Protein 2CVL (pdb70)

Organism: Thermus thermophilus (strain ATCC 27634 / DSM 579 / HB8) (NCBI:txid300852)

Structure (mmCIF, N/CA/C/O backbone):
data_2CVL
#
_entry.id   2CVL
#
_cell.length_a   50.055
_cell.length_b   145.296
_cell.length_c   50.305
_cell.angle_alpha   90.00
_cell.angle_beta   118.52
_cell.angle_gamma   90.00
#
_symmetry.space_group_name_H-M   'P 1 21 1'
#
loop_
_entity.id
_entity.type
_entity.pdbx_description
1 polymer 'protein translation initiation inhibitor'
2 water water
#
loop_
_atom_site.group_PDB
_atom_site.id
_atom_site.type_symbol
_atom_site.label_atom_id
_atom_site.label_alt_id
_atom_site.label_comp_id
_atom_site.label_asym_id
_atom_site.label_entity_id
_atom_site.label_seq_id
_atom_site.pdbx_PDB_ins_code
_atom_site.Cartn_x
_atom_site.Cartn_y
_atom_site.Cartn_z
_atom_site.occupancy
_atom_site.B_iso_or_equiv
_atom_site.auth_seq_id
_atom_site.auth_comp_id
_atom_site.auth_asym_id
_atom_site.auth_atom_id
_atom_site.pdbx_PDB_model_num
ATOM 9 N N . GLU A 1 2 ? -1.611 -13.172 -2.964 1.00 24.28 2 GLU A N 1
ATOM 10 C CA . GLU A 1 2 ? -2.354 -13.023 -1.721 1.00 24.57 2 GLU A CA 1
ATOM 11 C C . GLU A 1 2 ? -2.018 -11.733 -0.983 1.00 21.66 2 GLU A C 1
ATOM 12 O O . GLU A 1 2 ? -0.859 -11.486 -0.646 1.00 19.15 2 GLU A O 1
ATOM 18 N N . ALA A 1 3 ? -3.039 -10.918 -0.730 1.00 21.46 3 ALA A N 1
ATOM 19 C CA . ALA A 1 3 ? -2.855 -9.660 -0.015 1.00 18.76 3 ALA A CA 1
ATOM 20 C C . ALA A 1 3 ? -2.762 -9.938 1.482 1.00 24.35 3 ALA A C 1
ATOM 21 O O . ALA A 1 3 ? -3.512 -10.753 2.023 1.00 27.46 3 ALA A O 1
ATOM 23 N N . VAL A 1 4 ? -1.834 -9.261 2.146 1.00 17.02 4 VAL A N 1
ATOM 24 C CA . VAL A 1 4 ? -1.645 -9.430 3.580 1.00 17.89 4 VAL A CA 1
ATOM 25 C C . VAL A 1 4 ? -2.332 -8.277 4.301 1.00 13.56 4 VAL A C 1
ATOM 26 O O . VAL A 1 4 ? -2.156 -7.117 3.934 1.00 16.86 4 VAL A O 1
ATOM 30 N N . LYS A 1 5 ? -3.126 -8.594 5.319 1.00 15.31 5 LYS A N 1
ATOM 31 C CA . LYS A 1 5 ? -3.823 -7.563 6.070 1.00 17.76 5 LYS A CA 1
ATOM 32 C C . LYS A 1 5 ? -3.759 -7.878 7.556 1.00 19.22 5 LYS A C 1
ATOM 33 O O . LYS A 1 5 ? -4.134 -8.969 7.987 1.00 18.82 5 LYS A O 1
ATOM 39 N N . THR A 1 6 ? -3.272 -6.916 8.331 1.00 15.73 6 THR A N 1
ATOM 40 C CA . THR A 1 6 ? -3.141 -7.087 9.771 1.00 16.58 6 THR A CA 1
ATOM 41 C C . THR A 1 6 ? -3.417 -5.782 10.503 1.00 18.17 6 THR A C 1
ATOM 42 O O . THR A 1 6 ? -3.175 -4.698 9.973 1.00 15.64 6 THR A O 1
ATOM 46 N N . ASP A 1 7 ? -3.926 -5.896 11.726 1.00 15.74 7 ASP A N 1
ATOM 47 C CA . ASP A 1 7 ? -4.220 -4.727 12.539 1.00 17.79 7 ASP A CA 1
ATOM 48 C C . ASP A 1 7 ? -3.019 -4.370 13.407 1.00 17.12 7 ASP A C 1
ATOM 49 O O . ASP A 1 7 ? -3.052 -3.391 14.157 1.00 18.70 7 ASP A O 1
ATOM 54 N N . ARG A 1 8 ? -1.957 -5.166 13.300 1.00 16.73 8 ARG A N 1
ATOM 55 C CA . ARG A 1 8 ? -0.742 -4.924 14.071 1.00 14.78 8 ARG A CA 1
ATOM 56 C C . ARG A 1 8 ? 0.158 -3.894 13.392 1.00 17.48 8 ARG A C 1
ATOM 57 O O . ARG A 1 8 ? 1.251 -3.594 13.874 1.00 15.71 8 ARG A O 1
ATOM 65 N N . ALA A 1 9 ? -0.312 -3.361 12.269 1.00 16.19 9 ALA A N 1
ATOM 66 C CA . ALA A 1 9 ? 0.422 -2.344 11.520 1.00 16.63 9 ALA A CA 1
ATOM 67 C C . ALA A 1 9 ? -0.592 -1.344 10.966 1.00 14.48 9 ALA A C 1
ATOM 68 O O . ALA A 1 9 ? -1.760 -1.684 10.772 1.00 13.12 9 ALA A O 1
ATOM 70 N N . PRO A 1 10 ? -0.159 -0.099 10.701 1.00 15.39 10 PRO A N 1
ATOM 71 C CA . PRO A 1 10 ? -1.066 0.921 10.167 1.00 15.95 10 PRO A CA 1
ATOM 72 C C . PRO A 1 10 ? -1.859 0.361 8.996 1.00 18.29 10 PRO A C 1
ATOM 73 O O . PRO A 1 10 ? -1.282 -0.200 8.067 1.00 16.83 10 PRO A O 1
ATOM 77 N N . ALA A 1 11 ? -3.178 0.503 9.043 1.00 18.45 11 ALA A N 1
ATOM 78 C CA . ALA A 1 11 ? -4.019 0.002 7.966 1.00 19.15 11 ALA A CA 1
ATOM 79 C C . ALA A 1 11 ? -3.682 0.715 6.663 1.00 18.86 11 ALA A C 1
ATOM 80 O O . ALA A 1 11 ? -3.358 1.905 6.658 1.00 20.89 11 ALA A O 1
ATOM 82 N N . ALA A 1 12 ? -3.754 -0.015 5.555 1.00 17.78 12 ALA A N 1
ATOM 83 C CA . ALA A 1 12 ? -3.467 0.573 4.255 1.00 22.62 12 ALA A CA 1
ATOM 84 C C . ALA A 1 12 ? -4.586 1.541 3.888 1.00 23.53 12 ALA A C 1
ATOM 85 O O . ALA A 1 12 ? -5.749 1.152 3.792 1.00 27.31 12 ALA A O 1
ATOM 87 N N . ILE A 1 13 ? -4.230 2.808 3.706 1.00 17.48 13 ILE A N 1
ATOM 88 C CA . ILE A 1 13 ? -5.201 3.829 3.335 1.00 22.01 13 ILE A CA 1
ATOM 89 C C . ILE A 1 13 ? -4.911 4.224 1.895 1.00 20.66 13 ILE A C 1
ATOM 90 O O . ILE A 1 13 ? -4.016 5.020 1.618 1.00 19.73 13 ILE A O 1
ATOM 95 N N . GLY A 1 14 ? -5.672 3.646 0.976 1.00 21.40 14 GLY A N 1
ATOM 96 C CA . GLY A 1 14 ? -5.462 3.926 -0.428 1.00 16.12 14 GLY A CA 1
ATOM 97 C C . GLY A 1 14 ? -5.500 2.626 -1.205 1.00 14.98 14 GLY A C 1
ATOM 98 O O . GLY A 1 14 ? -5.752 1.567 -0.630 1.00 15.91 14 GLY A O 1
ATOM 99 N N . PRO A 1 15 ? -5.247 2.672 -2.518 1.00 13.56 15 PRO A N 1
ATOM 100 C CA . PRO A 1 15 ? -5.265 1.479 -3.367 1.00 9.13 15 PRO A CA 1
ATOM 101 C C . PRO A 1 15 ? -4.017 0.602 -3.315 1.00 12.66 15 PRO A C 1
ATOM 102 O O . PRO A 1 15 ? -3.324 0.434 -4.316 1.00 10.36 15 PRO A O 1
ATOM 106 N N . TYR A 1 16 ? -3.736 0.047 -2.144 1.00 9.22 16 TYR A N 1
ATOM 107 C CA . TYR A 1 16 ? -2.589 -0.830 -1.992 1.00 8.89 16 TYR A CA 1
ATOM 108 C C . TYR A 1 16 ? -2.777 -1.737 -0.785 1.00 8.51 16 TYR A C 1
ATOM 109 O O . TYR A 1 16 ? -3.597 -1.456 0.091 1.00 11.64 16 TYR A O 1
ATOM 118 N N . ALA A 1 17 ? -2.036 -2.840 -0.768 1.00 11.05 17 ALA A N 1
ATOM 119 C CA . ALA A 1 17 ? -2.086 -3.794 0.334 1.00 13.37 17 ALA A CA 1
ATOM 120 C C . ALA A 1 17 ? -0.820 -3.600 1.163 1.00 10.84 17 ALA A C 1
ATOM 121 O O . ALA A 1 17 ? 0.218 -3.212 0.627 1.00 8.54 17 ALA A O 1
ATOM 123 N N . GLN A 1 18 ? -0.908 -3.858 2.467 1.00 10.99 18 GLN A N 1
ATOM 124 C CA . GLN A 1 18 ? 0.251 -3.709 3.341 1.00 8.69 18 GLN A CA 1
ATOM 125 C C . GLN A 1 18 ? 1.403 -4.538 2.795 1.00 10.62 18 GLN A C 1
ATOM 126 O O . GLN A 1 18 ? 2.560 -4.138 2.876 1.00 9.03 18 GLN A O 1
ATOM 132 N N . ALA A 1 19 ? 1.077 -5.706 2.253 1.00 10.42 19 ALA A N 1
ATOM 133 C CA . ALA A 1 19 ? 2.072 -6.585 1.654 1.00 8.92 19 ALA A CA 1
ATOM 134 C C . ALA A 1 19 ? 1.371 -7.588 0.758 1.00 9.48 19 ALA A C 1
ATOM 135 O O . ALA A 1 19 ? 0.160 -7.793 0.868 1.00 10.67 19 ALA A O 1
ATOM 137 N N . VAL A 1 20 ? 2.141 -8.196 -0.137 1.00 10.10 20 VAL A N 1
ATOM 138 C CA . VAL A 1 20 ? 1.618 -9.201 -1.049 1.00 11.57 20 VAL A CA 1
ATOM 139 C C . VAL A 1 20 ? 2.562 -10.394 -1.077 1.00 12.63 20 VAL A C 1
ATOM 140 O O . VAL A 1 20 ? 3.778 -10.231 -1.172 1.00 11.53 20 VAL A O 1
ATOM 144 N N . LYS A 1 21 ? 1.994 -11.593 -0.981 1.00 11.53 21 LYS A N 1
ATOM 145 C CA . LYS A 1 21 ? 2.781 -12.818 -1.027 1.00 11.64 21 LYS A CA 1
ATOM 146 C C . LYS A 1 21 ? 2.657 -13.354 -2.448 1.00 12.45 21 LYS A C 1
ATOM 147 O O . LYS A 1 21 ? 1.545 -13.544 -2.946 1.00 15.13 21 LYS A O 1
ATOM 153 N N . ALA A 1 22 ? 3.790 -13.577 -3.103 1.00 9.73 22 ALA A N 1
ATOM 154 C CA . ALA A 1 22 ? 3.781 -14.090 -4.467 1.00 12.81 22 ALA A CA 1
ATOM 155 C C . ALA A 1 22 ? 5.160 -14.528 -4.948 1.00 10.00 22 ALA A C 1
ATOM 156 O O . ALA A 1 22 ? 6.177 -13.928 -4.602 1.00 11.23 22 ALA A O 1
ATOM 158 N N . GLY A 1 23 ? 5.183 -15.588 -5.750 1.00 9.74 23 GLY A N 1
ATOM 159 C CA . GLY A 1 23 ? 6.434 -16.088 -6.293 1.00 8.77 23 GLY A CA 1
ATOM 160 C C . GLY A 1 23 ? 7.503 -16.463 -5.282 1.00 9.61 23 GLY A C 1
ATOM 161 O O . GLY A 1 23 ? 8.687 -16.470 -5.607 1.00 15.97 23 GLY A O 1
ATOM 162 N N . GLY A 1 24 ? 7.092 -16.783 -4.059 1.00 10.51 24 GLY A N 1
ATOM 163 C CA . GLY A 1 24 ? 8.052 -17.157 -3.038 1.00 13.14 24 GLY A CA 1
ATOM 164 C C . GLY A 1 24 ? 8.596 -15.974 -2.261 1.00 13.99 24 GLY A C 1
ATOM 165 O O . GLY A 1 24 ? 9.475 -16.130 -1.415 1.00 13.28 24 GLY A O 1
ATOM 166 N N . PHE A 1 25 ? 8.073 -14.788 -2.548 1.00 9.74 25 PHE A N 1
ATOM 167 C CA . PHE A 1 25 ? 8.512 -13.578 -1.860 1.00 10.96 25 PHE A CA 1
ATOM 168 C C . PHE A 1 25 ? 7.339 -12.857 -1.226 1.00 10.67 25 PHE A C 1
ATOM 169 O O . PHE A 1 25 ? 6.179 -13.171 -1.491 1.00 11.67 25 PHE A O 1
ATOM 177 N N . VAL A 1 26 ? 7.662 -11.888 -0.374 1.00 10.11 26 VAL A N 1
ATOM 178 C CA . VAL A 1 26 ? 6.666 -11.052 0.268 1.00 5.82 26 VAL A CA 1
ATOM 179 C C . 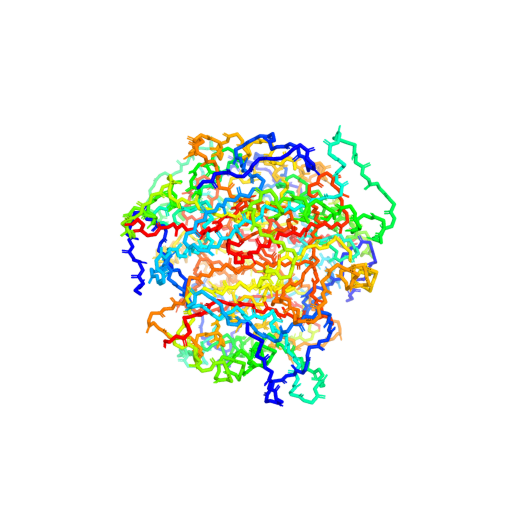VAL A 1 26 ? 7.101 -9.641 -0.074 1.00 6.99 26 VAL A C 1
ATOM 180 O O . VAL A 1 26 ? 8.218 -9.235 0.244 1.00 6.78 26 VAL A O 1
ATOM 184 N N . PHE A 1 27 ? 6.227 -8.910 -0.751 1.00 7.61 27 PHE A N 1
ATOM 185 C CA . PHE A 1 27 ? 6.513 -7.539 -1.137 1.00 5.82 27 PHE A CA 1
ATOM 186 C C . PHE A 1 27 ? 5.777 -6.655 -0.142 1.00 8.74 27 PHE A C 1
ATOM 187 O O . PHE A 1 27 ? 4.554 -6.725 -0.022 1.00 8.23 27 PHE A O 1
ATOM 195 N N . VAL A 1 28 ? 6.536 -5.834 0.578 1.00 9.03 28 VAL A N 1
ATOM 196 C CA . VAL A 1 28 ? 5.973 -4.961 1.603 1.00 10.73 28 VAL A CA 1
ATOM 197 C C . VAL A 1 28 ? 5.930 -3.497 1.196 1.00 9.51 28 VAL A C 1
ATOM 198 O O . VAL A 1 28 ? 6.926 -2.930 0.757 1.00 8.07 28 VAL A O 1
ATOM 202 N N . SER A 1 29 ? 4.761 -2.887 1.357 1.00 9.15 29 SER A N 1
ATOM 203 C CA . SER A 1 29 ? 4.578 -1.487 1.008 1.00 7.89 29 SER A CA 1
ATOM 204 C C . SER A 1 29 ? 5.397 -0.575 1.907 1.00 6.67 29 SER A C 1
ATOM 205 O O . SER A 1 29 ? 5.792 -0.964 3.009 1.00 10.13 29 SER A O 1
ATOM 208 N N . GLY A 1 30 ? 5.657 0.638 1.430 1.00 9.34 30 GLY A N 1
ATOM 209 C CA . GLY A 1 30 ? 6.421 1.587 2.216 1.00 9.11 30 GLY A CA 1
ATOM 210 C C . GLY A 1 30 ? 5.731 1.883 3.535 1.00 8.54 30 GLY A C 1
ATOM 211 O O . GLY A 1 30 ? 4.522 2.132 3.573 1.00 10.81 30 GLY A O 1
ATOM 212 N N . GLN A 1 31 ? 6.498 1.844 4.619 1.00 10.40 31 GLN A N 1
ATOM 213 C CA . GLN A 1 31 ? 5.960 2.114 5.950 1.00 8.97 31 GLN A CA 1
ATOM 214 C C . GLN A 1 31 ? 6.534 3.415 6.489 1.00 10.17 31 GLN A C 1
ATOM 215 O O . GLN A 1 31 ? 7.703 3.734 6.255 1.00 10.70 31 GLN A O 1
ATOM 221 N N . ILE A 1 32 ? 5.702 4.162 7.208 1.00 13.40 32 ILE A N 1
ATOM 222 C CA . ILE A 1 32 ? 6.115 5.423 7.808 1.00 12.05 32 ILE A CA 1
ATOM 223 C C . ILE A 1 32 ? 5.859 5.330 9.313 1.00 12.18 32 ILE A C 1
ATOM 224 O O . ILE A 1 32 ? 5.298 4.341 9.787 1.00 12.49 32 ILE A O 1
ATOM 229 N N . PRO A 1 33 ? 6.268 6.354 10.080 1.00 10.78 33 PRO A N 1
ATOM 230 C CA . PRO A 1 33 ? 6.087 6.372 11.537 1.00 11.21 33 PRO A CA 1
ATOM 231 C C . PRO A 1 33 ? 4.664 6.479 12.073 1.00 16.62 33 PRO A C 1
ATOM 232 O O . PRO A 1 33 ? 4.379 7.336 12.907 1.00 20.64 33 PRO A O 1
ATOM 236 N N . LEU A 1 34 ? 3.773 5.615 11.601 1.00 12.11 34 LEU A N 1
ATOM 237 C CA . LEU A 1 34 ? 2.395 5.619 12.083 1.00 14.36 34 LEU A CA 1
ATOM 238 C C . LEU A 1 34 ? 2.202 4.428 13.010 1.00 15.17 34 LEU A C 1
ATOM 239 O O . LEU A 1 34 ? 2.773 3.365 12.788 1.00 14.43 34 LEU A O 1
ATOM 244 N N . ALA A 1 35 ? 1.401 4.606 14.054 1.00 14.43 35 ALA A N 1
ATOM 245 C CA . ALA A 1 35 ? 1.141 3.514 14.982 1.00 15.74 35 ALA A CA 1
ATOM 246 C C . ALA A 1 35 ? 0.007 2.674 14.402 1.00 16.92 35 ALA A C 1
ATOM 247 O O . ALA A 1 35 ? -0.666 3.097 13.461 1.00 17.17 35 ALA A O 1
ATOM 249 N N . PRO A 1 36 ? -0.208 1.466 14.942 1.00 17.47 36 PRO A N 1
ATOM 250 C CA . PRO A 1 36 ? -1.281 0.608 14.435 1.00 16.83 36 PRO A CA 1
ATOM 251 C C . PRO A 1 36 ? -2.657 1.275 14.395 1.00 24.21 36 PRO A C 1
ATOM 252 O O . PRO A 1 36 ? -3.425 1.054 13.458 1.00 24.30 36 PRO A O 1
ATOM 256 N N . ASP A 1 37 ? -2.969 2.092 15.399 1.00 21.59 37 ASP A N 1
ATOM 257 C CA . ASP A 1 37 ? -4.268 2.757 15.434 1.00 24.34 37 ASP A CA 1
ATOM 258 C C . ASP A 1 37 ? -4.352 3.993 14.540 1.00 23.87 37 ASP A C 1
ATOM 259 O O . ASP A 1 37 ? -5.400 4.635 14.463 1.00 30.61 37 ASP A O 1
ATOM 264 N N . GLY A 1 38 ? -3.250 4.328 13.871 1.00 24.20 38 GLY A N 1
ATOM 265 C CA . GLY A 1 38 ? -3.250 5.476 12.981 1.00 18.88 38 GLY A CA 1
ATOM 266 C C . GLY A 1 38 ? -2.593 6.736 13.514 1.00 22.08 38 GLY A C 1
ATOM 267 O O . GLY A 1 38 ? -2.476 7.726 12.792 1.00 22.37 38 GLY A O 1
ATOM 268 N N . SER A 1 39 ? -2.166 6.705 14.773 1.00 15.26 39 SER A N 1
ATOM 269 C CA . SER A 1 39 ? -1.524 7.859 15.389 1.00 15.26 39 SER A CA 1
ATOM 270 C C . SER A 1 39 ? -0.139 8.089 14.805 1.00 20.80 39 SER A C 1
ATOM 271 O O . SER A 1 39 ? 0.572 7.140 14.472 1.00 18.57 39 SER A O 1
ATOM 274 N N . LEU A 1 40 ? 0.243 9.356 14.696 1.00 16.81 40 LEU A N 1
ATOM 275 C CA . LEU A 1 40 ? 1.544 9.709 14.153 1.00 20.28 40 LEU A CA 1
ATOM 276 C C . LEU A 1 40 ? 2.598 9.795 15.251 1.00 20.77 40 LEU A C 1
ATOM 277 O O . LEU A 1 40 ? 2.393 10.447 16.276 1.00 20.10 40 LEU A O 1
ATOM 282 N N . VAL A 1 41 ? 3.724 9.125 15.035 1.00 12.68 41 VAL A N 1
ATOM 283 C CA . VAL A 1 41 ? 4.817 9.153 15.993 1.00 15.90 41 VAL A CA 1
ATOM 284 C C . VAL A 1 41 ? 5.843 10.177 15.523 1.00 18.14 41 VAL A C 1
ATOM 285 O O . VAL A 1 41 ? 6.466 10.009 14.473 1.00 18.06 41 VAL A O 1
ATOM 289 N N . GLU A 1 42 ? 6.002 11.245 16.296 1.00 21.34 42 GLU A N 1
ATOM 290 C CA . GLU A 1 42 ? 6.960 12.290 15.964 1.00 23.86 42 GLU A CA 1
ATOM 291 C C . GLU A 1 42 ? 8.204 12.109 16.828 1.00 18.72 42 GLU A C 1
ATOM 292 O O . GLU A 1 42 ? 8.375 11.069 17.462 1.00 21.78 42 GLU A O 1
ATOM 298 N N . GLY A 1 43 ? 9.071 13.115 16.856 1.00 21.50 43 GLY A N 1
ATOM 299 C CA . GLY A 1 43 ? 10.282 13.004 17.650 1.00 16.59 43 GLY A CA 1
ATOM 300 C C . GLY A 1 43 ? 11.492 12.844 16.752 1.00 17.63 43 GLY A C 1
ATOM 301 O O . GLY A 1 43 ? 11.395 13.084 15.547 1.00 21.11 43 GLY A O 1
ATOM 302 N N . ASP A 1 44 ? 12.627 12.437 17.317 1.00 19.83 44 ASP A N 1
ATOM 303 C CA . ASP A 1 44 ? 13.834 12.274 16.517 1.00 16.54 44 ASP A CA 1
ATOM 304 C C . ASP A 1 44 ? 13.792 11.048 15.611 1.00 17.65 44 ASP A C 1
ATOM 305 O O . ASP A 1 44 ? 12.889 10.213 15.705 1.00 15.03 44 ASP A O 1
ATOM 310 N N . ILE A 1 45 ? 14.783 10.953 14.733 1.00 16.38 45 ILE A N 1
ATOM 311 C CA . ILE A 1 45 ? 14.876 9.854 13.780 1.00 13.90 45 ILE A CA 1
ATOM 312 C C . ILE A 1 45 ? 14.872 8.485 14.450 1.00 19.37 45 ILE A C 1
ATOM 313 O O . ILE A 1 45 ? 14.344 7.519 13.900 1.00 14.22 45 ILE A O 1
ATOM 318 N N . ARG A 1 46 ? 15.455 8.397 15.640 1.00 19.92 46 ARG A N 1
ATOM 319 C CA . ARG A 1 46 ? 15.503 7.122 16.343 1.00 20.03 46 ARG A CA 1
ATOM 320 C C . ARG A 1 46 ? 14.115 6.629 16.745 1.00 17.03 46 ARG A C 1
ATOM 321 O O . ARG A 1 46 ? 13.790 5.454 16.563 1.00 16.37 46 ARG A O 1
ATOM 329 N N . VAL A 1 47 ? 13.293 7.526 17.278 1.00 19.13 47 VAL A N 1
ATOM 330 C CA . VAL A 1 47 ? 11.943 7.163 17.692 1.00 18.17 47 VAL A CA 1
ATOM 331 C C . VAL A 1 47 ? 11.055 6.847 16.490 1.00 15.78 47 VAL A C 1
ATOM 332 O O . VAL A 1 47 ? 10.283 5.887 16.509 1.00 14.40 47 VAL A O 1
ATOM 336 N N . GLN A 1 48 ? 11.167 7.656 15.441 1.00 15.18 48 GLN A N 1
ATOM 337 C CA . GLN A 1 48 ? 10.358 7.445 14.248 1.00 14.21 48 GLN A CA 1
ATOM 338 C C . GLN A 1 48 ? 10.768 6.179 13.506 1.00 10.24 48 GLN A C 1
ATOM 339 O O . GLN A 1 48 ? 9.920 5.445 13.005 1.00 12.63 48 GLN A O 1
ATOM 345 N N . THR A 1 49 ? 12.069 5.922 13.441 1.00 13.43 49 THR A N 1
ATOM 346 C CA . THR A 1 49 ? 12.558 4.734 12.757 1.00 11.42 49 THR A CA 1
ATOM 347 C C . THR A 1 49 ? 12.075 3.479 13.475 1.00 13.96 49 THR A C 1
ATOM 348 O O . THR A 1 49 ? 11.720 2.489 12.838 1.00 15.27 49 THR A O 1
ATOM 352 N N . GLU A 1 50 ? 12.058 3.523 14.803 1.00 11.72 50 GLU A N 1
ATOM 353 C CA . GLU A 1 50 ? 11.597 2.379 15.579 1.00 11.59 50 GLU A CA 1
ATOM 354 C C . GLU A 1 50 ? 10.174 2.002 15.166 1.00 11.96 50 GLU A C 1
ATOM 355 O O . GLU A 1 50 ? 9.870 0.828 14.957 1.00 13.66 50 GLU A O 1
ATOM 361 N N . ARG A 1 51 ? 9.301 2.997 15.046 1.00 12.67 51 ARG A N 1
ATOM 362 C CA . ARG A 1 51 ? 7.920 2.733 14.655 1.00 13.18 51 ARG A CA 1
ATOM 363 C C . ARG A 1 51 ? 7.870 2.117 13.258 1.00 13.45 51 ARG A C 1
ATOM 364 O O . ARG A 1 51 ? 7.094 1.199 13.007 1.00 12.50 51 ARG A O 1
ATOM 372 N N . VAL A 1 52 ? 8.699 2.621 12.349 1.00 11.56 52 VAL A N 1
ATOM 373 C CA . VAL A 1 52 ? 8.733 2.081 10.993 1.00 11.58 52 VAL A CA 1
ATOM 374 C C . VAL A 1 52 ? 9.158 0.618 11.026 1.00 10.27 52 VAL A C 1
ATOM 375 O O . VAL A 1 52 ? 8.544 -0.229 10.370 1.00 11.99 52 VAL A O 1
ATOM 387 N N . GLU A 1 54 ? 8.951 -1.501 13.522 1.00 13.32 54 GLU A N 1
ATOM 388 C CA . GLU A 1 54 ? 7.893 -2.298 14.131 1.00 13.41 54 GLU A CA 1
ATOM 389 C C . GLU A 1 54 ? 6.778 -2.548 13.123 1.00 13.74 54 GLU A C 1
ATOM 390 O O . GLU A 1 54 ? 6.141 -3.601 13.146 1.00 12.94 54 GLU A O 1
ATOM 396 N N . ASN A 1 55 ? 6.535 -1.581 12.241 1.00 10.67 55 ASN A N 1
ATOM 397 C CA . ASN A 1 55 ? 5.494 -1.747 11.233 1.00 13.08 55 ASN A CA 1
ATOM 398 C C . ASN A 1 55 ? 5.897 -2.822 10.235 1.00 10.01 55 ASN A C 1
ATOM 399 O O . ASN A 1 55 ? 5.094 -3.685 9.880 1.00 8.80 55 ASN A O 1
ATOM 404 N N . LEU A 1 56 ? 7.144 -2.763 9.783 1.00 9.07 56 LEU A N 1
ATOM 405 C CA . LEU A 1 56 ? 7.654 -3.746 8.837 1.00 7.71 56 LEU A CA 1
ATOM 406 C C . LEU A 1 56 ? 7.582 -5.133 9.465 1.00 14.45 56 LEU A C 1
ATOM 407 O O . LEU A 1 56 ? 7.096 -6.084 8.852 1.00 10.37 56 LEU A O 1
ATOM 412 N N . LYS A 1 57 ? 8.060 -5.233 10.700 1.00 12.76 57 LYS A N 1
ATOM 413 C CA . LYS A 1 57 ? 8.066 -6.496 11.421 1.00 11.99 57 LYS A CA 1
ATOM 414 C C . LYS A 1 57 ? 6.666 -7.105 11.505 1.00 10.49 57 LYS A C 1
ATOM 415 O O . LYS A 1 57 ? 6.476 -8.288 11.219 1.00 12.29 57 LYS A O 1
ATOM 421 N N . ALA A 1 58 ? 5.689 -6.290 11.889 1.00 11.17 58 ALA A N 1
ATOM 422 C CA . ALA A 1 58 ? 4.314 -6.752 12.027 1.00 11.25 58 ALA A CA 1
ATOM 423 C C . ALA A 1 58 ? 3.725 -7.254 10.713 1.00 11.81 58 ALA A C 1
ATOM 424 O O . ALA A 1 58 ? 3.055 -8.285 10.683 1.00 15.88 58 ALA A O 1
ATOM 426 N N . VAL A 1 59 ? 3.971 -6.528 9.628 1.00 9.72 59 VAL A N 1
ATOM 427 C CA . VAL A 1 59 ? 3.449 -6.937 8.329 1.00 12.18 59 VAL A CA 1
ATOM 428 C C . VAL A 1 59 ? 4.123 -8.224 7.865 1.00 13.57 59 VAL A C 1
ATOM 429 O O . VAL A 1 59 ? 3.465 -9.144 7.371 1.00 13.63 59 VAL A O 1
ATOM 433 N N . LEU A 1 60 ? 5.439 -8.289 8.030 1.00 11.13 60 LEU A N 1
ATOM 434 C CA . LEU A 1 60 ? 6.194 -9.471 7.640 1.00 12.17 60 LEU A CA 1
ATOM 435 C C . LEU A 1 60 ? 5.701 -10.697 8.394 1.00 11.84 60 LEU A C 1
ATOM 436 O O . LEU A 1 60 ? 5.497 -11.758 7.801 1.00 14.94 60 LEU A O 1
ATOM 441 N N . GLU A 1 61 ? 5.502 -10.546 9.700 1.00 12.20 61 GLU A N 1
ATOM 442 C CA . GLU A 1 61 ? 5.024 -11.647 10.529 1.00 11.32 61 GLU A CA 1
ATOM 443 C C . GLU A 1 61 ? 3.616 -12.065 10.125 1.00 14.60 61 GLU A C 1
ATOM 444 O O . GLU A 1 61 ? 3.297 -13.257 10.098 1.00 15.75 61 GLU A O 1
ATOM 450 N N . ALA A 1 62 ? 2.779 -11.085 9.803 1.00 14.41 62 ALA A N 1
ATOM 451 C CA . ALA A 1 62 ? 1.414 -11.370 9.383 1.00 14.57 62 ALA A CA 1
ATOM 452 C C . ALA A 1 62 ? 1.446 -12.180 8.089 1.00 16.16 62 ALA A C 1
ATOM 453 O O . ALA A 1 62 ? 0.561 -13.000 7.834 1.00 17.81 62 ALA A O 1
ATOM 455 N N . ALA A 1 63 ? 2.481 -11.955 7.281 1.00 13.82 63 ALA A N 1
ATOM 456 C CA . ALA A 1 63 ? 2.637 -12.651 6.006 1.00 14.61 63 ALA A CA 1
ATOM 457 C C . ALA A 1 63 ? 3.286 -14.027 6.145 1.00 14.51 63 ALA A C 1
ATOM 458 O O . ALA A 1 63 ? 3.498 -14.724 5.150 1.00 20.33 63 ALA A O 1
ATOM 460 N N . GLY A 1 64 ? 3.607 -14.413 7.375 1.00 15.96 64 GLY A N 1
ATOM 461 C CA . GLY A 1 64 ? 4.232 -15.703 7.608 1.00 15.62 64 GLY A CA 1
ATOM 462 C C . GLY A 1 64 ? 5.734 -15.665 7.397 1.00 17.59 64 GLY A C 1
ATOM 463 O O . GLY A 1 64 ? 6.385 -16.700 7.275 1.00 20.63 64 GLY A O 1
ATOM 464 N N . SER A 1 65 ? 6.286 -14.459 7.355 1.00 11.59 65 SER A N 1
ATOM 465 C CA . SER A 1 65 ? 7.717 -14.276 7.161 1.00 10.90 65 SER A CA 1
ATOM 466 C C . SER A 1 65 ? 8.279 -13.581 8.400 1.00 13.43 65 SER A C 1
ATOM 467 O O . SER A 1 65 ? 7.729 -13.713 9.496 1.00 13.55 65 SER A O 1
ATOM 470 N N . GLY A 1 66 ? 9.368 -12.843 8.229 1.00 15.05 66 GLY A N 1
ATOM 471 C CA . GLY A 1 66 ? 9.969 -12.153 9.356 1.00 11.20 66 GLY A CA 1
ATOM 472 C C . GLY A 1 66 ? 11.117 -11.264 8.931 1.00 9.53 66 GLY A C 1
ATOM 473 O O . GLY A 1 66 ? 11.533 -11.286 7.770 1.00 10.87 66 GLY A O 1
ATOM 474 N N . LEU A 1 67 ? 11.633 -10.487 9.878 1.00 12.03 67 LEU A N 1
ATOM 475 C CA . LEU A 1 67 ? 12.733 -9.571 9.609 1.00 14.45 67 LEU A CA 1
ATOM 476 C C . LEU A 1 67 ? 13.987 -10.274 9.098 1.00 11.44 67 LEU A C 1
ATOM 477 O O . LEU A 1 67 ? 14.713 -9.727 8.268 1.00 13.34 67 LEU A O 1
ATOM 482 N N . SER A 1 68 ? 14.236 -11.486 9.585 1.00 12.81 68 SER A N 1
ATOM 483 C CA . SER A 1 68 ? 15.415 -12.239 9.169 1.00 12.39 68 SER A CA 1
ATOM 484 C C . SER A 1 68 ? 15.303 -12.784 7.747 1.00 11.42 68 SER A C 1
ATOM 485 O O . SER A 1 68 ? 16.278 -13.281 7.189 1.00 14.06 68 SER A O 1
ATOM 488 N N . ARG A 1 69 ? 14.114 -12.685 7.161 1.00 11.47 69 ARG A N 1
ATOM 489 C CA . ARG A 1 69 ? 13.894 -13.170 5.801 1.00 7.89 69 ARG A CA 1
ATOM 490 C C . ARG A 1 69 ? 13.936 -12.026 4.796 1.00 8.11 69 ARG A C 1
ATOM 491 O O . ARG A 1 69 ? 13.801 -12.244 3.591 1.00 12.20 69 ARG A O 1
ATOM 499 N N . VAL A 1 70 ? 14.130 -10.805 5.290 1.00 10.77 70 VAL A N 1
ATOM 500 C CA . VAL A 1 70 ? 14.188 -9.640 4.412 1.00 9.70 70 VAL A CA 1
ATOM 501 C C . VAL A 1 70 ? 15.475 -9.674 3.593 1.00 9.46 70 VAL A C 1
ATOM 502 O O . VAL A 1 70 ? 16.568 -9.832 4.142 1.00 11.00 70 VAL A O 1
ATOM 506 N N . VAL A 1 71 ? 15.342 -9.523 2.279 1.00 9.67 71 VAL A N 1
ATOM 507 C CA . VAL A 1 71 ? 16.495 -9.558 1.385 1.00 8.52 71 VAL A CA 1
ATOM 508 C C . VAL A 1 71 ? 16.822 -8.210 0.758 1.00 5.68 71 VAL A C 1
ATOM 509 O O . VAL A 1 71 ? 17.920 -8.008 0.246 1.00 8.60 71 VAL A O 1
ATOM 513 N N . GLN A 1 72 ? 15.874 -7.283 0.809 1.00 6.75 72 GLN A N 1
ATOM 514 C CA . GLN A 1 72 ? 16.077 -5.979 0.203 1.00 9.57 72 GLN A CA 1
ATOM 515 C C . GLN A 1 72 ? 15.197 -4.923 0.848 1.00 7.26 72 GLN A C 1
ATOM 516 O O . GLN A 1 72 ? 14.030 -5.177 1.142 1.00 8.98 72 GLN A O 1
ATOM 522 N N . THR A 1 73 ? 15.762 -3.744 1.077 1.00 10.26 73 THR A N 1
ATOM 523 C CA . THR A 1 73 ? 14.990 -2.638 1.625 1.00 8.02 73 THR A CA 1
ATOM 524 C C . THR A 1 73 ? 15.291 -1.402 0.785 1.00 6.80 73 THR A C 1
ATOM 525 O O . THR A 1 73 ? 16.375 -1.273 0.201 1.00 8.89 73 THR A O 1
ATOM 529 N N . THR A 1 74 ? 14.308 -0.517 0.692 1.00 6.92 74 THR A N 1
ATOM 530 C CA . THR A 1 74 ? 14.452 0.733 -0.040 1.00 8.34 74 THR A CA 1
ATOM 531 C C . THR A 1 74 ? 14.054 1.762 1.004 1.00 7.84 74 THR A C 1
ATOM 532 O O . THR A 1 74 ? 12.914 1.774 1.478 1.00 8.19 74 THR A O 1
ATOM 536 N N . CYS A 1 75 ? 15.009 2.611 1.367 1.00 11.44 75 CYS A N 1
ATOM 537 C CA . CYS A 1 75 ? 14.804 3.599 2.415 1.00 10.30 75 CYS A CA 1
ATOM 538 C C . CYS A 1 75 ? 14.874 5.050 1.952 1.00 10.38 75 CYS A C 1
ATOM 539 O O . CYS A 1 75 ? 15.763 5.435 1.192 1.00 11.27 75 CYS A O 1
ATOM 542 N N . PHE A 1 76 ? 13.933 5.856 2.432 1.00 9.98 76 PHE A N 1
ATOM 543 C CA . PHE A 1 76 ? 13.881 7.269 2.077 1.00 8.67 76 PHE A CA 1
ATOM 544 C C . PHE A 1 76 ? 13.928 8.133 3.330 1.00 10.38 76 PHE A C 1
ATOM 545 O O . PHE A 1 76 ? 13.154 7.918 4.260 1.00 11.39 76 PHE A O 1
ATOM 553 N N . LEU A 1 77 ? 14.829 9.113 3.346 1.00 10.06 77 LEU A N 1
ATOM 554 C CA . LEU A 1 77 ? 14.969 10.014 4.487 1.00 6.89 77 LEU A CA 1
ATOM 555 C C . LEU A 1 77 ? 14.738 11.450 4.047 1.00 14.45 77 LEU A C 1
ATOM 556 O O . LEU A 1 77 ? 15.110 11.831 2.938 1.00 16.27 77 LEU A O 1
ATOM 561 N N . ALA A 1 78 ? 14.134 12.247 4.923 1.00 10.40 78 ALA A N 1
ATOM 562 C CA . ALA A 1 78 ? 13.867 13.646 4.608 1.00 11.61 78 ALA A CA 1
ATOM 563 C C . ALA A 1 78 ? 15.073 14.529 4.930 1.00 15.46 78 ALA A C 1
ATOM 564 O O . ALA A 1 78 ? 15.174 15.653 4.438 1.00 19.24 78 ALA A O 1
ATOM 566 N N . ASP A 1 79 ? 15.984 14.017 5.753 1.00 16.87 79 ASP A N 1
ATOM 567 C CA . ASP A 1 79 ? 17.178 14.767 6.141 1.00 22.04 79 ASP A CA 1
ATOM 568 C C . ASP A 1 79 ? 18.353 13.796 6.200 1.00 18.58 79 ASP A C 1
ATOM 569 O O . ASP A 1 79 ? 18.365 12.886 7.024 1.00 16.28 79 ASP A O 1
ATOM 582 N N . GLU A 1 81 ? 21.065 14.154 7.433 1.00 18.23 81 GLU A N 1
ATOM 583 C CA . GLU A 1 81 ? 21.724 14.239 8.730 1.00 21.19 81 GLU A CA 1
ATOM 584 C C . GLU A 1 81 ? 21.139 13.212 9.694 1.00 23.18 81 GLU A C 1
ATOM 585 O O . GLU A 1 81 ? 21.736 12.912 10.728 1.00 21.93 81 GLU A O 1
ATOM 591 N N . ASP A 1 82 ? 19.972 12.673 9.350 1.00 18.44 82 ASP A N 1
ATOM 592 C CA . ASP A 1 82 ? 19.330 11.670 10.194 1.00 18.64 82 ASP A CA 1
ATOM 593 C C . ASP A 1 82 ? 19.806 10.261 9.866 1.00 16.89 82 ASP A C 1
ATOM 594 O O . ASP A 1 82 ? 19.450 9.310 10.560 1.00 15.95 82 ASP A O 1
ATOM 599 N N . PHE A 1 83 ? 20.610 10.113 8.817 1.00 16.63 83 PHE A N 1
ATOM 600 C CA . PHE A 1 83 ? 21.064 8.782 8.450 1.00 11.31 83 PHE A CA 1
ATOM 601 C C . PHE A 1 83 ? 21.783 8.019 9.559 1.00 15.78 83 PHE A C 1
ATOM 602 O O . PHE A 1 83 ? 21.517 6.840 9.769 1.00 16.85 83 PHE A O 1
ATOM 610 N N . PRO A 1 84 ? 22.710 8.672 10.277 1.00 13.62 84 PRO A N 1
ATOM 611 C CA . PRO A 1 84 ? 23.407 7.945 11.344 1.00 16.15 84 PRO A CA 1
ATOM 612 C C . PRO A 1 84 ? 22.451 7.283 12.334 1.00 17.64 84 PRO A C 1
ATOM 613 O O . PRO A 1 84 ? 22.588 6.095 12.643 1.00 15.41 84 PRO A O 1
ATOM 617 N N . GLY A 1 85 ? 21.487 8.060 12.821 1.00 13.54 85 GLY A N 1
ATOM 618 C CA . GLY A 1 85 ? 20.519 7.548 13.773 1.00 15.20 85 GLY A CA 1
ATOM 619 C C . GLY A 1 85 ? 19.614 6.504 13.153 1.00 19.52 85 GLY A C 1
ATOM 620 O O . GLY A 1 85 ? 19.306 5.487 13.774 1.00 17.01 85 GLY A O 1
ATOM 621 N N . PHE A 1 86 ? 19.174 6.762 11.927 1.00 12.61 86 PHE A N 1
ATOM 622 C CA . PHE A 1 86 ? 18.313 5.820 11.231 1.00 13.16 86 PHE A CA 1
ATOM 623 C C . PHE A 1 86 ? 19.039 4.494 11.101 1.00 14.68 86 PHE A C 1
ATOM 624 O O . PHE A 1 86 ? 18.472 3.431 11.362 1.00 14.92 86 PHE A O 1
ATOM 632 N N . ASN A 1 87 ? 20.306 4.565 10.710 1.00 13.90 87 ASN A N 1
ATOM 633 C CA . ASN A 1 87 ? 21.107 3.370 10.525 1.00 16.31 87 ASN A CA 1
ATOM 634 C C . ASN A 1 87 ? 21.284 2.585 11.822 1.00 18.86 87 ASN A C 1
ATOM 635 O O . ASN A 1 87 ? 21.268 1.355 11.813 1.00 17.78 87 ASN A O 1
ATOM 640 N N . GLU A 1 88 ? 21.439 3.290 12.939 1.00 15.22 88 GLU A N 1
ATOM 641 C CA . GLU A 1 88 ? 21.628 2.616 14.217 1.00 13.18 88 GLU A CA 1
ATOM 642 C C . GLU A 1 88 ? 20.396 1.827 14.654 1.00 16.20 88 GLU A C 1
ATOM 643 O O . GLU A 1 88 ? 20.512 0.686 15.101 1.00 15.31 88 GLU A O 1
ATOM 649 N N . VAL A 1 89 ? 19.219 2.436 14.540 1.00 12.01 89 VAL A N 1
ATOM 650 C CA . VAL A 1 89 ? 17.985 1.758 14.926 1.00 13.93 89 VAL A CA 1
ATOM 651 C C . VAL A 1 89 ? 17.705 0.626 13.949 1.00 14.25 89 VAL A C 1
ATOM 652 O O . VAL A 1 89 ? 17.266 -0.458 14.336 1.00 18.68 89 VAL A O 1
ATOM 656 N N . TYR A 1 90 ? 17.960 0.893 12.675 1.00 14.58 90 TYR A N 1
ATOM 657 C CA . TYR A 1 90 ? 17.764 -0.091 11.620 1.00 18.09 90 TYR A CA 1
ATOM 658 C C . TYR A 1 90 ? 18.575 -1.339 11.983 1.00 16.17 90 TYR A C 1
ATOM 659 O O . TYR A 1 90 ? 18.086 -2.470 11.888 1.00 15.12 90 TYR A O 1
ATOM 668 N N . ALA A 1 91 ? 19.812 -1.119 12.426 1.00 14.69 91 ALA A N 1
ATOM 669 C CA . ALA A 1 91 ? 20.715 -2.203 12.801 1.00 19.93 91 ALA A CA 1
ATOM 670 C C . ALA A 1 91 ? 20.220 -3.020 13.991 1.00 20.18 91 ALA A C 1
ATOM 671 O O . ALA A 1 91 ? 20.632 -4.165 14.178 1.00 22.73 91 ALA A O 1
ATOM 673 N N . ARG A 1 92 ? 19.342 -2.431 14.796 1.00 17.16 92 ARG A N 1
ATOM 674 C CA . ARG A 1 92 ? 18.803 -3.121 15.965 1.00 22.73 92 ARG A CA 1
ATOM 675 C C . ARG A 1 92 ? 17.773 -4.176 15.576 1.00 25.70 92 ARG A C 1
ATOM 676 O O . ARG A 1 92 ? 17.511 -5.107 16.336 1.00 26.94 92 ARG A O 1
ATOM 684 N N . TYR A 1 93 ? 17.192 -4.036 14.388 1.00 17.32 93 TYR A N 1
ATOM 685 C CA . TYR A 1 93 ? 16.183 -4.983 13.936 1.00 17.84 93 TYR A CA 1
ATOM 686 C C . TYR A 1 93 ? 16.693 -6.070 13.005 1.00 16.39 93 TYR A C 1
ATOM 687 O O . TYR A 1 93 ? 15.977 -7.025 12.717 1.00 15.79 93 TYR A O 1
ATOM 696 N N . PHE A 1 94 ? 17.927 -5.929 12.538 1.00 24.87 94 PHE A N 1
ATOM 697 C CA . PHE A 1 94 ? 18.506 -6.923 11.645 1.00 25.04 94 PHE A CA 1
ATOM 698 C C . PHE A 1 94 ? 19.811 -7.497 12.182 1.00 29.42 94 PHE A C 1
ATOM 699 O O . PHE A 1 94 ? 20.534 -6.844 12.936 1.00 35.75 94 PHE A O 1
ATOM 707 N N . THR A 1 95 ? 20.097 -8.732 11.788 1.00 30.45 95 THR A N 1
ATOM 708 C CA . THR A 1 95 ? 21.310 -9.425 12.196 1.00 29.46 95 THR A CA 1
ATOM 709 C C . THR A 1 95 ? 21.861 -10.124 10.957 1.00 28.40 95 THR A C 1
ATOM 710 O O . THR A 1 95 ? 21.110 -10.442 10.035 1.00 27.84 95 THR A O 1
ATOM 714 N N . PRO A 1 96 ? 23.181 -10.360 10.909 1.00 29.61 96 PRO A N 1
ATOM 715 C CA . PRO A 1 96 ? 23.774 -11.029 9.747 1.00 27.99 96 PRO A CA 1
ATOM 716 C C . PRO A 1 96 ? 23.065 -12.339 9.406 1.00 31.53 96 PRO A C 1
ATOM 717 O O . PRO A 1 96 ? 22.749 -13.134 10.295 1.00 34.50 96 PRO A O 1
ATOM 721 N N . PRO A 1 97 ? 22.797 -12.577 8.111 1.00 24.75 97 PRO A N 1
ATOM 722 C CA . PRO A 1 97 ? 23.121 -11.694 6.985 1.00 24.63 97 PRO A CA 1
ATOM 723 C C . PRO A 1 97 ? 22.102 -10.563 6.835 1.00 23.01 97 PRO A C 1
ATOM 724 O O . PRO A 1 97 ? 20.891 -10.797 6.911 1.00 17.51 97 PRO A O 1
ATOM 728 N N . TYR A 1 98 ? 22.595 -9.345 6.622 1.00 17.22 98 TYR A N 1
ATOM 729 C CA . TYR A 1 98 ? 21.727 -8.178 6.474 1.00 16.23 98 TYR A CA 1
ATOM 730 C C . TYR A 1 98 ? 21.144 -8.062 5.073 1.00 13.36 98 TYR A C 1
ATOM 731 O O . TYR A 1 98 ? 21.685 -8.614 4.115 1.00 15.90 98 TYR A O 1
ATOM 740 N N . PRO A 1 99 ? 20.031 -7.325 4.936 1.00 11.04 99 PRO A N 1
ATOM 741 C CA . PRO A 1 99 ? 19.409 -7.162 3.619 1.00 11.58 99 PRO A CA 1
ATOM 742 C C . PRO A 1 99 ? 20.240 -6.259 2.712 1.00 13.02 99 PRO A C 1
ATOM 743 O O . PRO A 1 99 ? 21.121 -5.527 3.180 1.00 13.74 99 PRO A O 1
ATOM 747 N N . ALA A 1 100 ? 19.971 -6.335 1.412 1.00 8.08 100 ALA A N 1
ATOM 748 C CA . ALA A 1 100 ? 20.626 -5.460 0.451 1.00 9.14 100 ALA A CA 1
ATOM 749 C C . ALA A 1 100 ? 19.849 -4.170 0.696 1.00 11.37 100 ALA A C 1
ATOM 750 O O . ALA A 1 100 ? 18.678 -4.227 1.078 1.00 11.08 100 ALA A O 1
ATOM 752 N N . ARG A 1 101 ? 20.472 -3.015 0.487 1.00 5.62 101 ARG A N 1
ATOM 753 C CA . ARG A 1 101 ? 19.781 -1.761 0.766 1.00 7.79 101 ARG A CA 1
ATOM 754 C C . ARG A 1 101 ? 20.123 -0.613 -0.171 1.00 8.13 101 ARG A C 1
ATOM 755 O O . ARG A 1 101 ? 21.233 -0.522 -0.683 1.00 9.55 101 ARG A O 1
ATOM 763 N N . ALA A 1 102 ? 19.138 0.250 -0.396 1.00 9.00 102 ALA A N 1
ATOM 764 C CA . ALA A 1 102 ? 19.308 1.449 -1.207 1.00 9.71 102 ALA A CA 1
ATOM 765 C C . ALA A 1 102 ? 18.713 2.548 -0.341 1.00 11.24 102 ALA A C 1
ATOM 766 O O . ALA A 1 102 ? 17.624 2.384 0.204 1.00 10.21 102 ALA A O 1
ATOM 768 N N . THR A 1 103 ? 19.433 3.654 -0.189 1.00 11.75 103 THR A N 1
ATOM 769 C CA . THR A 1 103 ? 18.951 4.758 0.633 1.00 11.09 103 THR A CA 1
ATOM 770 C C . THR A 1 103 ? 19.137 6.081 -0.097 1.00 8.16 103 THR A C 1
ATOM 771 O O . THR A 1 103 ? 20.176 6.313 -0.723 1.00 11.28 103 THR A O 1
ATOM 775 N N . VAL A 1 104 ? 18.125 6.940 -0.029 1.00 7.59 104 VAL A N 1
ATOM 776 C CA . VAL A 1 104 ? 18.202 8.254 -0.663 1.00 7.79 104 VAL A CA 1
ATOM 777 C C . VAL A 1 104 ? 17.517 9.283 0.221 1.00 8.30 104 VAL A C 1
ATOM 778 O O . VAL A 1 104 ? 16.754 8.931 1.119 1.00 11.17 104 VAL A O 1
ATOM 782 N N . ALA A 1 105 ? 17.799 10.555 -0.038 1.00 8.79 105 ALA A N 1
ATOM 783 C CA . ALA A 1 105 ? 17.194 11.641 0.719 1.00 12.63 105 ALA A CA 1
ATOM 784 C C . ALA A 1 105 ? 16.265 12.427 -0.198 1.00 15.80 105 ALA A C 1
ATOM 785 O O . ALA A 1 105 ? 16.617 12.743 -1.336 1.00 13.77 105 ALA A O 1
ATOM 787 N N . VAL A 1 106 ? 15.066 12.719 0.293 1.00 14.22 106 VAL A N 1
ATOM 788 C CA . VAL A 1 106 ? 14.100 13.486 -0.477 1.00 15.45 106 VAL A CA 1
ATOM 789 C C . VAL A 1 106 ? 13.794 14.778 0.269 1.00 13.23 106 VAL A C 1
ATOM 790 O O . VAL A 1 106 ? 14.066 14.888 1.465 1.00 19.05 106 VAL A O 1
ATOM 794 N N . LYS A 1 107 ? 13.249 15.763 -0.438 1.00 15.80 107 LYS A N 1
ATOM 795 C CA . LYS A 1 107 ? 12.933 17.047 0.179 1.00 14.70 107 LYS A CA 1
ATOM 796 C C . LYS A 1 107 ? 11.945 16.942 1.332 1.00 20.64 107 LYS A C 1
ATOM 797 O O . LYS A 1 107 ? 12.099 17.616 2.350 1.00 21.36 107 LYS A O 1
ATOM 803 N N . ALA A 1 108 ? 10.923 16.110 1.165 1.00 20.68 108 ALA A N 1
ATOM 804 C CA . ALA A 1 108 ? 9.920 15.934 2.205 1.00 25.57 108 ALA A CA 1
ATOM 805 C C . ALA A 1 108 ? 9.122 14.652 2.005 1.00 22.12 108 ALA A C 1
ATOM 806 O O . ALA A 1 108 ? 8.945 14.179 0.882 1.00 19.19 108 ALA A O 1
ATOM 808 N N . LEU A 1 109 ? 8.650 14.093 3.113 1.00 19.22 109 LEU A N 1
ATOM 809 C CA . LEU A 1 109 ? 7.863 12.872 3.096 1.00 19.26 109 LEU A CA 1
ATOM 810 C C . LEU A 1 109 ? 6.475 13.188 3.642 1.00 19.54 109 LEU A C 1
ATOM 811 O O . LEU A 1 109 ? 6.255 14.261 4.204 1.00 20.87 109 LEU A O 1
ATOM 816 N N . PRO A 1 110 ? 5.516 12.265 3.470 1.00 20.43 110 PRO A N 1
ATOM 817 C CA . PRO A 1 110 ? 4.150 12.476 3.958 1.00 24.20 110 PRO A CA 1
ATOM 818 C C . PRO A 1 110 ? 4.085 12.911 5.420 1.00 25.55 110 PRO A C 1
ATOM 819 O O . PRO A 1 110 ? 4.838 12.419 6.262 1.00 16.70 110 PRO A O 1
ATOM 823 N N . ARG A 1 111 ? 3.185 13.844 5.710 1.00 25.20 111 ARG A N 1
ATOM 824 C CA . ARG A 1 111 ? 2.991 14.335 7.068 1.00 26.98 111 ARG A CA 1
ATOM 825 C C . ARG A 1 111 ? 4.293 14.776 7.736 1.00 24.78 111 ARG A C 1
ATOM 826 O O . ARG A 1 111 ? 4.402 14.774 8.962 1.00 16.23 111 ARG A O 1
ATOM 834 N N . GLY A 1 112 ? 5.272 15.153 6.918 1.00 23.50 112 GLY A N 1
ATOM 835 C CA . GLY A 1 112 ? 6.552 15.607 7.432 1.00 26.05 112 GLY A CA 1
ATOM 836 C C . GLY A 1 112 ? 7.357 14.577 8.204 1.00 16.80 112 GLY A C 1
ATOM 837 O O . GLY A 1 112 ? 8.226 14.942 9.000 1.00 20.73 112 GLY A O 1
ATOM 838 N N . VAL A 1 113 ? 7.084 13.297 7.977 1.00 18.15 113 VAL A N 1
ATOM 839 C CA . VAL A 1 113 ? 7.812 12.240 8.676 1.00 14.07 113 VAL A CA 1
ATOM 840 C C . VAL A 1 113 ? 9.285 12.253 8.276 1.00 15.87 113 VAL A C 1
ATOM 841 O O . VAL A 1 113 ? 9.646 12.774 7.222 1.00 18.76 113 VAL A O 1
ATOM 845 N N . ARG A 1 114 ? 10.136 11.680 9.122 1.00 13.81 114 ARG A N 1
ATOM 846 C CA . ARG A 1 114 ? 11.573 11.661 8.860 1.00 9.50 114 ARG A CA 1
ATOM 847 C C . ARG A 1 114 ? 12.055 10.491 8.013 1.00 13.39 114 ARG A C 1
ATOM 848 O O . ARG A 1 114 ? 13.121 10.565 7.406 1.00 13.34 114 ARG A O 1
ATOM 856 N N . VAL A 1 115 ? 11.271 9.421 7.960 1.00 11.95 115 VAL A N 1
ATOM 857 C CA . VAL A 1 115 ? 11.697 8.230 7.239 1.00 11.94 115 VAL A CA 1
ATOM 858 C C . VAL A 1 115 ? 10.568 7.340 6.727 1.00 11.81 115 VAL A C 1
ATOM 859 O O . VAL A 1 115 ? 9.480 7.301 7.301 1.00 10.16 115 VAL A O 1
ATOM 863 N N . GLU A 1 116 ? 10.847 6.633 5.634 1.00 9.07 116 GLU A N 1
ATOM 864 C CA . GLU A 1 116 ? 9.913 5.690 5.029 1.00 9.61 116 GLU A CA 1
ATOM 865 C C . GLU A 1 116 ? 10.731 4.516 4.500 1.00 9.49 116 GLU A C 1
ATOM 866 O O . GLU A 1 116 ? 11.764 4.716 3.863 1.00 10.84 116 GLU A O 1
ATOM 872 N N . VAL A 1 117 ? 10.268 3.296 4.757 1.00 8.95 117 VAL A N 1
ATOM 873 C CA . VAL A 1 117 ? 10.982 2.106 4.305 1.00 8.64 117 VAL A CA 1
ATOM 874 C C . VAL A 1 117 ? 10.053 1.050 3.721 1.00 9.65 117 VAL A C 1
ATOM 875 O O . VAL A 1 117 ? 9.023 0.730 4.305 1.00 11.07 117 VAL A O 1
ATOM 879 N N . ALA A 1 118 ? 10.430 0.525 2.559 1.00 8.31 118 ALA A N 1
ATOM 880 C CA . ALA A 1 118 ? 9.682 -0.539 1.894 1.00 7.56 118 ALA A CA 1
ATOM 881 C C . ALA A 1 118 ? 10.678 -1.695 1.806 1.00 7.50 118 ALA A C 1
ATOM 882 O O . ALA A 1 118 ? 11.882 -1.481 1.944 1.00 9.65 118 ALA A O 1
ATOM 884 N N . CYS A 1 119 ? 10.202 -2.915 1.589 1.00 7.70 119 CYS A N 1
ATOM 885 C CA . CYS A 1 119 ? 11.132 -4.035 1.509 1.00 11.91 119 CYS A CA 1
ATOM 886 C C . CYS A 1 119 ? 10.558 -5.245 0.788 1.00 11.51 119 CYS A C 1
ATOM 887 O O . CYS A 1 119 ? 9.384 -5.274 0.423 1.00 8.98 119 CYS A O 1
ATOM 890 N N . VAL A 1 120 ? 11.421 -6.232 0.582 1.00 5.71 120 VAL A N 1
ATOM 891 C CA . VAL A 1 120 ? 11.064 -7.490 -0.060 1.00 8.27 120 VAL A CA 1
ATOM 892 C C . VAL A 1 120 ? 11.732 -8.565 0.781 1.00 11.64 120 VAL A C 1
ATOM 893 O O . VAL A 1 120 ? 12.882 -8.408 1.185 1.00 8.64 120 VAL A O 1
ATOM 897 N N . ALA A 1 121 ? 11.009 -9.645 1.050 1.00 10.05 121 ALA A N 1
ATOM 898 C CA . ALA A 1 121 ? 11.546 -10.734 1.853 1.00 7.10 121 ALA A CA 1
ATOM 899 C C . ALA A 1 121 ? 11.137 -12.076 1.270 1.00 9.60 121 ALA A C 1
ATOM 900 O O . ALA A 1 121 ? 10.271 -12.150 0.401 1.00 10.44 121 ALA A O 1
ATOM 902 N N . LEU A 1 122 ? 11.785 -13.135 1.739 1.00 11.72 122 LEU A N 1
ATOM 903 C CA . LEU A 1 122 ? 11.456 -14.483 1.296 1.00 13.09 122 LEU A CA 1
ATOM 904 C C . LEU A 1 122 ? 10.220 -14.899 2.081 1.00 10.74 122 LEU A C 1
ATOM 905 O O . LEU A 1 122 ? 10.071 -14.536 3.246 1.00 16.88 122 LEU A O 1
ATOM 910 N N . ALA A 1 123 ? 9.333 -15.655 1.444 1.00 13.64 123 ALA A N 1
ATOM 911 C CA . ALA A 1 123 ? 8.112 -16.103 2.105 1.00 20.93 123 ALA A CA 1
ATOM 912 C C . ALA A 1 123 ? 8.372 -17.310 3.002 1.00 28.02 123 ALA A C 1
ATOM 913 O O . ALA A 1 123 ? 7.438 -17.893 3.553 1.00 35.18 123 ALA A O 1
ATOM 915 N N . GLU A 1 124 ? 9.643 -17.672 3.149 1.00 32.17 124 GLU A N 1
ATOM 916 C CA . GLU A 1 124 ? 10.045 -18.817 3.965 1.00 45.34 124 GLU A CA 1
ATOM 917 C C . GLU A 1 124 ? 9.667 -20.118 3.266 1.00 47.10 124 GLU A C 1
ATOM 918 O O . GLU A 1 124 ? 8.801 -20.843 3.799 1.00 54.49 124 GLU A O 1
ATOM 933 N N . GLU B 1 2 ? 14.812 -12.741 -20.738 1.00 33.09 2 GLU B N 1
ATOM 934 C CA . GLU B 1 2 ? 13.855 -12.651 -21.844 1.00 27.28 2 GLU B CA 1
ATOM 935 C C . GLU B 1 2 ? 13.234 -11.256 -21.951 1.00 22.84 2 GLU B C 1
ATOM 936 O O . GLU B 1 2 ? 12.405 -10.863 -21.125 1.00 17.34 2 GLU B O 1
ATOM 942 N N . ALA B 1 3 ? 13.626 -10.520 -22.986 1.00 21.19 3 ALA B N 1
ATOM 943 C CA . ALA B 1 3 ? 13.134 -9.165 -23.205 1.00 24.75 3 ALA B CA 1
ATOM 944 C C . ALA B 1 3 ? 11.714 -9.104 -23.764 1.00 23.66 3 ALA B C 1
ATOM 945 O O . ALA B 1 3 ? 11.282 -9.987 -24.508 1.00 22.87 3 ALA B O 1
ATOM 947 N N . VAL B 1 4 ? 10.999 -8.047 -23.391 1.00 16.09 4 VAL B N 1
ATOM 948 C CA . VAL B 1 4 ? 9.631 -7.816 -23.840 1.00 14.14 4 VAL B CA 1
ATOM 949 C C . VAL B 1 4 ? 9.619 -6.535 -24.664 1.00 16.51 4 VAL B C 1
ATOM 950 O O . VAL B 1 4 ? 10.072 -5.488 -24.203 1.00 16.17 4 VAL B O 1
ATOM 954 N N . LYS B 1 5 ? 9.107 -6.623 -25.887 1.00 18.91 5 LYS B N 1
ATOM 955 C CA . LYS B 1 5 ? 9.042 -5.464 -26.762 1.00 12.83 5 LYS B CA 1
ATOM 956 C C . LYS B 1 5 ? 7.664 -5.382 -27.416 1.00 19.72 5 LYS B C 1
ATOM 957 O O . LYS B 1 5 ? 7.165 -6.373 -27.951 1.00 19.05 5 LYS B O 1
ATOM 963 N N . THR B 1 6 ? 7.051 -4.202 -27.362 1.00 16.25 6 THR B N 1
ATOM 964 C CA . THR B 1 6 ? 5.731 -3.993 -27.949 1.00 16.49 6 THR B CA 1
ATOM 965 C C . THR B 1 6 ? 5.560 -2.571 -28.474 1.00 18.25 6 THR B C 1
ATOM 966 O O . THR B 1 6 ? 6.066 -1.614 -27.888 1.00 18.13 6 THR B O 1
ATOM 970 N N . ASP B 1 7 ? 4.845 -2.434 -29.586 1.00 18.12 7 ASP B N 1
ATOM 971 C CA . ASP B 1 7 ? 4.612 -1.119 -30.165 1.00 20.63 7 ASP B CA 1
ATOM 972 C C . ASP B 1 7 ? 3.327 -0.510 -29.615 1.00 17.14 7 ASP B C 1
ATOM 973 O O . ASP B 1 7 ? 2.920 0.580 -30.019 1.00 20.30 7 ASP B O 1
ATOM 978 N N . ARG B 1 8 ? 2.693 -1.215 -28.684 1.00 17.23 8 ARG B N 1
ATOM 979 C CA . ARG B 1 8 ? 1.457 -0.733 -28.080 1.00 11.13 8 ARG B CA 1
ATOM 980 C C . ARG B 1 8 ? 1.743 0.171 -26.886 1.00 16.47 8 ARG B C 1
ATOM 981 O O . ARG B 1 8 ? 0.832 0.725 -26.275 1.00 17.81 8 ARG B O 1
ATOM 989 N N . ALA B 1 9 ? 3.025 0.309 -26.564 1.00 16.09 9 ALA B N 1
ATOM 990 C CA . ALA B 1 9 ? 3.476 1.169 -25.480 1.00 11.53 9 ALA B CA 1
ATOM 991 C C . ALA B 1 9 ? 4.650 1.949 -26.065 1.00 9.39 9 ALA B C 1
ATOM 992 O O . ALA B 1 9 ? 5.292 1.492 -27.013 1.00 10.69 9 ALA B O 1
ATOM 994 N N . PRO B 1 10 ? 4.948 3.134 -25.518 1.00 12.73 10 PRO B N 1
ATOM 995 C CA . PRO B 1 10 ? 6.069 3.896 -26.066 1.00 8.53 10 PRO B CA 1
ATOM 996 C C . PRO B 1 10 ? 7.382 3.119 -26.043 1.00 15.98 10 PRO B C 1
ATOM 997 O O . PRO B 1 10 ? 7.659 2.374 -25.103 1.00 14.59 10 PRO B O 1
ATOM 1001 N N . ALA B 1 11 ? 8.181 3.288 -27.090 1.00 17.25 11 ALA B N 1
ATOM 1002 C CA . ALA B 1 11 ? 9.468 2.610 -27.170 1.00 21.69 11 ALA B CA 1
ATOM 1003 C C . ALA B 1 11 ? 10.376 3.166 -26.078 1.00 19.80 11 ALA B C 1
ATOM 1004 O O . ALA B 1 11 ? 10.186 4.291 -25.622 1.00 21.03 11 ALA B O 1
ATOM 1006 N N . ALA B 1 12 ? 11.355 2.375 -25.655 1.00 26.81 12 ALA B N 1
ATOM 1007 C CA . ALA B 1 12 ? 12.287 2.801 -24.615 1.00 31.09 12 ALA B CA 1
ATOM 1008 C C . ALA B 1 12 ? 13.073 4.045 -25.039 1.00 35.86 12 ALA B C 1
ATOM 1009 O O . ALA B 1 12 ? 13.617 4.094 -26.142 1.00 35.16 12 ALA B O 1
ATOM 1011 N N . ILE B 1 13 ? 13.131 5.044 -24.158 1.00 36.46 13 ILE B N 1
ATOM 1012 C CA . ILE B 1 13 ? 13.857 6.284 -24.442 1.00 39.13 13 ILE B CA 1
ATOM 1013 C C . ILE B 1 13 ? 15.224 6.286 -23.763 1.00 39.40 13 ILE B C 1
ATOM 1014 O O . ILE B 1 13 ? 15.698 7.322 -23.291 1.00 43.00 13 ILE B O 1
ATOM 1019 N N . GLY B 1 14 ? 15.852 5.116 -23.720 1.00 38.27 14 GLY B N 1
ATOM 1020 C CA . GLY B 1 14 ? 17.157 4.989 -23.100 1.00 36.69 14 GLY B CA 1
ATOM 1021 C C . GLY B 1 14 ? 17.651 3.555 -23.160 1.00 29.06 14 GLY B C 1
ATOM 1022 O O . GLY B 1 14 ? 16.985 2.699 -23.741 1.00 26.28 14 GLY B O 1
ATOM 1023 N N . PRO B 1 15 ? 18.819 3.258 -22.573 1.00 20.14 15 PRO B N 1
ATOM 1024 C CA . PRO B 1 15 ? 19.350 1.894 -22.595 1.00 13.04 15 PRO B CA 1
ATOM 1025 C C . PRO B 1 15 ? 18.615 0.962 -21.634 1.00 17.45 15 PRO B C 1
ATOM 1026 O O . PRO B 1 15 ? 19.155 0.551 -20.610 1.00 11.76 15 PRO B O 1
ATOM 1030 N N . TYR B 1 16 ? 17.372 0.638 -21.969 1.00 10.27 16 TYR B N 1
ATOM 1031 C CA . TYR B 1 16 ? 16.577 -0.250 -21.137 1.00 11.47 16 TYR B CA 1
ATOM 1032 C C . TYR B 1 16 ? 15.462 -0.881 -21.954 1.00 10.66 16 TYR B C 1
ATOM 1033 O O . TYR B 1 16 ? 15.088 -0.369 -23.010 1.00 11.55 16 TYR B O 1
ATOM 1042 N N . ALA B 1 17 ? 14.951 -2.008 -21.472 1.00 9.43 17 ALA B N 1
ATOM 1043 C CA . ALA B 1 17 ? 13.869 -2.707 -22.151 1.00 13.03 17 ALA B CA 1
ATOM 1044 C C . ALA B 1 17 ? 12.560 -2.328 -21.468 1.00 13.14 17 ALA B C 1
ATOM 1045 O O . ALA B 1 17 ? 12.552 -1.984 -20.288 1.00 11.92 17 ALA B O 1
ATOM 1047 N N . GLN B 1 18 ? 11.456 -2.379 -22.205 1.00 8.42 18 GLN B N 1
ATOM 1048 C CA . GLN B 1 18 ? 10.160 -2.041 -21.623 1.00 7.33 18 GLN B CA 1
ATOM 1049 C C . GLN B 1 18 ? 9.891 -2.939 -20.421 1.00 8.48 18 GLN B C 1
ATOM 1050 O O . GLN B 1 18 ? 9.376 -2.488 -19.401 1.00 11.58 18 GLN B O 1
ATOM 1056 N N . ALA B 1 19 ? 10.238 -4.215 -20.555 1.00 10.09 19 ALA B N 1
ATOM 1057 C CA . ALA B 1 19 ? 10.071 -5.179 -19.478 1.00 10.60 19 ALA B CA 1
ATOM 1058 C C . ALA B 1 19 ? 10.969 -6.378 -19.727 1.00 9.42 19 ALA B C 1
ATOM 1059 O O . ALA B 1 19 ? 11.407 -6.614 -20.854 1.00 10.82 19 ALA B O 1
ATOM 1061 N N . VAL B 1 20 ? 11.247 -7.122 -18.663 1.00 8.03 20 VAL B N 1
ATOM 1062 C CA . VAL B 1 20 ? 12.081 -8.310 -18.748 1.00 10.69 20 VAL B CA 1
ATOM 1063 C C . VAL B 1 20 ? 11.400 -9.425 -17.970 1.00 11.24 20 VAL B C 1
ATOM 1064 O O . VAL B 1 20 ? 10.958 -9.224 -16.836 1.00 10.79 20 VAL B O 1
ATOM 1068 N N . LYS B 1 21 ? 11.294 -10.594 -18.592 1.00 9.83 21 LYS B N 1
ATOM 1069 C CA . LYS B 1 21 ? 10.687 -11.736 -17.930 1.00 9.43 21 LYS B CA 1
ATOM 1070 C C . LYS B 1 21 ? 11.813 -12.613 -17.402 1.00 10.42 21 LYS B C 1
ATOM 1071 O O . LYS B 1 21 ? 12.732 -12.974 -18.140 1.00 15.26 21 LYS B O 1
ATOM 1077 N N . ALA B 1 22 ? 11.761 -12.928 -16.114 1.00 8.03 22 ALA B N 1
ATOM 1078 C CA . ALA B 1 22 ? 12.787 -13.766 -15.514 1.00 9.27 22 ALA B CA 1
ATOM 1079 C C . ALA B 1 22 ? 12.395 -14.267 -14.133 1.00 14.07 22 ALA B C 1
ATOM 1080 O O . ALA B 1 22 ? 11.767 -13.552 -13.355 1.00 10.17 22 ALA B O 1
ATOM 1082 N N . GLY B 1 23 ? 12.767 -15.509 -13.843 1.00 10.68 23 GLY B N 1
ATOM 1083 C CA . GLY B 1 23 ? 12.478 -16.096 -12.548 1.00 10.40 23 GLY B CA 1
ATOM 1084 C C . GLY B 1 23 ? 11.024 -16.153 -12.124 1.00 10.80 23 GLY B C 1
ATOM 1085 O O . GLY B 1 23 ? 10.736 -16.185 -10.928 1.00 14.32 23 GLY B O 1
ATOM 1086 N N . GLY B 1 24 ? 10.107 -16.163 -13.088 1.00 10.56 24 GLY B N 1
ATOM 1087 C CA . GLY B 1 24 ? 8.694 -16.236 -12.756 1.00 12.44 24 GLY B CA 1
ATOM 1088 C C . GLY B 1 24 ? 8.033 -14.881 -12.600 1.00 12.27 24 GLY B C 1
ATOM 1089 O O . GLY B 1 24 ? 6.844 -14.788 -12.285 1.00 13.67 24 GLY B O 1
ATOM 1090 N N . PHE B 1 25 ? 8.811 -13.826 -12.815 1.00 8.50 25 PHE B N 1
ATOM 1091 C CA . PHE B 1 25 ? 8.294 -12.473 -12.704 1.00 8.87 25 PHE B CA 1
ATOM 1092 C C . PHE B 1 25 ? 8.515 -11.698 -13.989 1.00 8.89 25 PHE B C 1
ATOM 1093 O O . PHE B 1 25 ? 9.274 -12.108 -14.876 1.00 9.68 25 PHE B O 1
ATOM 1101 N N . VAL B 1 26 ? 7.832 -10.566 -14.072 1.00 6.30 26 VAL B N 1
ATOM 1102 C CA . VAL B 1 26 ? 7.973 -9.655 -15.186 1.00 8.37 26 VAL B CA 1
ATOM 1103 C C . VAL B 1 26 ? 8.384 -8.345 -14.523 1.00 7.13 26 VAL B C 1
ATOM 1104 O O . VAL B 1 26 ? 7.675 -7.828 -13.662 1.00 9.31 26 VAL B O 1
ATOM 1108 N N . PHE B 1 27 ? 9.555 -7.844 -14.892 1.00 7.23 27 PHE B N 1
ATOM 1109 C CA . PHE B 1 27 ? 10.061 -6.593 -14.341 1.00 6.35 27 PHE B CA 1
ATOM 1110 C C . PHE B 1 27 ? 9.789 -5.530 -15.389 1.00 6.54 27 PHE B C 1
ATOM 1111 O O . PHE B 1 27 ? 10.339 -5.571 -16.491 1.00 8.51 27 PHE B O 1
ATOM 1119 N N . VAL B 1 28 ? 8.916 -4.591 -15.045 1.00 5.46 28 VAL B N 1
ATOM 1120 C CA . VAL B 1 28 ? 8.531 -3.533 -15.963 1.00 6.43 28 VAL B CA 1
ATOM 1121 C C . VAL B 1 28 ? 9.226 -2.219 -15.638 1.00 6.69 28 VAL B C 1
ATOM 1122 O O . VAL B 1 28 ? 9.228 -1.763 -14.491 1.00 9.48 28 VAL B O 1
ATOM 1126 N N . SER B 1 29 ? 9.826 -1.626 -16.661 1.00 4.97 29 SER B N 1
ATOM 1127 C CA . SER B 1 29 ? 10.526 -0.358 -16.505 1.00 6.47 29 SER B CA 1
ATOM 1128 C C . SER B 1 29 ? 9.567 0.734 -16.062 1.00 7.34 29 SER B C 1
ATOM 1129 O O . SER B 1 29 ? 8.349 0.625 -16.238 1.00 7.18 29 SER B O 1
ATOM 1132 N N . GLY B 1 30 ? 10.122 1.796 -15.492 1.00 8.86 30 GLY B N 1
ATOM 1133 C CA . GLY B 1 30 ? 9.292 2.901 -15.062 1.00 10.13 30 GLY B CA 1
ATOM 1134 C C . GLY B 1 30 ? 8.602 3.509 -16.266 1.00 7.77 30 GLY B C 1
ATOM 1135 O O . GLY B 1 30 ? 9.254 3.989 -17.198 1.00 10.48 30 GLY B O 1
ATOM 1136 N N . GLN B 1 31 ? 7.276 3.470 -16.265 1.00 7.98 31 GLN B N 1
ATOM 1137 C CA . GLN B 1 31 ? 6.515 4.028 -17.372 1.00 8.47 31 GLN B CA 1
ATOM 1138 C C . GLN B 1 31 ? 6.191 5.483 -17.099 1.00 8.53 31 GLN B C 1
ATOM 1139 O O . GLN B 1 31 ? 5.884 5.863 -15.968 1.00 9.97 31 GLN B O 1
ATOM 1145 N N . ILE B 1 32 ? 6.274 6.297 -18.144 1.00 7.22 32 ILE B N 1
ATOM 1146 C CA . ILE B 1 32 ? 5.979 7.715 -18.024 1.00 5.60 32 ILE B CA 1
ATOM 1147 C C . ILE B 1 32 ? 4.868 8.064 -19.005 1.00 9.86 32 ILE B C 1
ATOM 1148 O O . ILE B 1 32 ? 4.535 7.267 -19.884 1.00 10.79 32 ILE B O 1
ATOM 1153 N N . PRO B 1 33 ? 4.276 9.259 -18.868 1.00 9.23 33 PRO B N 1
ATOM 1154 C CA . PRO B 1 33 ? 3.190 9.664 -19.767 1.00 8.44 33 PRO B CA 1
ATOM 1155 C C . PRO B 1 33 ? 3.543 9.957 -21.222 1.00 11.00 33 PRO B C 1
ATOM 1156 O O . PRO B 1 33 ? 3.410 11.085 -21.694 1.00 13.36 33 PRO B O 1
ATOM 1160 N N . LEU B 1 34 ? 3.990 8.925 -21.928 1.00 11.60 34 LEU B N 1
ATOM 1161 C CA . LEU B 1 34 ? 4.312 9.044 -23.345 1.00 10.19 34 LEU B CA 1
ATOM 1162 C C . LEU B 1 34 ? 3.308 8.175 -24.080 1.00 10.62 34 LEU B C 1
ATOM 1163 O O . LEU B 1 34 ? 2.971 7.090 -23.610 1.00 9.61 34 LEU B O 1
ATOM 1168 N N . ALA B 1 35 ? 2.820 8.649 -25.222 1.00 11.22 35 ALA B N 1
ATOM 1169 C CA . ALA B 1 35 ? 1.875 7.863 -26.007 1.00 12.82 35 ALA B CA 1
ATOM 1170 C C . ALA B 1 35 ? 2.695 6.833 -26.772 1.00 10.19 35 ALA B C 1
ATOM 1171 O O . ALA B 1 35 ? 3.910 6.963 -26.886 1.00 11.06 35 ALA B O 1
ATOM 1173 N N . PRO B 1 36 ? 2.043 5.789 -27.304 1.00 9.24 36 PRO B N 1
ATOM 1174 C CA . PRO B 1 36 ? 2.777 4.766 -28.050 1.00 13.18 36 PRO B CA 1
ATOM 1175 C C . PRO B 1 36 ? 3.704 5.327 -29.129 1.00 14.24 36 PRO B C 1
ATOM 1176 O O . PRO B 1 36 ? 4.782 4.780 -29.371 1.00 16.35 36 PRO B O 1
ATOM 1180 N N . ASP B 1 37 ? 3.298 6.420 -29.770 1.00 16.04 37 ASP B N 1
ATOM 1181 C CA . ASP B 1 37 ? 4.124 7.008 -30.819 1.00 21.67 37 ASP B CA 1
ATOM 1182 C C . ASP B 1 37 ? 5.292 7.831 -30.279 1.00 20.42 37 ASP B C 1
ATOM 1183 O O . ASP B 1 37 ? 6.046 8.430 -31.046 1.00 21.19 37 ASP B O 1
ATOM 1188 N N . GLY B 1 38 ? 5.445 7.849 -28.957 1.00 17.29 38 GLY B N 1
ATOM 1189 C CA . GLY B 1 38 ? 6.543 8.584 -28.353 1.00 15.05 38 GLY B CA 1
ATOM 1190 C C . GLY B 1 38 ? 6.246 10.030 -28.006 1.00 20.23 38 GLY B C 1
ATOM 1191 O O . GLY B 1 38 ? 7.098 10.718 -27.441 1.00 22.04 38 GLY B O 1
ATOM 1192 N N . SER B 1 39 ? 5.045 10.496 -28.336 1.00 16.59 39 SER B N 1
ATOM 1193 C CA . SER B 1 39 ? 4.664 11.874 -28.047 1.00 18.23 39 SER B CA 1
ATOM 1194 C C . SER B 1 39 ? 4.305 12.045 -26.575 1.00 16.73 39 SER B C 1
ATOM 1195 O O . SER B 1 39 ? 3.707 11.163 -25.957 1.00 14.50 39 SER B O 1
ATOM 1198 N N . LEU B 1 40 ? 4.663 13.195 -26.021 1.00 15.64 40 LEU B N 1
ATOM 1199 C CA . LEU B 1 40 ? 4.396 13.473 -24.619 1.00 18.43 40 LEU B CA 1
ATOM 1200 C C . LEU B 1 40 ? 2.921 13.760 -24.348 1.00 17.32 40 LEU B C 1
ATOM 1201 O O . LEU B 1 40 ? 2.241 14.414 -25.141 1.00 14.92 40 LEU B O 1
ATOM 1206 N N . VAL B 1 41 ? 2.419 13.244 -23.233 1.00 13.64 41 VAL B N 1
ATOM 1207 C CA . VAL B 1 41 ? 1.037 13.493 -22.850 1.00 11.89 41 VAL B CA 1
ATOM 1208 C C . VAL B 1 41 ? 1.077 14.491 -21.698 1.00 19.08 41 VAL B C 1
ATOM 1209 O O . VAL B 1 41 ? 1.394 14.132 -20.566 1.00 17.89 41 VAL B O 1
ATOM 1213 N N . GLU B 1 42 ? 0.789 15.752 -22.005 1.00 15.26 42 GLU B N 1
ATOM 1214 C CA . GLU B 1 42 ? 0.789 16.810 -21.007 1.00 21.52 42 GLU B CA 1
ATOM 1215 C C . GLU B 1 42 ? -0.566 16.893 -20.325 1.00 16.42 42 GLU B C 1
ATOM 1216 O O . GLU B 1 42 ? -1.544 16.314 -20.796 1.00 30.30 42 GLU B O 1
ATOM 1222 N N . GLY B 1 43 ? -0.620 17.618 -19.214 1.00 15.97 43 GLY B N 1
ATOM 1223 C CA . GLY B 1 43 ? -1.870 17.760 -18.494 1.00 16.24 43 GLY B CA 1
ATOM 1224 C C . GLY B 1 43 ? -1.699 17.542 -17.006 1.00 15.71 43 GLY B C 1
ATOM 1225 O O . GLY B 1 43 ? -0.574 17.422 -16.517 1.00 15.45 43 GLY B O 1
ATOM 1226 N N . ASP B 1 44 ? -2.812 17.494 -16.281 1.00 14.09 44 ASP B N 1
ATOM 1227 C CA . ASP B 1 44 ? -2.750 17.294 -14.843 1.00 14.08 44 ASP B CA 1
ATOM 1228 C C . ASP B 1 44 ? -2.374 15.860 -14.518 1.00 10.74 44 ASP B C 1
ATOM 1229 O O . ASP B 1 44 ? -2.180 15.038 -15.412 1.00 8.91 44 ASP B O 1
ATOM 1234 N N . ILE B 1 45 ? -2.285 15.567 -13.229 1.00 9.46 45 ILE B N 1
ATOM 1235 C CA . ILE B 1 45 ? -1.906 14.241 -12.774 1.00 10.11 45 ILE B CA 1
ATOM 1236 C C . ILE B 1 45 ? -2.870 13.133 -13.201 1.00 9.73 45 ILE B C 1
ATOM 1237 O O . ILE B 1 45 ? -2.441 12.014 -13.466 1.00 12.01 45 ILE B O 1
ATOM 1242 N N . ARG B 1 46 ? -4.165 13.427 -13.276 1.00 8.45 46 ARG B N 1
ATOM 1243 C CA . ARG B 1 46 ? -5.116 12.394 -13.679 1.00 7.16 46 ARG B CA 1
ATOM 1244 C C . ARG B 1 46 ? -4.905 12.005 -15.141 1.00 8.67 46 ARG B C 1
ATOM 1245 O O . ARG B 1 46 ? -4.947 10.825 -15.496 1.00 10.47 46 ARG B O 1
ATOM 1253 N N . VAL B 1 47 ? -4.652 12.996 -15.989 1.00 9.26 47 VAL B N 1
ATOM 1254 C CA . VAL B 1 47 ? -4.425 12.730 -17.400 1.00 8.08 47 VAL B CA 1
ATOM 1255 C C . VAL B 1 47 ? -3.113 11.985 -17.623 1.00 10.83 47 VAL B C 1
ATOM 1256 O O . VAL B 1 47 ? -3.060 11.015 -18.382 1.00 11.19 47 VAL B O 1
ATOM 1260 N N . GLN B 1 48 ? -2.053 12.433 -16.958 1.00 11.16 48 GLN B N 1
ATOM 1261 C CA . GLN B 1 48 ? -0.762 11.785 -17.122 1.00 8.56 48 GLN B CA 1
ATOM 1262 C C . GLN B 1 48 ? -0.731 10.396 -16.493 1.00 7.38 48 GLN B C 1
ATOM 1263 O O . GLN B 1 48 ? -0.083 9.493 -17.020 1.00 8.12 48 GLN B O 1
ATOM 1269 N N . THR B 1 49 ? -1.435 10.209 -15.379 1.00 8.96 49 THR B N 1
ATOM 1270 C CA . THR B 1 49 ? -1.435 8.897 -14.741 1.00 6.99 49 THR B CA 1
ATOM 1271 C C . THR B 1 49 ? -2.182 7.889 -15.608 1.00 10.54 49 THR B C 1
ATOM 1272 O O . THR B 1 49 ? -1.790 6.727 -15.694 1.00 10.92 49 THR B O 1
ATOM 1276 N N . GLU B 1 50 ? -3.250 8.331 -16.266 1.00 9.56 50 GLU B N 1
ATOM 1277 C CA . GLU B 1 50 ? -3.996 7.429 -17.131 1.00 9.06 50 GLU B CA 1
ATOM 1278 C C . GLU B 1 50 ? -3.079 6.907 -18.236 1.00 11.49 50 GLU B C 1
ATOM 1279 O O . GLU B 1 50 ? -3.101 5.723 -18.566 1.00 9.57 50 GLU B O 1
ATOM 1285 N N . ARG B 1 51 ? -2.264 7.794 -18.799 1.00 9.88 51 ARG B N 1
ATOM 1286 C CA . ARG B 1 51 ? -1.341 7.397 -19.853 1.00 9.91 51 ARG B CA 1
ATOM 1287 C C . ARG B 1 51 ? -0.341 6.369 -19.319 1.00 8.88 51 ARG B C 1
ATOM 1288 O O . ARG B 1 51 ? -0.030 5.390 -19.993 1.00 8.85 51 ARG B O 1
ATOM 1296 N N . VAL B 1 52 ? 0.164 6.596 -18.108 1.00 8.62 52 VAL B N 1
ATOM 1297 C CA . VAL B 1 52 ? 1.115 5.672 -17.499 1.00 7.94 52 VAL B CA 1
ATOM 1298 C C . VAL B 1 52 ? 0.459 4.314 -17.272 1.00 6.78 52 VAL B C 1
ATOM 1299 O O . VAL B 1 52 ? 1.063 3.278 -17.536 1.00 8.77 52 VAL B O 1
ATOM 1311 N N . GLU B 1 54 ? -2.091 2.969 -18.896 1.00 11.51 54 GLU B N 1
ATOM 1312 C CA . GLU B 1 54 ? -2.311 2.290 -20.171 1.00 11.20 54 GLU B CA 1
ATOM 1313 C C . GLU B 1 54 ? -0.995 1.695 -20.679 1.00 12.61 54 GLU B C 1
ATOM 1314 O O . GLU B 1 54 ? -0.982 0.616 -21.274 1.00 11.17 54 GLU B O 1
ATOM 1320 N N . ASN B 1 55 ? 0.113 2.397 -20.445 1.00 9.89 55 ASN B N 1
ATOM 1321 C CA . ASN B 1 55 ? 1.420 1.904 -20.865 1.00 6.98 55 ASN B CA 1
ATOM 1322 C C . ASN B 1 55 ? 1.780 0.649 -20.070 1.00 7.79 55 ASN B C 1
ATOM 1323 O O . ASN B 1 55 ? 2.243 -0.343 -20.639 1.00 8.33 55 ASN B O 1
ATOM 1328 N N . LEU B 1 56 ? 1.566 0.694 -18.756 1.00 7.59 56 LEU B N 1
ATOM 1329 C CA . LEU B 1 56 ? 1.835 -0.462 -17.901 1.00 9.77 56 LEU B CA 1
ATOM 1330 C C . LEU B 1 56 ? 1.010 -1.649 -18.386 1.00 10.27 56 LEU B C 1
ATOM 1331 O O . LEU B 1 56 ? 1.525 -2.752 -18.567 1.00 10.09 56 LEU B O 1
ATOM 1336 N N . LYS B 1 57 ? -0.281 -1.412 -18.590 1.00 11.10 57 LYS B N 1
ATOM 1337 C CA . LYS B 1 57 ? -1.182 -2.463 -19.047 1.00 11.70 57 LYS B CA 1
ATOM 1338 C C . LYS B 1 57 ? -0.701 -3.082 -20.360 1.00 12.29 57 LYS B C 1
ATOM 1339 O O . LYS B 1 57 ? -0.665 -4.303 -20.501 1.00 11.06 57 LYS B O 1
ATOM 1345 N N . ALA B 1 58 ? -0.316 -2.243 -21.315 1.00 12.29 58 ALA B N 1
ATOM 1346 C CA . ALA B 1 58 ? 0.147 -2.735 -22.608 1.00 10.63 58 ALA B CA 1
ATOM 1347 C C . ALA B 1 58 ? 1.416 -3.574 -22.498 1.00 9.86 58 ALA B C 1
ATOM 1348 O O . ALA B 1 58 ? 1.532 -4.621 -23.130 1.00 12.42 58 ALA B O 1
ATOM 1350 N N . VAL B 1 59 ? 2.373 -3.113 -21.699 1.00 8.55 59 VAL B N 1
ATOM 1351 C CA . VAL B 1 59 ? 3.622 -3.841 -21.530 1.00 9.59 59 VAL B CA 1
ATOM 1352 C C . VAL B 1 59 ? 3.376 -5.176 -20.837 1.00 8.66 59 VAL B C 1
ATOM 1353 O O . VAL B 1 59 ? 3.935 -6.199 -21.228 1.00 10.30 59 VAL B O 1
ATOM 1357 N N . LEU B 1 60 ? 2.536 -5.160 -19.809 1.00 8.75 60 LEU B N 1
ATOM 1358 C CA . LEU B 1 60 ? 2.220 -6.375 -19.073 1.00 10.32 60 LEU B CA 1
ATOM 1359 C C . LEU B 1 60 ? 1.542 -7.401 -19.975 1.00 11.88 60 LEU B C 1
ATOM 1360 O O . LEU B 1 60 ? 1.882 -8.582 -19.941 1.00 13.32 60 LEU B O 1
ATOM 1365 N N . GLU B 1 61 ? 0.588 -6.951 -20.784 1.00 10.19 61 GLU B N 1
ATOM 1366 C CA . GLU B 1 61 ? -0.107 -7.863 -21.689 1.00 12.09 61 GLU B CA 1
ATOM 1367 C C . GLU B 1 61 ? 0.865 -8.470 -22.701 1.00 14.95 61 GLU B C 1
ATOM 1368 O O . GLU B 1 61 ? 0.781 -9.658 -23.021 1.00 13.75 61 GLU B O 1
ATOM 1374 N N . ALA B 1 62 ? 1.790 -7.654 -23.198 1.00 13.74 62 ALA B N 1
ATOM 1375 C CA . ALA B 1 62 ? 2.774 -8.119 -24.171 1.00 14.02 62 ALA B CA 1
ATOM 1376 C C . ALA B 1 62 ? 3.695 -9.162 -23.550 1.00 15.35 62 ALA B C 1
ATOM 1377 O O . ALA B 1 62 ? 4.231 -10.023 -24.246 1.00 15.41 62 ALA B O 1
ATOM 1379 N N . ALA B 1 63 ? 3.875 -9.080 -22.234 1.00 12.04 63 ALA B N 1
ATOM 1380 C CA . ALA B 1 63 ? 4.730 -10.021 -21.523 1.00 11.99 63 ALA B CA 1
ATOM 1381 C C . ALA B 1 63 ? 3.979 -11.299 -21.159 1.00 13.82 63 ALA B C 1
ATOM 1382 O O . ALA B 1 63 ? 4.556 -12.219 -20.583 1.00 18.57 63 ALA B O 1
ATOM 1384 N N . GLY B 1 64 ? 2.694 -11.352 -21.501 1.00 14.99 64 GLY B N 1
ATOM 1385 C CA . GLY B 1 64 ? 1.893 -12.522 -21.186 1.00 15.78 64 GLY B CA 1
ATOM 1386 C C . GLY B 1 64 ? 1.303 -12.427 -19.791 1.00 15.50 64 GLY B C 1
ATOM 1387 O O . GLY B 1 64 ? 0.776 -13.407 -19.256 1.00 15.15 64 GLY B O 1
ATOM 1388 N N . SER B 1 65 ? 1.391 -11.236 -19.205 1.00 11.74 65 SER B N 1
ATOM 1389 C CA . SER B 1 65 ? 0.871 -10.991 -17.867 1.00 8.06 65 SER B CA 1
ATOM 1390 C C . SER B 1 65 ? -0.314 -10.023 -17.936 1.00 12.36 65 SER B C 1
ATOM 1391 O O . SER B 1 65 ? -0.999 -9.934 -18.959 1.00 15.13 65 SER B O 1
ATOM 1394 N N . GLY B 1 66 ? -0.550 -9.301 -16.846 1.00 10.55 66 GLY B N 1
ATOM 1395 C CA . GLY B 1 66 ? -1.656 -8.360 -16.804 1.00 11.50 66 GLY B CA 1
ATOM 1396 C C . GLY B 1 66 ? -1.649 -7.572 -15.509 1.00 13.99 66 GLY B C 1
ATOM 1397 O O . GLY B 1 66 ? -0.916 -7.906 -14.580 1.00 9.04 66 GLY B O 1
ATOM 1398 N N . LEU B 1 67 ? -2.463 -6.524 -15.444 1.00 12.88 67 LEU B N 1
ATOM 1399 C CA . LEU B 1 67 ? -2.532 -5.687 -14.252 1.00 9.70 67 LEU B CA 1
ATOM 1400 C C . LEU B 1 67 ? -2.882 -6.460 -12.983 1.00 8.90 67 LEU B C 1
ATOM 1401 O O . LEU B 1 67 ? -2.380 -6.144 -11.906 1.00 9.28 67 LEU B O 1
ATOM 1406 N N . SER B 1 68 ? -3.738 -7.471 -13.105 1.00 10.48 68 SER B N 1
ATOM 1407 C CA . SER B 1 68 ? -4.145 -8.250 -11.937 1.00 10.65 68 SER B CA 1
ATOM 1408 C C . SER B 1 68 ? -3.031 -9.150 -11.409 1.00 8.52 68 SER B C 1
ATOM 1409 O O . SER B 1 68 ? -3.148 -9.718 -10.320 1.00 12.42 68 SER B O 1
ATOM 1412 N N . ARG B 1 69 ? -1.954 -9.275 -12.179 1.00 10.45 69 ARG B N 1
ATOM 1413 C CA . ARG B 1 69 ? -0.819 -10.105 -11.784 1.00 11.42 69 ARG B CA 1
ATOM 1414 C C . ARG B 1 69 ? 0.296 -9.273 -11.157 1.00 7.21 69 ARG B C 1
ATOM 1415 O O . ARG B 1 69 ? 1.312 -9.818 -10.722 1.00 9.28 69 ARG B O 1
ATOM 1423 N N . VAL B 1 70 ? 0.112 -7.957 -11.115 1.00 9.26 70 VAL B N 1
ATOM 1424 C CA . VAL B 1 70 ? 1.120 -7.078 -10.529 1.00 4.86 70 VAL B CA 1
ATOM 1425 C C . VAL B 1 70 ? 1.133 -7.253 -9.017 1.00 8.41 70 VAL B C 1
ATOM 1426 O O . VAL B 1 70 ? 0.092 -7.177 -8.369 1.00 9.49 70 VAL B O 1
ATOM 1430 N N . VAL B 1 71 ? 2.316 -7.492 -8.458 1.00 8.10 71 VAL B N 1
ATOM 1431 C CA . VAL B 1 71 ? 2.440 -7.693 -7.021 1.00 6.49 71 VAL B CA 1
ATOM 1432 C C . VAL B 1 71 ? 3.116 -6.532 -6.308 1.00 6.87 71 VAL B C 1
ATOM 1433 O O . VAL B 1 71 ? 3.023 -6.411 -5.087 1.00 6.71 71 VAL B O 1
ATOM 1437 N N . GLN B 1 72 ? 3.787 -5.674 -7.067 1.00 5.00 72 GLN B N 1
ATOM 1438 C CA . GLN B 1 72 ? 4.479 -4.545 -6.464 1.00 8.44 72 GLN B CA 1
ATOM 1439 C C . GLN B 1 72 ? 4.648 -3.412 -7.459 1.00 6.20 72 GLN B C 1
ATOM 1440 O O . GLN B 1 72 ? 4.992 -3.644 -8.616 1.00 7.20 72 GLN B O 1
ATOM 1446 N N . THR B 1 73 ? 4.392 -2.188 -7.012 1.00 6.16 73 THR B N 1
ATOM 1447 C CA . THR B 1 73 ? 4.604 -1.031 -7.867 1.00 3.70 73 THR B CA 1
ATOM 1448 C C . THR B 1 73 ? 5.489 -0.049 -7.117 1.00 5.77 73 THR B C 1
ATOM 1449 O O . THR B 1 73 ? 5.470 0.019 -5.887 1.00 6.72 73 THR B O 1
ATOM 1453 N N . THR B 1 74 ? 6.292 0.679 -7.875 1.00 7.20 74 THR B N 1
ATOM 1454 C CA . THR B 1 74 ? 7.185 1.684 -7.324 1.00 4.45 74 THR B CA 1
ATOM 1455 C C . THR B 1 74 ? 6.767 2.940 -8.050 1.00 5.68 74 THR B C 1
ATOM 1456 O O . THR B 1 74 ? 7.010 3.088 -9.247 1.00 7.50 74 THR B O 1
ATOM 1460 N N . CYS B 1 75 ? 6.126 3.840 -7.316 1.00 8.01 75 CYS B N 1
ATOM 1461 C CA . CYS B 1 75 ? 5.595 5.060 -7.898 1.00 8.43 75 CYS B CA 1
ATOM 1462 C C . CYS B 1 75 ? 6.311 6.319 -7.463 1.00 7.47 75 CYS B C 1
ATOM 1463 O O . CYS B 1 75 ? 6.516 6.548 -6.275 1.00 7.55 75 CYS B O 1
ATOM 1466 N N . PHE B 1 76 ? 6.680 7.139 -8.442 1.00 6.86 76 PHE B N 1
ATOM 1467 C CA . PHE B 1 76 ? 7.357 8.396 -8.168 1.00 5.81 76 PHE B CA 1
ATOM 1468 C C . PHE B 1 76 ? 6.574 9.556 -8.761 1.00 6.03 76 PHE B C 1
ATOM 1469 O O . PHE B 1 76 ? 6.114 9.491 -9.901 1.00 7.25 76 PHE B O 1
ATOM 1477 N N . LEU B 1 77 ? 6.405 10.612 -7.974 1.00 5.72 77 LEU B N 1
ATOM 1478 C CA . LEU B 1 77 ? 5.694 11.793 -8.444 1.00 8.33 77 LEU B CA 1
ATOM 1479 C C . LEU B 1 77 ? 6.571 13.011 -8.216 1.00 8.89 77 LEU B C 1
ATOM 1480 O O . LEU B 1 77 ? 7.312 13.080 -7.238 1.00 11.78 77 LEU B O 1
ATOM 1485 N N . ALA B 1 78 ? 6.492 13.973 -9.124 1.00 8.03 78 ALA B N 1
ATOM 1486 C CA . ALA B 1 78 ? 7.302 15.174 -8.988 1.00 8.86 78 ALA B CA 1
ATOM 1487 C C . ALA B 1 78 ? 6.692 16.162 -8.003 1.00 11.28 78 ALA B C 1
ATOM 1488 O O . ALA B 1 78 ? 7.384 17.044 -7.500 1.00 11.81 78 ALA B O 1
ATOM 1490 N N . ASP B 1 79 ? 5.406 15.996 -7.711 1.00 9.83 79 ASP B N 1
ATOM 1491 C CA . ASP B 1 79 ? 4.699 16.906 -6.812 1.00 13.11 79 ASP B CA 1
ATOM 1492 C C . ASP B 1 79 ? 3.806 16.155 -5.820 1.00 12.38 79 ASP B C 1
ATOM 1493 O O . ASP B 1 79 ? 2.901 15.420 -6.217 1.00 13.97 79 ASP B O 1
ATOM 1506 N N . GLU B 1 81 ? 1.506 17.213 -4.139 1.00 11.67 81 GLU B N 1
ATOM 1507 C CA . GLU B 1 81 ? 0.126 17.659 -4.311 1.00 9.55 81 GLU B CA 1
ATOM 1508 C C . GLU B 1 81 ? -0.640 16.806 -5.312 1.00 14.69 81 GLU B C 1
ATOM 1509 O O . GLU B 1 81 ? -1.870 16.844 -5.351 1.00 16.32 81 GLU B O 1
ATOM 1515 N N . ASP B 1 82 ? 0.085 16.043 -6.124 1.00 10.74 82 ASP B N 1
ATOM 1516 C CA . ASP B 1 82 ? -0.553 15.195 -7.128 1.00 8.70 82 ASP B CA 1
ATOM 1517 C C . ASP B 1 82 ? -0.976 13.820 -6.620 1.00 7.66 82 ASP B C 1
ATOM 1518 O O . ASP B 1 82 ? -1.575 13.046 -7.365 1.00 9.45 82 ASP B O 1
ATOM 1523 N N . PHE B 1 83 ? -0.672 13.505 -5.363 1.00 8.32 83 PHE B N 1
ATOM 1524 C CA . PHE B 1 83 ? -1.025 12.196 -4.813 1.00 10.82 83 PHE B CA 1
ATOM 1525 C C . PHE B 1 83 ? -2.508 11.815 -4.908 1.00 12.62 83 PHE B C 1
ATOM 1526 O O . PHE B 1 83 ? -2.837 10.698 -5.301 1.00 11.63 83 PHE B O 1
ATOM 1534 N N . PRO B 1 84 ? -3.423 12.731 -4.556 1.00 8.63 84 PRO B N 1
ATOM 1535 C CA . PRO B 1 84 ? -4.846 12.377 -4.639 1.00 10.98 84 PRO B CA 1
ATOM 1536 C C . PRO B 1 84 ? -5.310 11.958 -6.035 1.00 7.48 84 PRO B C 1
ATOM 1537 O O . PRO B 1 84 ? -5.962 10.922 -6.193 1.00 8.32 84 PRO B O 1
ATOM 1541 N N . GLY B 1 85 ? -4.974 12.765 -7.038 1.00 8.57 85 GLY B N 1
ATOM 1542 C CA . GLY B 1 85 ? -5.367 12.457 -8.401 1.00 7.62 85 GLY B CA 1
ATOM 1543 C C . GLY B 1 85 ? -4.715 11.180 -8.894 1.00 8.52 85 GLY B C 1
ATOM 1544 O O . GLY B 1 85 ? -5.332 10.383 -9.602 1.00 10.12 85 GLY B O 1
ATOM 1545 N N . PHE B 1 86 ? -3.454 10.993 -8.526 1.00 6.15 86 PHE B N 1
ATOM 1546 C CA . PHE B 1 86 ? -2.717 9.800 -8.918 1.00 5.95 86 PHE B CA 1
ATOM 1547 C C . PHE B 1 86 ? -3.422 8.567 -8.371 1.00 9.24 86 PHE B C 1
ATOM 1548 O O . PHE B 1 86 ? -3.681 7.607 -9.102 1.00 9.04 86 PHE B O 1
ATOM 1556 N N . ASN B 1 87 ? -3.735 8.603 -7.080 1.00 7.93 87 ASN B N 1
ATOM 1557 C CA . ASN B 1 87 ? -4.406 7.486 -6.430 1.00 6.92 87 ASN B CA 1
ATOM 1558 C C . ASN B 1 87 ? -5.747 7.165 -7.081 1.00 7.53 87 ASN B C 1
ATOM 1559 O O . ASN B 1 87 ? -6.088 5.995 -7.260 1.00 12.75 87 ASN B O 1
ATOM 1564 N N . GLU B 1 88 ? -6.506 8.195 -7.444 1.00 9.89 88 GLU B N 1
ATOM 1565 C CA . GLU B 1 88 ? -7.805 7.968 -8.074 1.00 9.20 88 GLU B CA 1
ATOM 1566 C C . GLU B 1 88 ? -7.677 7.163 -9.365 1.00 8.34 88 GLU B C 1
ATOM 1567 O O . GLU B 1 88 ? -8.346 6.144 -9.549 1.00 8.79 88 GLU B O 1
ATOM 1573 N N . VAL B 1 89 ? -6.811 7.619 -10.265 1.00 9.16 89 VAL B N 1
ATOM 1574 C CA . VAL B 1 89 ? -6.630 6.929 -11.533 1.00 7.10 89 VAL B CA 1
ATOM 1575 C C . VAL B 1 89 ? -6.012 5.552 -11.319 1.00 9.86 89 VAL B C 1
ATOM 1576 O O . VAL B 1 89 ? -6.399 4.585 -11.970 1.00 12.58 89 VAL B O 1
ATOM 1580 N N . TYR B 1 90 ? -5.060 5.472 -10.395 1.00 9.64 90 TYR B N 1
ATOM 1581 C CA . TYR B 1 90 ? -4.396 4.214 -10.070 1.00 10.55 90 TYR B CA 1
ATOM 1582 C C . TYR B 1 90 ? -5.458 3.178 -9.699 1.00 12.31 90 TYR B C 1
ATOM 1583 O O . TYR B 1 90 ? -5.393 2.023 -10.123 1.00 9.03 90 TYR B O 1
ATOM 1592 N N . ALA B 1 91 ? -6.446 3.612 -8.920 1.00 10.35 91 ALA B N 1
ATOM 1593 C CA . ALA B 1 91 ? -7.521 2.737 -8.457 1.00 10.11 91 ALA B CA 1
ATOM 1594 C C . ALA B 1 91 ? -8.469 2.268 -9.558 1.00 13.45 91 ALA B C 1
ATOM 1595 O O . ALA B 1 91 ? -9.303 1.394 -9.327 1.00 18.44 91 ALA B O 1
ATOM 1597 N N . ARG B 1 92 ? -8.350 2.843 -10.750 1.00 11.15 92 ARG B N 1
ATOM 1598 C CA . ARG B 1 92 ? -9.203 2.444 -11.867 1.00 12.19 92 ARG B CA 1
ATOM 1599 C C . ARG B 1 92 ? -8.589 1.254 -12.600 1.00 16.46 92 ARG B C 1
ATOM 1600 O O . ARG B 1 92 ? -9.283 0.522 -13.306 1.00 17.32 92 ARG B O 1
ATOM 1608 N N . TYR B 1 93 ? -7.281 1.073 -12.437 1.00 14.51 93 TYR B N 1
ATOM 1609 C CA . TYR B 1 93 ? -6.571 -0.010 -13.107 1.00 14.34 93 TYR B CA 1
ATOM 1610 C C . TYR B 1 93 ? -6.173 -1.156 -12.187 1.00 18.27 93 TYR B C 1
ATOM 1611 O O . TYR B 1 93 ? -6.098 -2.307 -12.617 1.00 16.40 93 TYR B O 1
ATOM 1620 N N . PHE B 1 94 ? -5.904 -0.841 -10.926 1.00 20.37 94 PHE B N 1
ATOM 1621 C CA . PHE B 1 94 ? -5.533 -1.864 -9.961 1.00 18.69 94 PHE B CA 1
ATOM 1622 C C . PHE B 1 94 ? -6.676 -2.040 -8.979 1.00 22.03 94 PHE B C 1
ATOM 1623 O O . PHE B 1 94 ? -7.140 -1.076 -8.375 1.00 25.18 94 PHE B O 1
ATOM 1631 N N . THR B 1 95 ? -7.133 -3.279 -8.845 1.00 21.89 95 THR B N 1
ATOM 1632 C CA . THR B 1 95 ? -8.233 -3.626 -7.955 1.00 25.77 95 THR B CA 1
ATOM 1633 C C . THR B 1 95 ? -7.791 -4.707 -6.968 1.00 18.65 95 THR B C 1
ATOM 1634 O O . THR B 1 95 ? -6.838 -5.437 -7.229 1.00 18.61 95 THR B O 1
ATOM 1638 N N . PRO B 1 96 ? -8.473 -4.815 -5.816 1.00 16.97 96 PRO B N 1
ATOM 1639 C CA . PRO B 1 96 ? -8.109 -5.828 -4.819 1.00 18.17 96 PRO B CA 1
ATOM 1640 C C . PRO B 1 96 ? -8.084 -7.237 -5.412 1.00 20.21 96 PRO B C 1
ATOM 1641 O O . PRO B 1 96 ? -8.969 -7.611 -6.180 1.00 21.06 96 PRO B O 1
ATOM 1645 N N . PRO B 1 97 ? -7.052 -8.027 -5.079 1.00 20.33 97 PRO B N 1
ATOM 1646 C CA . PRO B 1 97 ? -5.948 -7.641 -4.195 1.00 15.66 97 PRO B CA 1
ATOM 1647 C C . PRO B 1 97 ? -5.006 -6.652 -4.879 1.00 13.49 97 PRO B C 1
ATOM 1648 O O . PRO B 1 97 ? -4.522 -6.909 -5.983 1.00 11.40 97 PRO B O 1
ATOM 1652 N N . TYR B 1 98 ? -4.760 -5.522 -4.221 1.00 10.08 98 TYR B N 1
ATOM 1653 C CA . TYR B 1 98 ? -3.885 -4.484 -4.756 1.00 12.48 98 TYR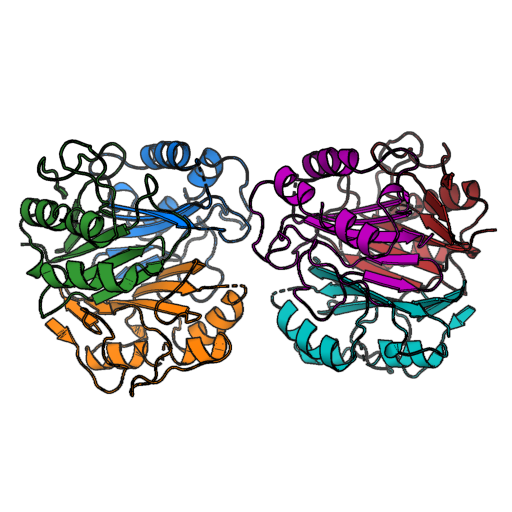 B CA 1
ATOM 1654 C C . TYR B 1 98 ? -2.413 -4.866 -4.625 1.00 12.84 98 TYR B C 1
ATOM 1655 O O . TYR B 1 98 ? -2.045 -5.693 -3.791 1.00 13.01 98 TYR B O 1
ATOM 1664 N N . PRO B 1 99 ? -1.550 -4.275 -5.465 1.00 8.99 99 PRO B N 1
ATOM 1665 C CA . PRO B 1 99 ? -0.123 -4.590 -5.372 1.00 6.35 99 PRO B CA 1
ATOM 1666 C C . PRO B 1 99 ? 0.430 -3.936 -4.105 1.00 6.57 99 PRO B C 1
ATOM 1667 O O . PRO B 1 99 ? -0.203 -3.044 -3.537 1.00 9.23 99 PRO B O 1
ATOM 1671 N N . ALA B 1 100 ? 1.596 -4.390 -3.658 1.00 6.56 100 ALA B N 1
ATOM 1672 C CA . ALA B 1 100 ? 2.259 -3.760 -2.521 1.00 9.65 100 ALA B CA 1
ATOM 1673 C C . ALA B 1 100 ? 2.754 -2.487 -3.211 1.00 9.22 100 ALA B C 1
ATOM 1674 O O . ALA B 1 100 ? 2.990 -2.504 -4.420 1.00 8.53 100 ALA B O 1
ATOM 1676 N N . ARG B 1 101 ? 2.936 -1.394 -2.480 1.00 5.88 101 ARG B N 1
ATOM 1677 C CA . ARG B 1 101 ? 3.329 -0.159 -3.144 1.00 6.65 101 ARG B CA 1
ATOM 1678 C C . ARG B 1 101 ? 4.168 0.804 -2.322 1.00 8.75 101 ARG B C 1
ATOM 1679 O O . ARG B 1 101 ? 4.059 0.867 -1.098 1.00 9.55 101 ARG B O 1
ATOM 1687 N N . ALA B 1 102 ? 5.009 1.549 -3.030 1.00 6.12 102 ALA B N 1
ATOM 1688 C CA . ALA B 1 102 ? 5.837 2.591 -2.439 1.00 6.54 102 ALA B CA 1
ATOM 1689 C C . ALA B 1 102 ? 5.558 3.798 -3.337 1.00 8.53 102 ALA B C 1
ATOM 1690 O O . ALA B 1 102 ? 5.774 3.734 -4.550 1.00 10.88 102 ALA B O 1
ATOM 1692 N N . THR B 1 103 ? 5.052 4.880 -2.749 1.00 8.49 103 THR B N 1
ATOM 1693 C CA . THR B 1 103 ? 4.726 6.093 -3.497 1.00 8.61 103 THR B CA 1
ATOM 1694 C C . THR B 1 103 ? 5.490 7.240 -2.860 1.00 10.37 103 THR B C 1
ATOM 1695 O O . THR B 1 103 ? 5.225 7.611 -1.716 1.00 13.38 103 THR B O 1
ATOM 1699 N N . VAL B 1 104 ? 6.427 7.810 -3.608 1.00 7.09 104 VAL B N 1
ATOM 1700 C CA . VAL B 1 104 ? 7.259 8.881 -3.081 1.00 6.59 104 VAL B CA 1
ATOM 1701 C C . VAL B 1 104 ? 7.388 10.079 -4.019 1.00 9.04 104 VAL B C 1
ATOM 1702 O O . VAL B 1 104 ? 7.492 9.925 -5.235 1.00 7.98 104 VAL B O 1
ATOM 1706 N N . ALA B 1 105 ? 7.372 11.275 -3.440 1.00 8.64 105 ALA B N 1
ATOM 1707 C CA . ALA B 1 105 ? 7.526 12.499 -4.213 1.00 7.57 105 ALA B CA 1
ATOM 1708 C C . ALA B 1 105 ? 9.018 12.779 -4.346 1.00 9.84 105 ALA B C 1
ATOM 1709 O O . ALA B 1 105 ? 9.752 12.759 -3.352 1.00 11.44 105 ALA B O 1
ATOM 1711 N N . VAL B 1 106 ? 9.464 13.031 -5.572 1.00 8.01 106 VAL B N 1
ATOM 1712 C CA . VAL B 1 106 ? 10.874 13.300 -5.828 1.00 8.07 106 VAL B CA 1
ATOM 1713 C C . VAL B 1 106 ? 11.099 14.619 -6.555 1.00 9.98 106 VAL B C 1
ATOM 1714 O O . VAL B 1 106 ? 10.150 15.323 -6.903 1.00 12.02 106 VAL B O 1
ATOM 1718 N N . LYS B 1 107 ? 12.366 14.951 -6.786 1.00 8.57 107 LYS B N 1
ATOM 1719 C CA . LYS B 1 107 ? 12.712 16.211 -7.428 1.00 8.60 107 LYS B CA 1
ATOM 1720 C C . LYS B 1 107 ? 12.368 16.306 -8.907 1.00 8.69 107 LYS B C 1
ATOM 1721 O O . LYS B 1 107 ? 11.752 17.281 -9.348 1.00 12.16 107 LYS B O 1
ATOM 1727 N N . ALA B 1 108 ? 12.764 15.302 -9.678 1.00 8.98 108 ALA B N 1
ATOM 1728 C CA . ALA B 1 108 ? 12.491 15.332 -11.106 1.00 7.90 108 ALA B CA 1
ATOM 1729 C C . ALA B 1 108 ? 12.411 13.945 -11.713 1.00 10.28 108 ALA B C 1
ATOM 1730 O O . ALA B 1 108 ? 13.022 12.995 -11.222 1.00 10.16 108 ALA B O 1
ATOM 1732 N N . LEU B 1 109 ? 11.656 13.847 -12.800 1.00 8.93 109 LEU B N 1
ATOM 1733 C CA . LEU B 1 109 ? 11.468 12.590 -13.502 1.00 8.22 109 LEU B CA 1
ATOM 1734 C C . LEU B 1 109 ? 11.884 12.751 -14.961 1.00 8.98 109 LEU B C 1
ATOM 1735 O O . LEU B 1 109 ? 12.052 13.875 -15.447 1.00 10.52 109 LEU B O 1
ATOM 1740 N N . PRO B 1 110 ? 12.070 11.630 -15.675 1.00 10.31 110 PRO B N 1
ATOM 1741 C CA . PRO B 1 110 ? 12.465 11.718 -17.085 1.00 13.26 110 PRO B CA 1
ATOM 1742 C C . PRO B 1 110 ? 11.469 12.576 -17.866 1.00 12.09 110 PRO B C 1
ATOM 1743 O O . PRO B 1 110 ? 10.264 12.505 -17.628 1.00 10.61 110 PRO B O 1
ATOM 1747 N N . ARG B 1 111 ? 11.982 13.385 -18.789 1.00 14.16 111 ARG B N 1
ATOM 1748 C CA . ARG B 1 111 ? 11.145 14.254 -19.613 1.00 13.61 111 ARG B CA 1
ATOM 1749 C C . ARG B 1 111 ? 10.325 15.257 -18.798 1.00 14.35 111 ARG B C 1
ATOM 1750 O O . ARG B 1 111 ? 9.400 15.877 -19.323 1.00 15.23 111 ARG B O 1
ATOM 1758 N N . GLY B 1 112 ? 10.669 15.415 -17.520 1.00 8.87 112 GLY B N 1
ATOM 1759 C CA . GLY B 1 112 ? 9.972 16.358 -16.658 1.00 12.64 112 GLY B CA 1
ATOM 1760 C C . GLY B 1 112 ? 8.505 16.063 -16.405 1.00 8.66 112 GLY B C 1
ATOM 1761 O O . GLY B 1 112 ? 7.724 16.964 -16.089 1.00 14.67 112 GLY B O 1
ATOM 1762 N N . VAL B 1 113 ? 8.132 14.793 -16.517 1.00 8.37 113 VAL B N 1
ATOM 1763 C CA . VAL B 1 113 ? 6.748 14.384 -16.319 1.00 9.02 113 VAL B CA 1
ATOM 1764 C C . VAL B 1 113 ? 6.320 14.437 -14.858 1.00 10.52 113 VAL B C 1
ATOM 1765 O O . VAL B 1 113 ? 7.145 14.611 -13.965 1.00 9.75 113 VAL B O 1
ATOM 1769 N N . ARG B 1 114 ? 5.021 14.288 -14.620 1.00 6.13 114 ARG B N 1
ATOM 1770 C CA . ARG B 1 114 ? 4.486 14.322 -13.261 1.00 7.31 114 ARG B CA 1
ATOM 1771 C C . ARG B 1 114 ? 4.572 12.996 -12.529 1.00 7.19 114 ARG B C 1
ATOM 1772 O O . ARG B 1 114 ? 4.570 12.964 -11.300 1.00 10.30 114 ARG B O 1
ATOM 1780 N N . VAL B 1 115 ? 4.653 11.905 -13.281 1.00 6.45 115 VAL B N 1
ATOM 1781 C CA . VAL B 1 115 ? 4.635 10.589 -12.665 1.00 5.88 115 VAL B CA 1
ATOM 1782 C C . VAL B 1 115 ? 5.379 9.507 -13.439 1.00 7.66 115 VAL B C 1
ATOM 1783 O O . VAL B 1 115 ? 5.417 9.515 -14.671 1.00 6.63 115 VAL B O 1
ATOM 1787 N N . GLU B 1 116 ? 5.985 8.588 -12.690 1.00 7.62 116 GLU B N 1
ATOM 1788 C CA . GLU B 1 116 ? 6.702 7.447 -13.252 1.00 8.38 116 GLU B CA 1
ATOM 1789 C C . GLU B 1 116 ? 6.319 6.247 -12.395 1.00 8.16 116 GLU B C 1
ATOM 1790 O O . GLU B 1 116 ? 6.394 6.312 -11.171 1.00 8.31 116 GLU B O 1
ATOM 1796 N N . VAL B 1 117 ? 5.900 5.159 -13.029 1.00 6.47 117 VAL B N 1
ATOM 1797 C CA . VAL B 1 117 ? 5.522 3.964 -12.278 1.00 4.61 117 VAL B CA 1
ATOM 1798 C C . VAL B 1 117 ? 6.159 2.725 -12.878 1.00 5.60 117 VAL B C 1
ATOM 1799 O O . VAL B 1 117 ? 5.945 2.416 -14.053 1.00 7.87 117 VAL B O 1
ATOM 1803 N N . ALA B 1 118 ? 6.958 2.034 -12.068 1.00 5.59 118 ALA B N 1
ATOM 1804 C CA . ALA B 1 118 ? 7.594 0.786 -12.489 1.00 6.35 118 ALA B CA 1
ATOM 1805 C C . ALA B 1 118 ? 6.881 -0.293 -11.690 1.00 4.79 118 ALA B C 1
ATOM 1806 O O . ALA B 1 118 ? 6.196 0.011 -10.715 1.00 7.84 118 ALA B O 1
ATOM 1808 N N . CYS B 1 119 ? 7.028 -1.551 -12.086 1.00 6.91 119 CYS B N 1
ATOM 1809 C CA . CYS B 1 119 ? 6.364 -2.605 -11.331 1.00 9.01 119 CYS B CA 1
ATOM 1810 C C . CYS B 1 119 ? 6.955 -3.989 -11.533 1.00 5.05 119 CYS B C 1
ATOM 1811 O O . CYS B 1 119 ? 7.799 -4.217 -12.400 1.00 6.93 119 CYS B O 1
ATOM 1814 N N . VAL B 1 120 ? 6.513 -4.905 -10.682 1.00 6.13 120 VAL B N 1
ATOM 1815 C CA . VAL B 1 120 ? 6.922 -6.295 -10.764 1.00 6.36 120 VAL B CA 1
ATOM 1816 C C . VAL B 1 120 ? 5.614 -7.065 -10.753 1.00 7.56 120 VAL B C 1
ATOM 1817 O O . VAL B 1 120 ? 4.728 -6.779 -9.948 1.00 7.30 120 VAL B O 1
ATOM 1821 N N . ALA B 1 121 ? 5.491 -8.028 -11.660 1.00 7.92 121 ALA B N 1
ATOM 1822 C CA . ALA B 1 121 ? 4.284 -8.830 -11.772 1.00 9.08 121 ALA B CA 1
ATOM 1823 C C . ALA B 1 121 ? 4.641 -10.300 -11.919 1.00 6.20 121 ALA B C 1
ATOM 1824 O O . ALA B 1 121 ? 5.778 -10.641 -12.236 1.00 8.37 121 ALA B O 1
ATOM 1826 N N . LEU B 1 122 ? 3.669 -11.171 -11.669 1.00 9.17 122 LEU B N 1
ATOM 1827 C CA . LEU B 1 122 ? 3.891 -12.599 -11.828 1.00 9.78 122 LEU B CA 1
ATOM 1828 C C . LEU B 1 122 ? 3.819 -12.863 -13.326 1.00 11.07 122 LEU B C 1
ATOM 1829 O O . LEU B 1 122 ? 2.979 -12.288 -14.023 1.00 13.24 122 LEU B O 1
ATOM 1834 N N . ALA B 1 123 ? 4.708 -13.714 -13.822 1.00 14.17 123 ALA B N 1
ATOM 1835 C CA . ALA B 1 123 ? 4.743 -14.038 -15.241 1.00 15.61 123 ALA B CA 1
ATOM 1836 C C . ALA B 1 123 ? 3.467 -14.761 -15.660 1.00 21.80 123 ALA B C 1
ATOM 1837 O O . ALA B 1 123 ? 3.023 -14.646 -16.801 1.00 25.76 123 ALA B O 1
ATOM 1839 N N . GLU B 1 124 ? 2.880 -15.504 -14.729 1.00 18.96 124 GLU B N 1
ATOM 1840 C CA . GLU B 1 124 ? 1.654 -16.236 -15.011 1.00 31.60 124 GLU B CA 1
ATOM 1841 C C . GLU B 1 124 ? 0.532 -15.791 -14.083 1.00 37.69 124 GLU B C 1
ATOM 1842 O O . GLU B 1 124 ? -0.510 -15.337 -14.602 1.00 45.34 124 GLU B O 1
ATOM 1857 N N . GLU C 1 2 ? 21.684 -15.734 1.522 1.00 18.60 2 GLU C N 1
ATOM 1858 C CA . GLU C 1 2 ? 23.142 -15.767 1.578 1.00 19.81 2 GLU C CA 1
ATOM 1859 C C . GLU C 1 2 ? 23.750 -14.414 1.229 1.00 22.91 2 GLU C C 1
ATOM 1860 O O . GLU C 1 2 ? 23.510 -13.874 0.149 1.00 19.39 2 GLU C O 1
ATOM 1866 N N . ALA C 1 3 ? 24.543 -13.871 2.147 1.00 17.88 3 ALA C N 1
ATOM 1867 C CA . ALA C 1 3 ? 25.186 -12.582 1.927 1.00 20.37 3 ALA C CA 1
ATOM 1868 C C . ALA C 1 3 ? 26.380 -12.714 0.987 1.00 19.04 3 ALA C C 1
ATOM 1869 O O . ALA C 1 3 ? 27.110 -13.706 1.018 1.00 21.64 3 ALA C O 1
ATOM 1871 N N . VAL C 1 4 ? 26.566 -11.706 0.143 1.00 16.00 4 VAL C N 1
ATOM 1872 C CA . VAL C 1 4 ? 27.673 -11.686 -0.800 1.00 16.09 4 VAL C CA 1
ATOM 1873 C C . VAL C 1 4 ? 28.683 -10.657 -0.313 1.00 18.16 4 VAL C C 1
ATOM 1874 O O . VAL C 1 4 ? 28.320 -9.526 0.007 1.00 14.74 4 VAL C O 1
ATOM 1878 N N . LYS C 1 5 ? 29.949 -11.055 -0.239 1.00 16.66 5 LYS C N 1
ATOM 1879 C CA . LYS C 1 5 ? 30.994 -10.147 0.216 1.00 17.62 5 LYS C CA 1
ATOM 1880 C C . LYS C 1 5 ? 32.231 -10.252 -0.665 1.00 21.20 5 LYS C C 1
ATOM 1881 O O . LYS C 1 5 ? 32.732 -11.347 -0.925 1.00 25.85 5 LYS C O 1
ATOM 1887 N N . THR C 1 6 ? 32.714 -9.104 -1.127 1.00 16.61 6 THR C N 1
ATOM 1888 C CA . THR C 1 6 ? 33.899 -9.054 -1.977 1.00 19.02 6 THR C CA 1
ATOM 1889 C C . THR C 1 6 ? 34.692 -7.793 -1.664 1.00 17.62 6 THR C C 1
ATOM 1890 O O . THR C 1 6 ? 34.118 -6.760 -1.324 1.00 16.70 6 THR C O 1
ATOM 1894 N N . ASP C 1 7 ? 36.015 -7.883 -1.761 1.00 20.57 7 ASP C N 1
ATOM 1895 C CA . ASP C 1 7 ? 36.867 -6.729 -1.500 1.00 16.52 7 ASP C CA 1
ATOM 1896 C C . ASP C 1 7 ? 36.993 -5.888 -2.765 1.00 18.43 7 ASP C C 1
ATOM 1897 O O . ASP C 1 7 ? 37.603 -4.819 -2.749 1.00 16.53 7 ASP C O 1
ATOM 1902 N N . ARG C 1 8 ? 36.415 -6.377 -3.859 1.00 18.22 8 ARG C N 1
ATOM 1903 C CA . ARG C 1 8 ? 36.474 -5.665 -5.131 1.00 17.81 8 ARG C CA 1
ATOM 1904 C C . ARG C 1 8 ? 35.446 -4.541 -5.198 1.00 16.93 8 ARG C C 1
ATOM 1905 O O . ARG C 1 8 ? 35.321 -3.856 -6.211 1.00 20.34 8 ARG C O 1
ATOM 1913 N N . ALA C 1 9 ? 34.710 -4.362 -4.107 1.00 18.46 9 ALA C N 1
ATOM 1914 C CA . ALA C 1 9 ? 33.708 -3.310 -4.011 1.00 16.99 9 ALA C CA 1
ATOM 1915 C C . ALA C 1 9 ? 33.772 -2.750 -2.595 1.00 16.35 9 ALA C C 1
ATOM 1916 O O . ALA C 1 9 ? 34.219 -3.436 -1.674 1.00 14.99 9 ALA C O 1
ATOM 1918 N N . PRO C 1 10 ? 33.336 -1.494 -2.399 1.00 16.52 10 PRO C N 1
ATOM 1919 C CA . PRO C 1 10 ? 33.358 -0.872 -1.070 1.00 18.49 10 PRO C CA 1
ATOM 1920 C C . PRO C 1 10 ? 32.750 -1.777 -0.002 1.00 18.95 10 PRO C C 1
ATOM 1921 O O . PRO C 1 10 ? 31.633 -2.271 -0.156 1.00 15.49 10 PRO C O 1
ATOM 1925 N N . ALA C 1 11 ? 33.491 -1.989 1.080 1.00 18.22 11 ALA C N 1
ATOM 1926 C CA . ALA C 1 11 ? 33.033 -2.841 2.172 1.00 23.44 11 ALA C CA 1
ATOM 1927 C C . ALA C 1 11 ? 31.688 -2.393 2.733 1.00 24.94 11 ALA C C 1
ATOM 1928 O O . ALA C 1 11 ? 31.345 -1.211 2.694 1.00 23.88 11 ALA C O 1
ATOM 1930 N N . ALA C 1 12 ? 30.930 -3.352 3.255 1.00 28.15 12 ALA C N 1
ATOM 1931 C CA . ALA C 1 12 ? 29.625 -3.067 3.836 1.00 33.37 12 ALA C CA 1
ATOM 1932 C C . ALA C 1 12 ? 29.781 -2.722 5.313 1.00 36.50 12 ALA C C 1
ATOM 1933 O O . ALA C 1 12 ? 29.784 -3.605 6.170 1.00 42.89 12 ALA C O 1
ATOM 1935 N N . ILE C 1 13 ? 29.919 -1.433 5.603 1.00 38.37 13 ILE C N 1
ATOM 1936 C CA . ILE C 1 13 ? 30.069 -0.971 6.977 1.00 36.33 13 ILE C CA 1
ATOM 1937 C C . ILE C 1 13 ? 28.713 -0.527 7.509 1.00 36.93 13 ILE C C 1
ATOM 1938 O O . ILE C 1 13 ? 28.301 0.619 7.322 1.00 40.43 13 ILE C O 1
ATOM 1943 N N . GLY C 1 14 ? 28.021 -1.446 8.172 1.00 34.87 14 GLY C N 1
ATOM 1944 C CA . GLY C 1 14 ? 26.713 -1.137 8.715 1.00 31.09 14 GLY C CA 1
ATOM 1945 C C . GLY C 1 14 ? 25.786 -2.328 8.574 1.00 27.83 14 GLY C C 1
ATOM 1946 O O . GLY C 1 14 ? 26.231 -3.411 8.193 1.00 28.53 14 GLY C O 1
ATOM 1947 N N . PRO C 1 15 ? 24.488 -2.158 8.869 1.00 23.44 15 PRO C N 1
ATOM 1948 C CA . PRO C 1 15 ? 23.506 -3.241 8.772 1.00 20.45 15 PRO C CA 1
ATOM 1949 C C . PRO C 1 15 ? 22.999 -3.510 7.357 1.00 22.18 15 PRO C C 1
ATOM 1950 O O . PRO C 1 15 ? 21.812 -3.357 7.077 1.00 21.67 15 PRO C O 1
ATOM 1954 N N . TYR C 1 16 ? 23.902 -3.915 6.471 1.00 22.53 16 TYR C N 1
ATOM 1955 C CA . TYR C 1 16 ? 23.533 -4.221 5.095 1.00 18.33 16 TYR C CA 1
ATOM 1956 C C . TYR C 1 16 ? 24.635 -5.043 4.446 1.00 20.98 16 TYR C C 1
ATOM 1957 O O . TYR C 1 16 ? 25.780 -5.030 4.898 1.00 24.69 16 TYR C O 1
ATOM 1966 N N . ALA C 1 17 ? 24.277 -5.772 3.396 1.00 14.47 17 ALA C N 1
ATOM 1967 C CA . ALA C 1 17 ? 25.230 -6.592 2.661 1.00 9.58 17 ALA C CA 1
ATOM 1968 C C . ALA C 1 17 ? 25.357 -5.999 1.267 1.00 12.30 17 ALA C C 1
ATOM 1969 O O . ALA C 1 17 ? 24.408 -5.393 0.765 1.00 12.56 17 ALA C O 1
ATOM 1971 N N . GLN C 1 18 ? 26.519 -6.168 0.642 1.00 9.30 18 GLN C N 1
ATOM 1972 C CA . GLN C 1 18 ? 26.728 -5.635 -0.697 1.00 5.97 18 GLN C CA 1
ATOM 1973 C C . GLN C 1 18 ? 25.653 -6.213 -1.605 1.00 13.99 18 GLN C C 1
ATOM 1974 O O . GLN C 1 18 ? 25.138 -5.532 -2.491 1.00 12.10 18 GLN C O 1
ATOM 1980 N N . ALA C 1 19 ? 25.321 -7.478 -1.372 1.00 12.32 19 ALA C N 1
ATOM 1981 C CA . ALA C 1 19 ? 24.286 -8.154 -2.142 1.00 12.16 19 ALA C CA 1
ATOM 1982 C C . ALA C 1 19 ? 23.813 -9.376 -1.373 1.00 11.19 19 ALA C C 1
ATOM 1983 O O . ALA C 1 19 ? 24.514 -9.872 -0.493 1.00 10.34 19 ALA C O 1
ATOM 1985 N N . VAL C 1 20 ? 22.616 -9.843 -1.701 1.00 9.64 20 VAL C N 1
ATOM 1986 C CA . VAL C 1 20 ? 22.046 -11.016 -1.058 1.00 12.01 20 VAL C CA 1
ATOM 1987 C C . VAL C 1 20 ? 21.511 -11.951 -2.127 1.00 9.99 20 VAL C C 1
ATOM 1988 O O . VAL C 1 20 ? 20.855 -11.508 -3.067 1.00 12.02 20 VAL C O 1
ATOM 1992 N N . LYS C 1 21 ? 21.806 -13.242 -1.988 1.00 12.80 21 LYS C N 1
ATOM 1993 C CA . LYS C 1 21 ? 21.316 -14.236 -2.933 1.00 11.50 21 LYS C CA 1
ATOM 1994 C C . LYS C 1 21 ? 20.097 -14.894 -2.305 1.00 11.04 21 LYS C C 1
ATOM 1995 O O . LYS C 1 21 ? 20.168 -15.408 -1.185 1.00 12.74 21 LYS C O 1
ATOM 2001 N N . ALA C 1 22 ? 18.977 -14.862 -3.015 1.00 8.31 22 ALA C N 1
ATOM 2002 C CA . ALA C 1 22 ? 17.750 -15.453 -2.501 1.00 13.65 22 ALA C CA 1
ATOM 2003 C C . ALA C 1 22 ? 16.679 -15.648 -3.565 1.00 13.99 22 ALA C C 1
ATOM 2004 O O . ALA C 1 22 ? 16.496 -14.808 -4.447 1.00 13.41 22 ALA C O 1
ATOM 2006 N N . GLY C 1 23 ? 15.976 -16.771 -3.469 1.00 12.31 23 GLY C N 1
ATOM 2007 C CA . GLY C 1 23 ? 14.904 -17.063 -4.403 1.00 15.70 23 GLY C CA 1
ATOM 2008 C C . GLY C 1 23 ? 15.267 -17.084 -5.874 1.00 12.91 23 GLY C C 1
ATOM 2009 O O . GLY C 1 23 ? 14.407 -16.852 -6.721 1.00 14.66 23 GLY C O 1
ATOM 2010 N N . GLY C 1 24 ? 16.529 -17.360 -6.182 1.00 10.11 24 GLY C N 1
ATOM 2011 C CA . GLY C 1 24 ? 16.952 -17.414 -7.570 1.00 10.68 24 GLY C CA 1
ATOM 2012 C C . GLY C 1 24 ? 17.448 -16.081 -8.099 1.00 11.19 24 GLY C C 1
ATOM 2013 O O . GLY C 1 24 ? 17.848 -15.972 -9.260 1.00 11.61 24 GLY C O 1
ATOM 2014 N N . PHE C 1 25 ? 17.426 -15.068 -7.243 1.00 10.91 25 PHE C N 1
ATOM 2015 C CA . PHE C 1 25 ? 17.881 -13.741 -7.636 1.00 9.97 25 PHE C CA 1
ATOM 2016 C C . PHE C 1 25 ? 19.033 -13.263 -6.767 1.00 10.26 25 PHE C C 1
ATOM 2017 O O . PHE C 1 25 ? 19.368 -13.871 -5.746 1.00 10.94 25 PHE C O 1
ATOM 2025 N N . VAL C 1 26 ? 19.641 -12.166 -7.198 1.00 7.05 26 VAL C N 1
ATOM 2026 C CA . VAL C 1 26 ? 20.727 -11.538 -6.463 1.00 8.38 26 VAL C CA 1
ATOM 2027 C C . VAL C 1 26 ? 20.253 -10.105 -6.292 1.00 7.57 26 VAL C C 1
ATOM 2028 O O . VAL C 1 26 ? 20.016 -9.401 -7.275 1.00 10.16 26 VAL C O 1
ATOM 2032 N N . PHE C 1 27 ? 20.069 -9.695 -5.043 1.00 6.45 27 PHE C N 1
ATOM 2033 C CA . PHE C 1 27 ? 19.628 -8.342 -4.740 1.00 6.18 27 PHE C CA 1
ATOM 2034 C C . PHE C 1 27 ? 20.877 -7.552 -4.370 1.00 7.51 27 PHE C C 1
ATOM 2035 O O . PHE C 1 27 ? 21.525 -7.833 -3.363 1.00 8.73 27 PHE C O 1
ATOM 2043 N N . VAL C 1 28 ? 21.211 -6.569 -5.202 1.00 6.58 28 VAL C N 1
ATOM 2044 C CA . VAL C 1 28 ? 22.400 -5.755 -4.994 1.00 5.92 28 VAL C CA 1
ATOM 2045 C C . VAL C 1 28 ? 22.073 -4.402 -4.377 1.00 8.17 28 VAL C C 1
ATOM 2046 O O . VAL C 1 28 ? 21.180 -3.691 -4.849 1.00 8.54 28 VAL C O 1
ATOM 2050 N N . SER C 1 29 ? 22.793 -4.055 -3.314 1.00 8.29 29 SER C N 1
ATOM 2051 C CA . SER C 1 29 ? 22.585 -2.780 -2.635 1.00 9.87 29 SER C CA 1
ATOM 2052 C C . SER C 1 29 ? 22.906 -1.620 -3.570 1.00 8.42 29 SER C C 1
ATOM 2053 O O . SER C 1 29 ? 23.616 -1.785 -4.561 1.00 9.41 29 SER C O 1
ATOM 2056 N N . GLY C 1 30 ? 22.378 -0.445 -3.248 1.00 6.87 30 GLY C N 1
ATOM 2057 C CA . GLY C 1 30 ? 22.652 0.722 -4.067 1.00 7.10 30 GLY C CA 1
ATOM 2058 C C . GLY C 1 30 ? 24.128 1.072 -4.024 1.00 9.22 30 GLY C C 1
ATOM 2059 O O . GLY C 1 30 ? 24.674 1.392 -2.965 1.00 11.47 30 GLY C O 1
ATOM 2060 N N . GLN C 1 31 ? 24.778 0.996 -5.178 1.00 6.27 31 GLN C N 1
ATOM 2061 C CA . GLN C 1 31 ? 26.197 1.314 -5.274 1.00 8.86 31 GLN C CA 1
ATOM 2062 C C . GLN C 1 31 ? 26.404 2.791 -5.568 1.00 7.65 31 GLN C C 1
ATOM 2063 O O . GLN C 1 31 ? 25.648 3.393 -6.338 1.00 8.46 31 GLN C O 1
ATOM 2069 N N . ILE C 1 32 ? 27.429 3.367 -4.947 1.00 10.05 32 ILE C N 1
ATOM 2070 C CA . ILE C 1 32 ? 27.767 4.773 -5.148 1.00 6.44 32 ILE C CA 1
ATOM 2071 C C . ILE C 1 32 ? 29.194 4.844 -5.676 1.00 8.48 32 ILE C C 1
ATOM 2072 O O . ILE C 1 32 ? 29.895 3.833 -5.711 1.00 8.43 32 ILE C O 1
ATOM 2077 N N . PRO C 1 33 ? 29.639 6.031 -6.112 1.00 7.72 33 PRO C N 1
ATOM 2078 C CA . PRO C 1 33 ? 31.003 6.161 -6.635 1.00 7.44 33 PRO C CA 1
ATOM 2079 C C . PRO C 1 33 ? 32.100 6.149 -5.570 1.00 11.97 33 PRO C C 1
ATOM 2080 O O . PRO C 1 33 ? 32.799 7.139 -5.361 1.00 13.44 33 PRO C O 1
ATOM 2084 N N . LEU C 1 34 ? 32.233 5.010 -4.905 1.00 7.35 34 LEU C N 1
ATOM 2085 C CA . LEU C 1 34 ? 33.246 4.806 -3.875 1.00 13.64 34 LEU C CA 1
ATOM 2086 C C . LEU C 1 34 ? 34.184 3.715 -4.379 1.00 11.85 34 LEU C C 1
ATOM 2087 O O . LEU C 1 34 ? 33.725 2.675 -4.850 1.00 10.43 34 LEU C O 1
ATOM 2092 N N . ALA C 1 35 ? 35.489 3.947 -4.303 1.00 11.34 35 ALA C N 1
ATOM 2093 C CA . ALA C 1 35 ? 36.442 2.935 -4.745 1.00 12.14 35 ALA C CA 1
ATOM 2094 C C . ALA C 1 35 ? 36.501 1.850 -3.676 1.00 11.61 35 ALA C C 1
ATOM 2095 O O . ALA C 1 35 ? 36.153 2.088 -2.520 1.00 13.57 35 ALA C O 1
ATOM 2097 N N . PRO C 1 36 ? 36.938 0.640 -4.051 1.00 13.36 36 PRO C N 1
ATOM 2098 C CA . PRO C 1 36 ? 37.022 -0.449 -3.074 1.00 19.95 36 PRO C CA 1
ATOM 2099 C C . PRO C 1 36 ? 37.841 -0.055 -1.844 1.00 20.06 36 PRO C C 1
ATOM 2100 O O . PRO C 1 36 ? 37.609 -0.564 -0.748 1.00 25.30 36 PRO C O 1
ATOM 2104 N N . ASP C 1 37 ? 38.791 0.860 -2.026 1.00 19.96 37 ASP C N 1
ATOM 2105 C CA . ASP C 1 37 ? 39.639 1.302 -0.922 1.00 21.71 37 ASP C CA 1
ATOM 2106 C C . ASP C 1 37 ? 38.979 2.339 -0.018 1.00 22.92 37 ASP C C 1
ATOM 2107 O O . ASP C 1 37 ? 39.602 2.838 0.920 1.00 27.58 37 ASP C O 1
ATOM 2112 N N . GLY C 1 38 ? 37.724 2.670 -0.303 1.00 23.13 38 GLY C N 1
ATOM 2113 C CA . GLY C 1 38 ? 37.021 3.637 0.519 1.00 19.07 38 GLY C CA 1
ATOM 2114 C C . GLY C 1 38 ? 37.141 5.082 0.072 1.00 19.96 38 GLY C C 1
ATOM 2115 O O . GLY C 1 38 ? 36.595 5.978 0.715 1.00 21.42 38 GLY C O 1
ATOM 2116 N N . SER C 1 39 ? 37.854 5.320 -1.024 1.00 18.83 39 SER C N 1
ATOM 2117 C CA . SER C 1 39 ? 38.022 6.675 -1.533 1.00 12.13 39 SER C CA 1
ATOM 2118 C C . SER C 1 39 ? 36.832 7.094 -2.384 1.00 8.49 39 SER C C 1
ATOM 2119 O O . SER C 1 39 ? 36.374 6.342 -3.246 1.00 13.67 39 SER C O 1
ATOM 2122 N N . LEU C 1 40 ? 36.337 8.300 -2.143 1.00 11.65 40 LEU C N 1
ATOM 2123 C CA . LEU C 1 40 ? 35.208 8.801 -2.907 1.00 14.90 40 LEU C CA 1
ATOM 2124 C C . LEU C 1 40 ? 35.685 9.306 -4.265 1.00 14.88 40 LEU C C 1
ATOM 2125 O O . LEU C 1 40 ? 36.668 10.046 -4.359 1.00 13.58 40 LEU C O 1
ATOM 2130 N N . VAL C 1 41 ? 34.992 8.885 -5.316 1.00 8.86 41 VAL C N 1
ATOM 2131 C CA . VAL C 1 41 ? 35.312 9.309 -6.669 1.00 8.36 41 VAL C CA 1
ATOM 2132 C C . VAL C 1 41 ? 34.406 10.485 -6.976 1.00 13.81 41 VAL C C 1
ATOM 2133 O O . VAL C 1 41 ? 33.181 10.346 -7.006 1.00 13.60 41 VAL C O 1
ATOM 2137 N N . GLU C 1 42 ? 35.010 11.645 -7.190 1.00 17.90 42 GLU C N 1
ATOM 2138 C CA . GLU C 1 42 ? 34.251 12.846 -7.487 1.00 21.97 42 GLU C CA 1
ATOM 2139 C C . GLU C 1 42 ? 34.414 13.152 -8.969 1.00 18.70 42 GLU C C 1
ATOM 2140 O O . GLU C 1 42 ? 34.961 12.340 -9.711 1.00 34.54 42 GLU C O 1
ATOM 2146 N N . GLY C 1 43 ? 33.942 14.309 -9.407 1.00 24.73 43 GLY C N 1
ATOM 2147 C CA . GLY C 1 43 ? 34.057 14.637 -10.815 1.00 19.10 43 GLY C CA 1
ATOM 2148 C C . GLY C 1 43 ? 32.688 14.604 -11.460 1.00 19.05 43 GLY C C 1
ATOM 2149 O O . GLY C 1 43 ? 31.683 14.547 -10.760 1.00 14.08 43 GLY C O 1
ATOM 2150 N N . ASP C 1 44 ? 32.644 14.619 -12.789 1.00 16.61 44 ASP C N 1
ATOM 2151 C CA . ASP C 1 44 ? 31.370 14.626 -13.496 1.00 14.76 44 ASP C CA 1
ATOM 2152 C C . ASP C 1 44 ? 30.605 13.314 -13.422 1.00 12.32 44 ASP C C 1
ATOM 2153 O O . ASP C 1 44 ? 31.100 12.310 -12.916 1.00 12.02 44 ASP C O 1
ATOM 2158 N N . ILE C 1 45 ? 29.385 13.333 -13.944 1.00 10.65 45 ILE C N 1
ATOM 2159 C CA . ILE C 1 45 ? 28.538 12.151 -13.915 1.00 7.47 45 ILE C CA 1
ATOM 2160 C C . ILE C 1 45 ? 29.174 10.936 -14.583 1.00 8.43 45 ILE C C 1
ATOM 2161 O O . ILE C 1 45 ? 28.977 9.809 -14.131 1.00 8.65 45 ILE C O 1
ATOM 2166 N N . ARG C 1 46 ? 29.946 11.154 -15.645 1.00 9.51 46 ARG C N 1
ATOM 2167 C CA . ARG C 1 46 ? 30.572 10.032 -16.338 1.00 8.07 46 ARG C CA 1
ATOM 2168 C C . ARG C 1 46 ? 31.610 9.312 -15.483 1.00 8.65 46 ARG C C 1
ATOM 2169 O O . ARG C 1 46 ? 31.628 8.084 -15.427 1.00 11.51 46 ARG C O 1
ATOM 2177 N N . VAL C 1 47 ? 32.471 10.071 -14.814 1.00 7.92 47 VAL C N 1
ATOM 2178 C CA . VAL C 1 47 ? 33.492 9.466 -13.970 1.00 9.19 47 VAL C CA 1
ATOM 2179 C C . VAL C 1 47 ? 32.866 8.768 -12.762 1.00 8.75 47 VAL C C 1
ATOM 2180 O O . VAL C 1 47 ? 33.298 7.686 -12.371 1.00 10.50 47 VAL C O 1
ATOM 2184 N N . GLN C 1 48 ? 31.846 9.385 -12.174 1.00 8.83 48 GLN C N 1
ATOM 2185 C CA . GLN C 1 48 ? 31.205 8.788 -11.011 1.00 6.86 48 GLN C CA 1
ATOM 2186 C C . GLN C 1 48 ? 30.402 7.551 -11.400 1.00 6.23 48 GLN C C 1
ATOM 2187 O O . GLN C 1 48 ? 30.418 6.544 -10.695 1.00 8.15 48 GLN C O 1
ATOM 2193 N N . THR C 1 49 ? 29.715 7.613 -12.536 1.00 8.11 49 THR C N 1
ATOM 2194 C CA . THR C 1 49 ? 28.924 6.469 -12.968 1.00 6.70 49 THR C CA 1
ATOM 2195 C C . THR C 1 49 ? 29.825 5.282 -13.287 1.00 7.20 49 THR C C 1
ATOM 2196 O O . THR C 1 49 ? 29.464 4.134 -13.025 1.00 8.74 49 THR C O 1
ATOM 2200 N N . GLU C 1 50 ? 31.005 5.546 -13.842 1.00 6.47 50 GLU C N 1
ATOM 2201 C CA . GLU C 1 50 ? 31.918 4.452 -14.157 1.00 11.12 50 GLU C CA 1
ATOM 2202 C C . GLU C 1 50 ? 32.244 3.653 -12.894 1.00 12.54 50 GLU C C 1
ATOM 2203 O O . GLU C 1 50 ? 32.245 2.421 -12.910 1.00 13.37 50 GLU C O 1
ATOM 2209 N N . ARG C 1 51 ? 32.517 4.357 -11.800 1.00 8.34 51 ARG C N 1
ATOM 2210 C CA . ARG C 1 51 ? 32.844 3.696 -10.539 1.00 8.60 51 ARG C CA 1
ATOM 2211 C C . ARG C 1 51 ? 31.645 2.897 -10.023 1.00 8.10 51 ARG C C 1
ATOM 2212 O O . ARG C 1 51 ? 31.804 1.792 -9.503 1.00 9.67 51 ARG C O 1
ATOM 2220 N N . VAL C 1 52 ? 30.448 3.456 -10.164 1.00 8.37 52 VAL C N 1
ATOM 2221 C CA . VAL C 1 52 ? 29.245 2.759 -9.722 1.00 8.89 52 VAL C CA 1
ATOM 2222 C C . VAL C 1 52 ? 29.083 1.468 -10.513 1.00 8.56 52 VAL C C 1
ATOM 2223 O O . VAL C 1 52 ? 28.787 0.419 -9.945 1.00 9.29 52 VAL C O 1
ATOM 2235 N N . GLU C 1 54 ? 31.398 -0.269 -12.005 1.00 12.42 54 GLU C N 1
ATOM 2236 C CA . GLU C 1 54 ? 32.440 -1.214 -11.629 1.00 11.79 54 GLU C CA 1
ATOM 2237 C C . GLU C 1 54 ? 32.086 -1.904 -10.313 1.00 12.07 54 GLU C C 1
ATOM 2238 O O . GLU C 1 54 ? 32.371 -3.089 -10.129 1.00 10.54 54 GLU C O 1
ATOM 2244 N N . ASN C 1 55 ? 31.464 -1.166 -9.397 1.00 11.76 55 ASN C N 1
ATOM 2245 C CA . ASN C 1 55 ? 31.071 -1.743 -8.115 1.00 8.72 55 ASN C CA 1
ATOM 2246 C C . ASN C 1 55 ? 29.979 -2.781 -8.337 1.00 9.67 55 ASN C C 1
ATOM 2247 O O . ASN C 1 55 ? 30.017 -3.868 -7.757 1.00 10.62 55 ASN C O 1
ATOM 2252 N N . LEU C 1 56 ? 29.008 -2.441 -9.181 1.00 9.85 56 LEU C N 1
ATOM 2253 C CA . LEU C 1 56 ? 27.920 -3.363 -9.494 1.00 8.80 56 LEU C CA 1
ATOM 2254 C C . LEU C 1 56 ? 28.489 -4.634 -10.112 1.00 9.57 56 LEU C C 1
ATOM 2255 O O . LEU C 1 56 ? 28.138 -5.749 -9.715 1.00 12.19 56 LEU C O 1
ATOM 2260 N N . LYS C 1 57 ? 29.370 -4.459 -11.091 1.00 13.22 57 LYS C N 1
ATOM 2261 C CA . LYS C 1 57 ? 29.984 -5.589 -11.770 1.00 8.75 57 LYS C CA 1
ATOM 2262 C C . LYS C 1 57 ? 30.719 -6.487 -10.784 1.00 9.67 57 LYS C C 1
ATOM 2263 O O . LYS C 1 57 ? 30.565 -7.709 -10.811 1.00 10.37 57 LYS C O 1
ATOM 2269 N N . ALA C 1 58 ? 31.501 -5.873 -9.902 1.00 10.31 58 ALA C N 1
ATOM 2270 C CA . ALA C 1 58 ? 32.272 -6.609 -8.909 1.00 14.71 58 ALA C CA 1
ATOM 2271 C C . ALA C 1 58 ? 31.399 -7.412 -7.950 1.00 15.12 58 ALA C C 1
ATOM 2272 O O . ALA C 1 58 ? 31.715 -8.557 -7.624 1.00 14.60 58 ALA C O 1
ATOM 2274 N N . VAL C 1 59 ? 30.306 -6.810 -7.495 1.00 9.31 59 VAL C N 1
ATOM 2275 C CA . VAL C 1 59 ? 29.405 -7.482 -6.567 1.00 8.90 59 VAL C CA 1
ATOM 2276 C C . VAL C 1 59 ? 28.663 -8.619 -7.259 1.00 10.51 59 VAL C C 1
ATOM 2277 O O . VAL C 1 59 ? 28.492 -9.698 -6.688 1.00 15.46 59 VAL C O 1
ATOM 2281 N N . LEU C 1 60 ? 28.227 -8.376 -8.490 1.00 10.68 60 LEU C N 1
ATOM 2282 C CA . LEU C 1 60 ? 27.507 -9.389 -9.256 1.00 11.39 60 LEU C CA 1
ATOM 2283 C C . LEU C 1 60 ? 28.388 -10.603 -9.519 1.00 14.55 60 LEU C C 1
ATOM 2284 O O . LEU C 1 60 ? 27.927 -11.744 -9.440 1.00 13.39 60 LEU C O 1
ATOM 2289 N N . GLU C 1 61 ? 29.653 -10.351 -9.837 1.00 12.20 61 GLU C N 1
ATOM 2290 C CA . GLU C 1 61 ? 30.603 -11.423 -10.104 1.00 13.82 61 GLU C CA 1
ATOM 2291 C C . GLU C 1 61 ? 30.844 -12.249 -8.851 1.00 16.13 61 GLU C C 1
ATOM 2292 O O . GLU C 1 61 ? 30.916 -13.476 -8.913 1.00 19.34 61 GLU C O 1
ATOM 2298 N N . ALA C 1 62 ? 30.961 -11.576 -7.711 1.00 15.63 62 ALA C N 1
ATOM 2299 C CA . ALA C 1 62 ? 31.193 -12.264 -6.449 1.00 16.24 62 ALA C CA 1
ATOM 2300 C C . ALA C 1 62 ? 29.981 -13.105 -6.076 1.00 20.42 62 ALA C C 1
ATOM 2301 O O . ALA C 1 62 ? 30.091 -14.053 -5.302 1.00 24.68 62 ALA C O 1
ATOM 2303 N N . ALA C 1 63 ? 28.828 -12.749 -6.632 1.00 17.00 63 ALA C N 1
ATOM 2304 C CA . ALA C 1 63 ? 27.588 -13.467 -6.359 1.00 21.18 63 ALA C CA 1
ATOM 2305 C C . ALA C 1 63 ? 27.382 -14.616 -7.339 1.00 16.33 63 ALA C C 1
ATOM 2306 O O . ALA C 1 63 ? 26.373 -15.323 -7.276 1.00 17.13 63 ALA C O 1
ATOM 2308 N N . GLY C 1 64 ? 28.338 -14.797 -8.246 1.00 19.65 64 GLY C N 1
ATOM 2309 C CA . GLY C 1 64 ? 28.233 -15.859 -9.232 1.00 21.00 64 GLY C CA 1
ATOM 2310 C C . GLY C 1 64 ? 27.336 -15.453 -10.383 1.00 22.07 64 GLY C C 1
ATOM 2311 O O . GLY C 1 64 ? 26.863 -16.290 -11.150 1.00 21.33 64 GLY C O 1
ATOM 2312 N N . SER C 1 65 ? 27.106 -14.150 -10.499 1.00 14.65 65 SER C N 1
ATOM 2313 C CA . SER C 1 65 ? 26.261 -13.597 -11.545 1.00 11.21 65 SER C CA 1
ATOM 2314 C C . SER C 1 65 ? 27.089 -12.650 -12.409 1.00 13.78 65 SER C C 1
ATOM 2315 O O . SER C 1 65 ? 28.308 -12.792 -12.503 1.00 15.99 65 SER C O 1
ATOM 2318 N N . GLY C 1 66 ? 26.426 -11.681 -13.030 1.00 14.45 66 GLY C N 1
ATOM 2319 C CA . GLY C 1 66 ? 27.129 -10.733 -13.874 1.00 12.75 66 GLY C CA 1
ATOM 2320 C C . GLY C 1 66 ? 26.197 -9.672 -14.422 1.00 10.92 66 GLY C C 1
ATOM 2321 O O . GLY C 1 66 ? 24.985 -9.750 -14.243 1.00 9.71 66 GLY C O 1
ATOM 2322 N N . LEU C 1 67 ? 26.762 -8.678 -15.097 1.00 11.86 67 LEU C N 1
ATOM 2323 C CA . LEU C 1 67 ? 25.958 -7.604 -15.664 1.00 11.82 67 LEU C CA 1
ATOM 2324 C C . LEU C 1 67 ? 24.897 -8.106 -16.638 1.00 9.04 67 LEU C C 1
ATOM 2325 O O . LEU C 1 67 ? 23.776 -7.604 -16.650 1.00 9.24 67 LEU C O 1
ATOM 2330 N N . SER C 1 68 ? 25.242 -9.106 -17.445 1.00 12.26 68 SER C N 1
ATOM 2331 C CA . SER C 1 68 ? 24.300 -9.645 -18.428 1.00 10.98 68 SER C CA 1
ATOM 2332 C C . SER C 1 68 ? 23.106 -10.351 -17.796 1.00 11.78 68 SER C C 1
ATOM 2333 O O . SER C 1 68 ? 22.113 -10.617 -18.472 1.00 15.44 68 SER C O 1
ATOM 2336 N N . ARG C 1 69 ? 23.201 -10.650 -16.504 1.00 10.54 69 ARG C N 1
ATOM 2337 C CA . ARG C 1 69 ? 22.126 -11.338 -15.796 1.00 12.32 69 ARG C CA 1
ATOM 2338 C C . ARG C 1 69 ? 21.217 -10.374 -15.037 1.00 10.16 69 ARG C C 1
ATOM 2339 O O . ARG C 1 69 ? 20.238 -10.793 -14.416 1.00 11.04 69 ARG C O 1
ATOM 2347 N N . VAL C 1 70 ? 21.549 -9.087 -15.077 1.00 7.56 70 VAL C N 1
ATOM 2348 C CA . VAL C 1 70 ? 20.742 -8.074 -14.402 1.00 10.84 70 VAL C CA 1
ATOM 2349 C C . VAL C 1 70 ? 19.405 -7.912 -15.121 1.00 10.43 70 VAL C C 1
ATOM 2350 O O . VAL C 1 70 ? 19.362 -7.679 -16.333 1.00 10.52 70 VAL C O 1
ATOM 2354 N N . VAL C 1 71 ? 18.314 -8.033 -14.371 1.00 9.73 71 VAL C N 1
ATOM 2355 C CA . VAL C 1 71 ? 16.982 -7.913 -14.950 1.00 8.10 71 VAL C CA 1
ATOM 2356 C C . VAL C 1 71 ? 16.272 -6.615 -14.577 1.00 7.27 71 VAL C C 1
ATOM 2357 O O . VAL C 1 71 ? 15.278 -6.238 -15.200 1.00 8.40 71 VAL C O 1
ATOM 2361 N N . GLN C 1 72 ? 16.783 -5.927 -13.563 1.00 7.54 72 GLN C N 1
ATOM 2362 C CA . GLN C 1 72 ? 16.152 -4.691 -13.122 1.00 8.33 72 GLN C CA 1
ATOM 2363 C C . GLN C 1 72 ? 17.155 -3.795 -12.426 1.00 5.42 72 GLN C C 1
ATOM 2364 O O . GLN C 1 72 ? 17.972 -4.268 -11.641 1.00 7.62 72 GLN C O 1
ATOM 2370 N N . THR C 1 73 ? 17.120 -2.503 -12.737 1.00 7.68 73 THR C N 1
ATOM 2371 C CA . THR C 1 73 ? 17.996 -1.564 -12.055 1.00 7.02 73 THR C CA 1
ATOM 2372 C C . THR C 1 73 ? 17.132 -0.417 -11.542 1.00 7.24 73 THR C C 1
ATOM 2373 O O . THR C 1 73 ? 16.111 -0.068 -12.141 1.00 8.07 73 THR C O 1
ATOM 2377 N N . THR C 1 74 ? 17.533 0.138 -10.408 1.00 7.25 74 THR C N 1
ATOM 2378 C CA . THR C 1 74 ? 16.831 1.257 -9.803 1.00 7.71 74 THR C CA 1
ATOM 2379 C C . THR C 1 74 ? 17.911 2.321 -9.720 1.00 5.28 74 THR C C 1
ATOM 2380 O O . THR C 1 74 ? 18.883 2.174 -8.980 1.00 7.68 74 THR C O 1
ATOM 2384 N N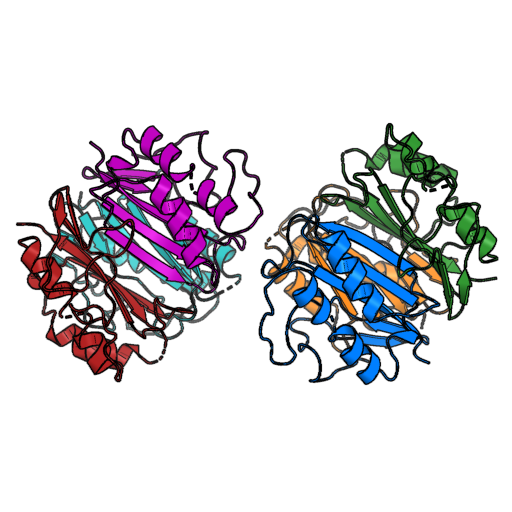 . CYS C 1 75 ? 17.739 3.385 -10.491 1.00 5.93 75 CYS C N 1
ATOM 2385 C CA . CYS C 1 75 ? 18.744 4.434 -10.562 1.00 5.61 75 CYS C CA 1
ATOM 2386 C C . CYS C 1 75 ? 18.317 5.771 -9.999 1.00 7.86 75 CYS C C 1
ATOM 2387 O O . CYS C 1 75 ? 17.243 6.274 -10.323 1.00 9.65 75 CYS C O 1
ATOM 2390 N N . PHE C 1 76 ? 19.176 6.346 -9.160 1.00 5.48 76 PHE C N 1
ATOM 2391 C CA . PHE C 1 76 ? 18.906 7.648 -8.566 1.00 8.89 76 PHE C CA 1
ATOM 2392 C C . PHE C 1 76 ? 19.999 8.632 -8.942 1.00 8.70 76 PHE C C 1
ATOM 2393 O O . PHE C 1 76 ? 21.188 8.324 -8.859 1.00 8.86 76 PHE C O 1
ATOM 2401 N N . LEU C 1 77 ? 19.584 9.817 -9.369 1.00 6.92 77 LEU C N 1
ATOM 2402 C CA . LEU C 1 77 ? 20.519 10.869 -9.730 1.00 7.80 77 LEU C CA 1
ATOM 2403 C C . LEU C 1 77 ? 20.197 12.056 -8.839 1.00 9.52 77 LEU C C 1
ATOM 2404 O O . LEU C 1 77 ? 19.096 12.150 -8.297 1.00 10.80 77 LEU C O 1
ATOM 2409 N N . ALA C 1 78 ? 21.168 12.945 -8.672 1.00 9.98 78 ALA C N 1
ATOM 2410 C CA . ALA C 1 78 ? 20.959 14.132 -7.857 1.00 11.73 78 ALA C CA 1
ATOM 2411 C C . ALA C 1 78 ? 20.665 15.337 -8.749 1.00 14.78 78 ALA C C 1
ATOM 2412 O O . ALA C 1 78 ? 20.187 16.364 -8.272 1.00 14.55 78 ALA C O 1
ATOM 2414 N N . ASP C 1 79 ? 20.940 15.203 -10.045 1.00 12.48 79 ASP C N 1
ATOM 2415 C CA . ASP C 1 79 ? 20.715 16.295 -10.999 1.00 16.81 79 ASP C CA 1
ATOM 2416 C C . ASP C 1 79 ? 20.114 15.765 -12.299 1.00 15.84 79 ASP C C 1
ATOM 2417 O O . ASP C 1 79 ? 20.672 14.861 -12.917 1.00 15.65 79 ASP C O 1
ATOM 2430 N N . GLU C 1 81 ? 20.140 17.078 -15.055 1.00 13.13 81 GLU C N 1
ATOM 2431 C CA . GLU C 1 81 ? 21.047 17.370 -16.156 1.00 10.23 81 GLU C CA 1
ATOM 2432 C C . GLU C 1 81 ? 22.112 16.303 -16.360 1.00 13.30 81 GLU C C 1
ATOM 2433 O O . GLU C 1 81 ? 22.805 16.294 -17.383 1.00 12.69 81 GLU C O 1
ATOM 2439 N N . ASP C 1 82 ? 22.239 15.395 -15.396 1.00 10.99 82 ASP C N 1
ATOM 2440 C CA . ASP C 1 82 ? 23.228 14.327 -15.506 1.00 12.47 82 ASP C CA 1
ATOM 2441 C C . ASP C 1 82 ? 22.710 13.084 -16.234 1.00 12.89 82 ASP C C 1
ATOM 2442 O O . ASP C 1 82 ? 23.473 12.150 -16.467 1.00 14.53 82 ASP C O 1
ATOM 2447 N N . PHE C 1 83 ? 21.427 13.071 -16.594 1.00 11.56 83 PHE C N 1
ATOM 2448 C CA . PHE C 1 83 ? 20.844 11.920 -17.292 1.00 15.67 83 PHE C CA 1
ATOM 2449 C C . PHE C 1 83 ? 21.612 11.469 -18.539 1.00 15.12 83 PHE C C 1
ATOM 2450 O O . PHE C 1 83 ? 21.918 10.286 -18.687 1.00 11.25 83 PHE C O 1
ATOM 2458 N N . PRO C 1 84 ? 21.922 12.398 -19.461 1.00 15.17 84 PRO C N 1
ATOM 2459 C CA . PRO C 1 84 ? 22.653 12.021 -20.676 1.00 19.02 84 PRO C CA 1
ATOM 2460 C C . PRO C 1 84 ? 23.964 11.296 -20.399 1.00 16.06 84 PRO C C 1
ATOM 2461 O O . PRO C 1 84 ? 24.220 10.225 -20.953 1.00 13.24 84 PRO C O 1
ATOM 2465 N N . GLY C 1 85 ? 24.788 11.890 -19.541 1.00 10.93 85 GLY C N 1
ATOM 2466 C CA . GLY C 1 85 ? 26.068 11.297 -19.201 1.00 11.73 85 GLY C CA 1
ATOM 2467 C C . GLY C 1 85 ? 25.901 9.969 -18.495 1.00 8.82 85 GLY C C 1
ATOM 2468 O O . GLY C 1 85 ? 26.654 9.026 -18.736 1.00 10.09 85 GLY C O 1
ATOM 2469 N N . PHE C 1 86 ? 24.921 9.900 -17.604 1.00 8.61 86 PHE C N 1
ATOM 2470 C CA . PHE C 1 86 ? 24.664 8.665 -16.880 1.00 6.59 86 PHE C CA 1
ATOM 2471 C C . PHE C 1 86 ? 24.322 7.560 -17.875 1.00 7.30 86 PHE C C 1
ATOM 2472 O O . PHE C 1 86 ? 24.890 6.469 -17.826 1.00 9.10 86 PHE C O 1
ATOM 2480 N N . ASN C 1 87 ? 23.397 7.852 -18.785 1.00 10.09 87 ASN C N 1
ATOM 2481 C CA . ASN C 1 87 ? 22.992 6.872 -19.787 1.00 9.29 87 ASN C CA 1
ATOM 2482 C C . ASN C 1 87 ? 24.144 6.383 -20.659 1.00 12.28 87 ASN C C 1
ATOM 2483 O O . ASN C 1 87 ? 24.218 5.201 -20.989 1.00 11.36 87 ASN C O 1
ATOM 2488 N N . GLU C 1 88 ? 25.043 7.288 -21.034 1.00 10.60 88 GLU C N 1
ATOM 2489 C CA . GLU C 1 88 ? 26.178 6.911 -21.867 1.00 8.95 88 GLU C CA 1
ATOM 2490 C C . GLU C 1 88 ? 27.064 5.859 -21.198 1.00 11.78 88 GLU C C 1
ATOM 2491 O O . GLU C 1 88 ? 27.419 4.858 -21.816 1.00 11.16 88 GLU C O 1
ATOM 2497 N N . VAL C 1 89 ? 27.416 6.081 -19.934 1.00 11.80 89 VAL C N 1
ATOM 2498 C CA . VAL C 1 89 ? 28.263 5.133 -19.216 1.00 9.58 89 VAL C CA 1
ATOM 2499 C C . VAL C 1 89 ? 27.481 3.859 -18.914 1.00 12.75 89 VAL C C 1
ATOM 2500 O O . VAL C 1 89 ? 28.014 2.753 -19.003 1.00 11.34 89 VAL C O 1
ATOM 2504 N N . TYR C 1 90 ? 26.210 4.026 -18.564 1.00 13.54 90 TYR C N 1
ATOM 2505 C CA . TYR C 1 90 ? 25.340 2.900 -18.262 1.00 8.21 90 TYR C CA 1
ATOM 2506 C C . TYR C 1 90 ? 25.365 1.943 -19.452 1.00 12.40 90 TYR C C 1
ATOM 2507 O O . TYR C 1 90 ? 25.489 0.731 -19.285 1.00 12.60 90 TYR C O 1
ATOM 2516 N N . ALA C 1 91 ? 25.264 2.510 -20.652 1.00 13.07 91 ALA C N 1
ATOM 2517 C CA . ALA C 1 91 ? 25.260 1.730 -21.889 1.00 12.46 91 ALA C CA 1
ATOM 2518 C C . ALA C 1 91 ? 26.610 1.086 -22.219 1.00 17.03 91 ALA C C 1
ATOM 2519 O O . ALA C 1 91 ? 26.697 0.262 -23.129 1.00 20.63 91 ALA C O 1
ATOM 2521 N N . ARG C 1 92 ? 27.661 1.464 -21.497 1.00 15.31 92 ARG C N 1
ATOM 2522 C CA . ARG C 1 92 ? 28.980 0.881 -21.731 1.00 17.49 92 ARG C CA 1
ATOM 2523 C C . ARG C 1 92 ? 29.081 -0.457 -21.006 1.00 18.10 92 ARG C C 1
ATOM 2524 O O . ARG C 1 92 ? 29.858 -1.329 -21.395 1.00 22.32 92 ARG C O 1
ATOM 2532 N N . TYR C 1 93 ? 28.292 -0.607 -19.944 1.00 15.91 93 TYR C N 1
ATOM 2533 C CA . TYR C 1 93 ? 28.297 -1.821 -19.137 1.00 16.08 93 TYR C CA 1
ATOM 2534 C C . TYR C 1 93 ? 27.116 -2.737 -19.399 1.00 16.77 93 TYR C C 1
ATOM 2535 O O . TYR C 1 93 ? 27.253 -3.959 -19.367 1.00 19.62 93 TYR C O 1
ATOM 2544 N N . PHE C 1 94 ? 25.950 -2.149 -19.635 1.00 17.83 94 PHE C N 1
ATOM 2545 C CA . PHE C 1 94 ? 24.764 -2.933 -19.930 1.00 21.28 94 PHE C CA 1
ATOM 2546 C C . PHE C 1 94 ? 24.523 -2.876 -21.428 1.00 26.56 94 PHE C C 1
ATOM 2547 O O . PHE C 1 94 ? 24.443 -1.797 -22.011 1.00 29.48 94 PHE C O 1
ATOM 2555 N N . THR C 1 95 ? 24.430 -4.045 -22.049 1.00 18.41 95 THR C N 1
ATOM 2556 C CA . THR C 1 95 ? 24.190 -4.136 -23.482 1.00 21.83 95 THR C CA 1
ATOM 2557 C C . THR C 1 95 ? 22.929 -4.959 -23.720 1.00 19.12 95 THR C C 1
ATOM 2558 O O . THR C 1 95 ? 22.482 -5.685 -22.835 1.00 19.49 95 THR C O 1
ATOM 2562 N N . PRO C 1 96 ? 22.329 -4.847 -24.916 1.00 18.24 96 PRO C N 1
ATOM 2563 C CA . PRO C 1 96 ? 21.111 -5.606 -25.221 1.00 19.66 96 PRO C CA 1
ATOM 2564 C C . PRO C 1 96 ? 21.297 -7.112 -25.025 1.00 20.33 96 PRO C C 1
ATOM 2565 O O . PRO C 1 96 ? 22.318 -7.670 -25.414 1.00 20.70 96 PRO C O 1
ATOM 2569 N N . PRO C 1 97 ? 20.314 -7.785 -24.403 1.00 23.09 97 PRO C N 1
ATOM 2570 C CA . PRO C 1 97 ? 19.066 -7.217 -23.886 1.00 21.35 97 PRO C CA 1
ATOM 2571 C C . PRO C 1 97 ? 19.284 -6.459 -22.577 1.00 16.54 97 PRO C C 1
ATOM 2572 O O . PRO C 1 97 ? 19.869 -6.988 -21.630 1.00 17.68 97 PRO C O 1
ATOM 2576 N N . TYR C 1 98 ? 18.798 -5.222 -22.537 1.00 14.57 98 TYR C N 1
ATOM 2577 C CA . TYR C 1 98 ? 18.946 -4.363 -21.365 1.00 17.12 98 TYR C CA 1
ATOM 2578 C C . TYR C 1 98 ? 18.003 -4.730 -20.226 1.00 10.76 98 TYR C C 1
ATOM 2579 O O . TYR C 1 98 ? 16.964 -5.353 -20.434 1.00 12.57 98 TYR C O 1
ATOM 2588 N N . PRO C 1 99 ? 18.365 -4.345 -18.999 1.00 6.98 99 PRO C N 1
ATOM 2589 C CA . PRO C 1 99 ? 17.524 -4.630 -17.834 1.00 7.61 99 PRO C CA 1
ATOM 2590 C C . PRO C 1 99 ? 16.331 -3.680 -17.859 1.00 7.17 99 PRO C C 1
ATOM 2591 O O . PRO C 1 99 ? 16.324 -2.697 -18.613 1.00 7.95 99 PRO C O 1
ATOM 2595 N N . ALA C 1 100 ? 15.323 -3.979 -17.048 1.00 6.58 100 ALA C N 1
ATOM 2596 C CA . ALA C 1 100 ? 14.180 -3.089 -16.912 1.00 5.86 100 ALA C CA 1
ATOM 2597 C C . ALA C 1 100 ? 14.809 -2.005 -16.039 1.00 8.74 100 ALA C C 1
ATOM 2598 O O . ALA C 1 100 ? 15.734 -2.300 -15.276 1.00 9.48 100 ALA C O 1
ATOM 2600 N N . ARG C 1 101 ? 14.329 -0.769 -16.135 1.00 5.82 101 ARG C N 1
ATOM 2601 C CA . ARG C 1 101 ? 14.929 0.305 -15.356 1.00 6.69 101 ARG C CA 1
ATOM 2602 C C . ARG C 1 101 ? 13.949 1.392 -14.932 1.00 6.79 101 ARG C C 1
ATOM 2603 O O . ARG C 1 101 ? 12.973 1.673 -15.625 1.00 9.11 101 ARG C O 1
ATOM 2611 N N . ALA C 1 102 ? 14.226 1.991 -13.775 1.00 7.72 102 ALA C N 1
ATOM 2612 C CA . ALA C 1 102 ? 13.445 3.107 -13.251 1.00 4.80 102 ALA C CA 1
ATOM 2613 C C . ALA C 1 102 ? 14.503 4.133 -12.856 1.00 5.78 102 ALA C C 1
ATOM 2614 O O . ALA C 1 102 ? 15.465 3.791 -12.171 1.00 8.17 102 ALA C O 1
ATOM 2616 N N . THR C 1 103 ? 14.341 5.375 -13.306 1.00 7.69 103 THR C N 1
ATOM 2617 C CA . THR C 1 103 ? 15.300 6.430 -12.992 1.00 8.18 103 THR C CA 1
ATOM 2618 C C . THR C 1 103 ? 14.589 7.685 -12.503 1.00 8.47 103 THR C C 1
ATOM 2619 O O . THR C 1 103 ? 13.561 8.077 -13.054 1.00 9.88 103 THR C O 1
ATOM 2623 N N . VAL C 1 104 ? 15.134 8.302 -11.458 1.00 6.50 104 VAL C N 1
ATOM 2624 C CA . VAL C 1 104 ? 14.572 9.531 -10.910 1.00 7.81 104 VAL C CA 1
ATOM 2625 C C . VAL C 1 104 ? 15.693 10.392 -10.361 1.00 6.01 104 VAL C C 1
ATOM 2626 O O . VAL C 1 104 ? 16.803 9.910 -10.137 1.00 7.57 104 VAL C O 1
ATOM 2630 N N . ALA C 1 105 ? 15.398 11.672 -10.159 1.00 8.27 105 ALA C N 1
ATOM 2631 C CA . ALA C 1 105 ? 16.368 12.588 -9.577 1.00 7.47 105 ALA C CA 1
ATOM 2632 C C . ALA C 1 105 ? 15.813 12.910 -8.194 1.00 9.33 105 ALA C C 1
ATOM 2633 O O . ALA C 1 105 ? 14.609 13.147 -8.042 1.00 10.64 105 ALA C O 1
ATOM 2635 N N . VAL C 1 106 ? 16.680 12.898 -7.188 1.00 10.01 106 VAL C N 1
ATOM 2636 C CA . VAL C 1 106 ? 16.264 13.183 -5.819 1.00 7.26 106 VAL C CA 1
ATOM 2637 C C . VAL C 1 106 ? 17.095 14.305 -5.211 1.00 8.54 106 VAL C C 1
ATOM 2638 O O . VAL C 1 106 ? 18.086 14.742 -5.794 1.00 9.27 106 VAL C O 1
ATOM 2642 N N . LYS C 1 107 ? 16.686 14.766 -4.033 1.00 11.59 107 LYS C N 1
ATOM 2643 C CA . LYS C 1 107 ? 17.389 15.849 -3.356 1.00 7.64 107 LYS C CA 1
ATOM 2644 C C . LYS C 1 107 ? 18.865 15.539 -3.122 1.00 5.76 107 LYS C C 1
ATOM 2645 O O . LYS C 1 107 ? 19.737 16.313 -3.515 1.00 11.86 107 LYS C O 1
ATOM 2651 N N . ALA C 1 108 ? 19.141 14.408 -2.484 1.00 9.39 108 ALA C N 1
ATOM 2652 C CA . ALA C 1 108 ? 20.522 14.050 -2.191 1.00 9.90 108 ALA C CA 1
ATOM 2653 C C . ALA C 1 108 ? 20.733 12.556 -2.069 1.00 9.43 108 ALA C C 1
ATOM 2654 O O . ALA C 1 108 ? 19.794 11.792 -1.843 1.00 11.35 108 ALA C O 1
ATOM 2656 N N . LEU C 1 109 ? 21.990 12.153 -2.205 1.00 7.59 109 LEU C N 1
ATOM 2657 C CA . LEU C 1 109 ? 22.370 10.754 -2.129 1.00 7.47 109 LEU C CA 1
ATOM 2658 C C . LEU C 1 109 ? 23.471 10.595 -1.092 1.00 8.54 109 LEU C C 1
ATOM 2659 O O . LEU C 1 109 ? 24.050 11.581 -0.641 1.00 13.39 109 LEU C O 1
ATOM 2664 N N . PRO C 1 110 ? 23.767 9.350 -0.692 1.00 12.31 110 PRO C N 1
ATOM 2665 C CA . PRO C 1 110 ? 24.818 9.127 0.302 1.00 10.66 110 PRO C CA 1
ATOM 2666 C C . PRO C 1 110 ? 26.109 9.870 -0.036 1.00 13.96 110 PRO C C 1
ATOM 2667 O O . PRO C 1 110 ? 26.578 9.835 -1.174 1.00 10.40 110 PRO C O 1
ATOM 2671 N N . ARG C 1 111 ? 26.667 10.552 0.962 1.00 12.94 111 ARG C N 1
ATOM 2672 C CA . ARG C 1 111 ? 27.915 11.297 0.814 1.00 15.40 111 ARG C CA 1
ATOM 2673 C C . ARG C 1 111 ? 27.923 12.383 -0.263 1.00 14.67 111 ARG C C 1
ATOM 2674 O O . ARG C 1 111 ? 28.987 12.841 -0.689 1.00 14.59 111 ARG C O 1
ATOM 2682 N N . GLY C 1 112 ? 26.735 12.800 -0.690 1.00 9.48 112 GLY C N 1
ATOM 2683 C CA . GLY C 1 112 ? 26.628 13.847 -1.693 1.00 10.05 112 GLY C CA 1
ATOM 2684 C C . GLY C 1 112 ? 27.027 13.476 -3.111 1.00 10.63 112 GLY C C 1
ATOM 2685 O O . GLY C 1 112 ? 27.355 14.349 -3.909 1.00 9.56 112 GLY C O 1
ATOM 2686 N N . VAL C 1 113 ? 26.986 12.190 -3.439 1.00 5.75 113 VAL C N 1
ATOM 2687 C CA . VAL C 1 113 ? 27.357 11.738 -4.776 1.00 6.06 113 VAL C CA 1
ATOM 2688 C C . VAL C 1 113 ? 26.296 12.079 -5.815 1.00 7.84 113 VAL C C 1
ATOM 2689 O O . VAL C 1 113 ? 25.158 12.416 -5.474 1.00 8.33 113 VAL C O 1
ATOM 2693 N N . ARG C 1 114 ? 26.678 11.981 -7.083 1.00 7.15 114 ARG C N 1
ATOM 2694 C CA . ARG C 1 114 ? 25.786 12.289 -8.196 1.00 10.06 114 ARG C CA 1
ATOM 2695 C C . ARG C 1 114 ? 24.892 11.137 -8.604 1.00 9.17 114 ARG C C 1
ATOM 2696 O O . ARG C 1 114 ? 23.885 11.343 -9.284 1.00 8.10 114 ARG C O 1
ATOM 2704 N N . VAL C 1 115 ? 25.250 9.928 -8.193 1.00 8.26 115 VAL C N 1
ATOM 2705 C CA . VAL C 1 115 ? 24.491 8.773 -8.637 1.00 6.57 115 VAL C CA 1
ATOM 2706 C C . VAL C 1 115 ? 24.573 7.561 -7.724 1.00 8.66 115 VAL C C 1
ATOM 2707 O O . VAL C 1 115 ? 25.606 7.297 -7.107 1.00 6.75 115 VAL C O 1
ATOM 2711 N N . GLU C 1 116 ? 23.460 6.838 -7.640 1.00 4.69 116 GLU C N 1
ATOM 2712 C CA . GLU C 1 116 ? 23.373 5.607 -6.862 1.00 3.32 116 GLU C CA 1
ATOM 2713 C C . GLU C 1 116 ? 22.545 4.626 -7.676 1.00 5.69 116 GLU C C 1
ATOM 2714 O O . GLU C 1 116 ? 21.459 4.966 -8.144 1.00 7.25 116 GLU C O 1
ATOM 2720 N N . VAL C 1 117 ? 23.054 3.410 -7.843 1.00 4.21 117 VAL C N 1
ATOM 2721 C CA . VAL C 1 117 ? 22.336 2.401 -8.612 1.00 6.40 117 VAL C CA 1
ATOM 2722 C C . VAL C 1 117 ? 22.260 1.073 -7.879 1.00 5.49 117 VAL C C 1
ATOM 2723 O O . VAL C 1 117 ? 23.277 0.527 -7.469 1.00 7.96 117 VAL C O 1
ATOM 2727 N N . ALA C 1 118 ? 21.042 0.563 -7.719 1.00 6.45 118 ALA C N 1
ATOM 2728 C CA . ALA C 1 118 ? 20.823 -0.732 -7.080 1.00 4.69 118 ALA C CA 1
ATOM 2729 C C . ALA C 1 118 ? 20.269 -1.621 -8.184 1.00 8.39 118 ALA C C 1
ATOM 2730 O O . ALA C 1 118 ? 19.818 -1.117 -9.205 1.00 6.84 118 ALA C O 1
ATOM 2732 N N . CYS C 1 119 ? 20.307 -2.937 -8.002 1.00 7.32 119 CYS C N 1
ATOM 2733 C CA . CYS C 1 119 ? 19.779 -3.814 -9.037 1.00 7.32 119 CYS C CA 1
ATOM 2734 C C . CYS C 1 119 ? 19.403 -5.190 -8.525 1.00 8.61 119 CYS C C 1
ATOM 2735 O O . CYS C 1 119 ? 19.689 -5.556 -7.383 1.00 6.58 119 CYS C O 1
ATOM 2738 N N . VAL C 1 120 ? 18.728 -5.929 -9.397 1.00 5.25 120 VAL C N 1
ATOM 2739 C CA . VAL C 1 120 ? 18.308 -7.291 -9.127 1.00 6.64 120 VAL C CA 1
ATOM 2740 C C . VAL C 1 120 ? 18.739 -8.085 -10.354 1.00 8.83 120 VAL C C 1
ATOM 2741 O O . VAL C 1 120 ? 18.483 -7.681 -11.491 1.00 8.08 120 VAL C O 1
ATOM 2745 N N . ALA C 1 121 ? 19.418 -9.201 -10.126 1.00 8.42 121 ALA C N 1
ATOM 2746 C CA . ALA C 1 121 ? 19.889 -10.027 -11.224 1.00 6.45 121 ALA C CA 1
ATOM 2747 C C . ALA C 1 121 ? 19.541 -11.486 -10.986 1.00 10.08 121 ALA C C 1
ATOM 2748 O O . ALA C 1 121 ? 19.174 -11.872 -9.879 1.00 10.71 121 ALA C O 1
ATOM 2750 N N . LEU C 1 122 ? 19.643 -12.288 -12.039 1.00 10.44 122 LEU C N 1
ATOM 2751 C CA . LEU C 1 122 ? 19.380 -13.713 -11.922 1.00 9.90 122 LEU C CA 1
ATOM 2752 C C . LEU C 1 122 ? 20.607 -14.364 -11.301 1.00 14.21 122 LEU C C 1
ATOM 2753 O O . LEU C 1 122 ? 21.742 -13.984 -11.598 1.00 14.59 122 LEU C O 1
ATOM 2758 N N . ALA C 1 123 ? 20.379 -15.336 -10.424 1.00 14.80 123 ALA C N 1
ATOM 2759 C CA . ALA C 1 123 ? 21.477 -16.034 -9.771 1.00 21.65 123 ALA C CA 1
ATOM 2760 C C . ALA C 1 123 ? 22.073 -17.040 -10.745 1.00 28.99 123 ALA C C 1
ATOM 2761 O O . ALA C 1 123 ? 21.538 -17.246 -11.834 1.00 28.38 123 ALA C O 1
ATOM 2763 N N . GLU C 1 124 ? 23.183 -17.657 -10.351 1.00 37.09 124 GLU C N 1
ATOM 2764 C CA . GLU C 1 124 ? 23.848 -18.656 -11.185 1.00 47.48 124 GLU C CA 1
ATOM 2765 C C . GLU C 1 124 ? 24.581 -18.003 -12.351 1.00 52.68 124 GLU C C 1
ATOM 2766 O O . GLU C 1 124 ? 25.798 -18.250 -12.489 1.00 54.68 124 GLU C O 1
ATOM 2781 N N . GLU D 1 2 ? -2.109 51.432 19.575 1.00 19.27 2 GLU D N 1
ATOM 2782 C CA . GLU D 1 2 ? -2.195 51.494 21.025 1.00 20.21 2 GLU D CA 1
ATOM 2783 C C . GLU D 1 2 ? -2.553 50.128 21.597 1.00 18.87 2 GLU D C 1
ATOM 2784 O O . GLU D 1 2 ? -3.594 49.563 21.266 1.00 20.37 2 GLU D O 1
ATOM 2790 N N . ALA D 1 3 ? -1.685 49.599 22.451 1.00 18.46 3 ALA D N 1
ATOM 2791 C CA . ALA D 1 3 ? -1.933 48.305 23.070 1.00 17.05 3 ALA D CA 1
ATOM 2792 C C . ALA D 1 3 ? -2.919 48.462 24.221 1.00 18.53 3 ALA D C 1
ATOM 2793 O O . ALA D 1 3 ? -2.873 49.444 24.965 1.00 24.92 3 ALA D O 1
ATOM 2795 N N . VAL D 1 4 ? -3.821 47.498 24.349 1.00 12.30 4 VAL D N 1
ATOM 2796 C CA . VAL D 1 4 ? -4.810 47.511 25.415 1.00 13.20 4 VAL D CA 1
ATOM 2797 C C . VAL D 1 4 ? -4.360 46.493 26.445 1.00 11.99 4 VAL D C 1
ATOM 2798 O O . VAL D 1 4 ? -4.023 45.359 26.104 1.00 10.92 4 VAL D O 1
ATOM 2802 N N . LYS D 1 5 ? -4.347 46.908 27.706 1.00 15.49 5 LYS D N 1
ATOM 2803 C CA . LYS D 1 5 ? -3.928 46.032 28.786 1.00 12.39 5 LYS D CA 1
ATOM 2804 C C . LYS D 1 5 ? -4.852 46.206 29.977 1.00 14.77 5 LYS D C 1
ATOM 2805 O O . LYS D 1 5 ? -5.038 47.317 30.477 1.00 18.17 5 LYS D O 1
ATOM 2811 N N . THR D 1 6 ? -5.435 45.099 30.420 1.00 13.95 6 THR D N 1
ATOM 2812 C CA . THR D 1 6 ? -6.342 45.112 31.557 1.00 11.92 6 THR D CA 1
ATOM 2813 C C . THR D 1 6 ? -6.181 43.837 32.373 1.00 12.58 6 THR D C 1
ATOM 2814 O O . THR D 1 6 ? -5.888 42.774 31.825 1.00 10.82 6 THR D O 1
ATOM 2818 N N . ASP D 1 7 ? -6.359 43.943 33.688 1.00 13.76 7 ASP D N 1
ATOM 2819 C CA . ASP D 1 7 ? -6.250 42.772 34.547 1.00 12.54 7 ASP D CA 1
ATOM 2820 C C . ASP D 1 7 ? -7.625 42.129 34.725 1.00 10.29 7 ASP D C 1
ATOM 2821 O O . ASP D 1 7 ? -7.794 41.208 35.520 1.00 14.53 7 ASP D O 1
ATOM 2826 N N . 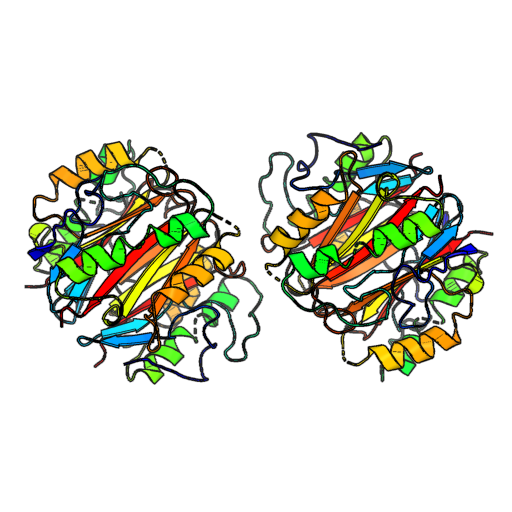ARG D 1 8 ? -8.601 42.613 33.958 1.00 11.61 8 ARG D N 1
ATOM 2827 C CA . ARG D 1 8 ? -9.966 42.089 34.008 1.00 12.02 8 ARG D CA 1
ATOM 2828 C C . ARG D 1 8 ? -10.129 40.915 33.045 1.00 9.58 8 ARG D C 1
ATOM 2829 O O . ARG D 1 8 ? -11.212 40.347 32.916 1.00 11.85 8 ARG D O 1
ATOM 2837 N N . ALA D 1 9 ? -9.038 40.568 32.371 1.00 13.11 9 ALA D N 1
ATOM 2838 C CA . ALA D 1 9 ? -9.016 39.451 31.438 1.00 10.43 9 ALA D CA 1
ATOM 2839 C C . ALA D 1 9 ? -7.634 38.814 31.570 1.00 10.65 9 ALA D C 1
ATOM 2840 O O . ALA D 1 9 ? -6.699 39.456 32.054 1.00 15.19 9 ALA D O 1
ATOM 2842 N N . PRO D 1 10 ? -7.486 37.545 31.155 1.00 12.69 10 PRO D N 1
ATOM 2843 C CA . PRO D 1 10 ? -6.189 36.864 31.246 1.00 12.74 10 PRO D CA 1
ATOM 2844 C C . PRO D 1 10 ? -5.094 37.703 30.596 1.00 17.10 10 PRO D C 1
ATOM 2845 O O . PRO D 1 10 ? -5.252 38.175 29.470 1.00 14.48 10 PRO D O 1
ATOM 2849 N N . ALA D 1 11 ? -3.986 37.883 31.306 1.00 14.56 11 ALA D N 1
ATOM 2850 C CA . ALA D 1 11 ? -2.875 38.674 30.799 1.00 17.01 11 ALA D CA 1
ATOM 2851 C C . ALA D 1 11 ? -2.268 38.045 29.557 1.00 22.00 11 ALA D C 1
ATOM 2852 O O . ALA D 1 11 ? -2.274 36.823 29.398 1.00 20.76 11 ALA D O 1
ATOM 2854 N N . ALA D 1 12 ? -1.753 38.890 28.672 1.00 22.56 12 ALA D N 1
ATOM 2855 C CA . ALA D 1 12 ? -1.124 38.413 27.454 1.00 24.01 12 ALA D CA 1
ATOM 2856 C C . ALA D 1 12 ? 0.279 37.948 27.823 1.00 28.54 12 ALA D C 1
ATOM 2857 O O . ALA D 1 12 ? 1.166 38.767 28.066 1.00 31.66 12 ALA D O 1
ATOM 2859 N N . ILE D 1 13 ? 0.470 36.633 27.882 1.00 25.00 13 ILE D N 1
ATOM 2860 C CA . ILE D 1 13 ? 1.773 36.069 28.219 1.00 29.87 13 ILE D CA 1
ATOM 2861 C C . ILE D 1 13 ? 2.495 35.653 26.942 1.00 29.21 13 ILE D C 1
ATOM 2862 O O . ILE D 1 13 ? 2.376 34.516 26.485 1.00 38.73 13 ILE D O 1
ATOM 2867 N N . GLY D 1 14 ? 3.240 36.590 26.369 1.00 27.10 14 GLY D N 1
ATOM 2868 C CA . GLY D 1 14 ? 3.968 36.317 25.146 1.00 31.09 14 GLY D CA 1
ATOM 2869 C C . GLY D 1 14 ? 4.039 37.548 24.265 1.00 24.47 14 GLY D C 1
ATOM 2870 O O . GLY D 1 14 ? 3.690 38.643 24.703 1.00 25.83 14 GLY D O 1
ATOM 2871 N N . PRO D 1 15 ? 4.485 37.399 23.009 1.00 23.19 15 PRO D N 1
ATOM 2872 C CA . PRO D 1 15 ? 4.605 38.507 22.059 1.00 20.38 15 PRO D CA 1
ATOM 2873 C C . PRO D 1 15 ? 3.295 38.944 21.411 1.00 19.32 15 PRO D C 1
ATOM 2874 O O . PRO D 1 15 ? 3.180 38.967 20.189 1.00 14.49 15 PRO D O 1
ATOM 2878 N N . TYR D 1 16 ? 2.310 39.289 22.231 1.00 16.57 16 TYR D N 1
ATOM 2879 C CA . TYR D 1 16 ? 1.025 39.745 21.717 1.00 15.10 16 TYR D CA 1
ATOM 2880 C C . TYR D 1 16 ? 0.322 40.577 22.777 1.00 16.35 16 TYR D C 1
ATOM 2881 O O . TYR D 1 16 ? 0.624 40.462 23.965 1.00 18.17 16 TYR D O 1
ATOM 2890 N N . ALA D 1 17 ? -0.597 41.433 22.342 1.00 10.69 17 ALA D N 1
ATOM 2891 C CA . ALA D 1 17 ? -1.354 42.275 23.259 1.00 10.11 17 ALA D CA 1
ATOM 2892 C C . ALA D 1 17 ? -2.787 41.765 23.290 1.00 10.31 17 ALA D C 1
ATOM 2893 O O . ALA D 1 17 ? -3.253 41.170 22.316 1.00 11.55 17 ALA D O 1
ATOM 2895 N N . GLN D 1 18 ? -3.481 41.985 24.404 1.00 8.46 18 GLN D N 1
ATOM 2896 C CA . GLN D 1 18 ? -4.866 41.543 24.524 1.00 7.37 18 GLN D CA 1
ATOM 2897 C C . GLN D 1 18 ? -5.681 42.135 23.386 1.00 8.60 18 GLN D C 1
ATOM 2898 O O . GLN D 1 18 ? -6.527 41.466 22.801 1.00 7.32 18 GLN D O 1
ATOM 2904 N N . ALA D 1 19 ? -5.417 43.397 23.076 1.00 10.59 19 ALA D N 1
ATOM 2905 C CA . ALA D 1 19 ? -6.112 44.070 21.987 1.00 11.52 19 ALA D CA 1
ATOM 2906 C C . ALA D 1 19 ? -5.270 45.247 21.527 1.00 10.08 19 ALA D C 1
ATOM 2907 O O . ALA D 1 19 ? -4.371 45.693 22.237 1.00 8.33 19 ALA D O 1
ATOM 2909 N N . VAL D 1 20 ? -5.556 45.733 20.326 1.00 6.87 20 VAL D N 1
ATOM 2910 C CA . VAL D 1 20 ? -4.839 46.867 19.763 1.00 11.12 20 VAL D CA 1
ATOM 2911 C C . VAL D 1 20 ? -5.857 47.813 19.146 1.00 8.05 20 VAL D C 1
ATOM 2912 O O . VAL D 1 20 ? -6.739 47.382 18.403 1.00 8.81 20 VAL D O 1
ATOM 2916 N N . LYS D 1 21 ? -5.741 49.098 19.472 1.00 9.81 21 LYS D N 1
ATOM 2917 C CA . LYS D 1 21 ? -6.638 50.108 18.927 1.00 9.76 21 LYS D CA 1
ATOM 2918 C C . LYS D 1 21 ? -5.896 50.735 17.756 1.00 13.08 21 LYS D C 1
ATOM 2919 O O . LYS D 1 21 ? -4.778 51.231 17.914 1.00 13.11 21 LYS D O 1
ATOM 2925 N N . ALA D 1 22 ? -6.510 50.700 16.579 1.00 8.46 22 ALA D N 1
ATOM 2926 C CA . ALA D 1 22 ? -5.877 51.260 15.393 1.00 10.29 22 ALA D CA 1
ATOM 2927 C C . ALA D 1 22 ? -6.859 51.480 14.254 1.00 12.12 22 ALA D C 1
ATOM 2928 O O . ALA D 1 22 ? -7.777 50.690 14.043 1.00 10.50 22 ALA D O 1
ATOM 2930 N N . GLY D 1 23 ? -6.657 52.575 13.529 1.00 11.45 23 GLY D N 1
ATOM 2931 C CA . GLY D 1 23 ? -7.500 52.886 12.392 1.00 8.89 23 GLY D CA 1
ATOM 2932 C C . GLY D 1 23 ? -8.989 52.957 12.646 1.00 11.90 23 GLY D C 1
ATOM 2933 O O . GLY D 1 23 ? -9.781 52.707 11.738 1.00 11.83 23 GLY D O 1
ATOM 2934 N N . GLY D 1 24 ? -9.380 53.288 13.872 1.00 13.81 24 GLY D N 1
ATOM 2935 C CA . GLY D 1 24 ? -10.794 53.393 14.182 1.00 12.47 24 GLY D CA 1
ATOM 2936 C C . GLY D 1 24 ? -11.424 52.083 14.608 1.00 12.77 24 GLY D C 1
ATOM 2937 O O . GLY D 1 24 ? -12.640 52.008 14.791 1.00 12.39 24 GLY D O 1
ATOM 2938 N N . PHE D 1 25 ? -10.598 51.050 14.751 1.00 8.65 25 PHE D N 1
ATOM 2939 C CA . PHE D 1 25 ? -11.066 49.734 15.177 1.00 8.51 25 PHE D CA 1
ATOM 2940 C C . PHE D 1 25 ? -10.279 49.233 16.379 1.00 8.48 25 PHE D C 1
ATOM 2941 O O . PHE D 1 25 ? -9.248 49.789 16.754 1.00 10.69 25 PHE D O 1
ATOM 2949 N N . VAL D 1 26 ? -10.792 48.171 16.978 1.00 8.08 26 VAL D N 1
ATOM 2950 C CA . VAL D 1 26 ? -10.144 47.528 18.103 1.00 6.07 26 VAL D CA 1
ATOM 2951 C C . VAL D 1 26 ? -9.981 46.079 17.671 1.00 5.04 26 VAL D C 1
ATOM 2952 O O . VAL D 1 26 ? -10.968 45.402 17.380 1.00 7.00 26 VAL D O 1
ATOM 2956 N N . PHE D 1 27 ? -8.735 45.619 17.609 1.00 5.95 27 PHE D N 1
ATOM 2957 C CA . PHE D 1 27 ? -8.434 44.248 17.211 1.00 4.63 27 PHE D CA 1
ATOM 2958 C C . PHE D 1 27 ? -8.161 43.473 18.486 1.00 7.42 27 PHE D C 1
ATOM 2959 O O . PHE D 1 27 ? -7.196 43.759 19.199 1.00 9.32 27 PHE D O 1
ATOM 2967 N N . VAL D 1 28 ? -9.029 42.504 18.767 1.00 5.21 28 VAL D N 1
ATOM 2968 C CA . VAL D 1 28 ? -8.941 41.695 19.977 1.00 5.49 28 VAL D CA 1
ATOM 2969 C C . VAL D 1 28 ? -8.364 40.311 19.731 1.00 6.53 28 VAL D C 1
ATOM 2970 O O . VAL D 1 28 ? -8.824 39.578 18.854 1.00 8.43 28 VAL D O 1
ATOM 2974 N N . SER D 1 29 ? -7.349 39.961 20.515 1.00 6.86 29 SER D N 1
ATOM 2975 C CA . SER D 1 29 ? -6.707 38.660 20.403 1.00 5.23 29 SER D CA 1
ATOM 2976 C C . SER D 1 29 ? -7.680 37.537 20.733 1.00 4.98 29 SER D C 1
ATOM 2977 O O . SER D 1 29 ? -8.686 37.745 21.416 1.00 7.57 29 SER D O 1
ATOM 2980 N N . GLY D 1 30 ? -7.379 36.342 20.238 1.00 4.46 30 GLY D N 1
ATOM 2981 C CA . GLY D 1 30 ? -8.236 35.210 20.519 1.00 4.15 30 GLY D CA 1
ATOM 2982 C C . GLY D 1 30 ? -8.294 34.952 22.013 1.00 9.98 30 GLY D C 1
ATOM 2983 O O . GLY D 1 30 ? -7.266 34.750 22.667 1.00 10.61 30 GLY D O 1
ATOM 2984 N N . GLN D 1 31 ? -9.503 34.974 22.557 1.00 6.59 31 GLN D N 1
ATOM 2985 C CA . GLN D 1 31 ? -9.704 34.736 23.976 1.00 7.18 31 GLN D CA 1
ATOM 2986 C C . GLN D 1 31 ? -10.083 33.280 24.215 1.00 7.75 31 GLN D C 1
ATOM 2987 O O . GLN D 1 31 ? -10.830 32.679 23.435 1.00 7.12 31 GLN D O 1
ATOM 2993 N N . ILE D 1 32 ? -9.541 32.717 25.289 1.00 8.92 32 ILE D N 1
ATOM 2994 C CA . ILE D 1 32 ? -9.812 31.339 25.657 1.00 8.20 32 ILE D CA 1
ATOM 2995 C C . ILE D 1 32 ? -10.382 31.313 27.072 1.00 8.44 32 ILE D C 1
ATOM 2996 O O . ILE D 1 32 ? -10.317 32.311 27.796 1.00 8.15 32 ILE D O 1
ATOM 3001 N N . PRO D 1 33 ? -10.946 30.171 27.489 1.00 6.44 33 PRO D N 1
ATOM 3002 C CA . PRO D 1 33 ? -11.523 30.086 28.831 1.00 9.05 33 PRO D CA 1
ATOM 3003 C C . PRO D 1 33 ? -10.565 30.096 30.017 1.00 12.26 33 PRO D C 1
ATOM 3004 O O . PRO D 1 33 ? -10.538 29.159 30.811 1.00 19.31 33 PRO D O 1
ATOM 3008 N N . LEU D 1 34 ? -9.779 31.161 30.125 1.00 12.32 34 LEU D N 1
ATOM 3009 C CA . LEU D 1 34 ? -8.856 31.323 31.243 1.00 12.61 34 LEU D CA 1
ATOM 3010 C C . LEU D 1 34 ? -9.424 32.429 32.117 1.00 14.49 34 LEU D C 1
ATOM 3011 O O . LEU D 1 34 ? -9.993 33.395 31.609 1.00 11.40 34 LEU D O 1
ATOM 3016 N N . ALA D 1 35 ? -9.290 32.288 33.429 1.00 11.23 35 ALA D N 1
ATOM 3017 C CA . ALA D 1 35 ? -9.776 33.327 34.323 1.00 13.40 35 ALA D CA 1
ATOM 3018 C C . ALA D 1 35 ? -8.703 34.408 34.334 1.00 10.37 35 ALA D C 1
ATOM 3019 O O . ALA D 1 35 ? -7.577 34.175 33.899 1.00 11.46 35 ALA D O 1
ATOM 3021 N N . PRO D 1 36 ? -9.038 35.614 34.815 1.00 11.14 36 PRO D N 1
ATOM 3022 C CA . PRO D 1 36 ? -8.040 36.685 34.850 1.00 7.83 36 PRO D CA 1
ATOM 3023 C C . PRO D 1 36 ? -6.754 36.287 35.579 1.00 12.19 36 PRO D C 1
ATOM 3024 O O . PRO D 1 36 ? -5.672 36.770 35.245 1.00 18.28 36 PRO D O 1
ATOM 3028 N N . ASP D 1 37 ? -6.866 35.400 36.566 1.00 11.20 37 ASP D N 1
ATOM 3029 C CA . ASP D 1 37 ? -5.683 34.971 37.312 1.00 13.01 37 ASP D CA 1
ATOM 3030 C C . ASP D 1 37 ? -4.835 33.957 36.556 1.00 16.03 37 ASP D C 1
ATOM 3031 O O . ASP D 1 37 ? -3.836 33.465 37.079 1.00 15.17 37 ASP D O 1
ATOM 3036 N N . GLY D 1 38 ? -5.233 33.650 35.324 1.00 11.52 38 GLY D N 1
ATOM 3037 C CA . GLY D 1 38 ? -4.469 32.713 34.516 1.00 10.14 38 GLY D CA 1
ATOM 3038 C C . GLY D 1 38 ? -4.872 31.252 34.608 1.00 17.07 38 GLY D C 1
ATOM 3039 O O . GLY D 1 38 ? -4.363 30.418 33.856 1.00 17.48 38 GLY D O 1
ATOM 3040 N N . SER D 1 39 ? -5.784 30.932 35.521 1.00 16.61 39 SER D N 1
ATOM 3041 C CA . SER D 1 39 ? -6.230 29.554 35.686 1.00 13.59 39 SER D CA 1
ATOM 3042 C C . SER D 1 39 ? -7.294 29.170 34.670 1.00 13.38 39 SER D C 1
ATOM 3043 O O . SER D 1 39 ? -8.143 29.979 34.306 1.00 15.46 39 SER D O 1
ATOM 3046 N N . LEU D 1 40 ? -7.240 27.923 34.225 1.00 12.66 40 LEU D N 1
ATOM 3047 C CA . LEU D 1 40 ? -8.194 27.416 33.254 1.00 14.90 40 LEU D CA 1
ATOM 3048 C C . LEU D 1 40 ? -9.544 27.201 33.928 1.00 17.85 40 LEU D C 1
ATOM 3049 O O . LEU D 1 40 ? -9.612 26.715 35.056 1.00 22.39 40 LEU D O 1
ATOM 3054 N N . VAL D 1 41 ? -10.617 27.584 33.245 1.00 17.54 41 VAL D N 1
ATOM 3055 C CA . VAL D 1 41 ? -11.957 27.391 33.784 1.00 18.41 41 VAL D CA 1
ATOM 3056 C C . VAL D 1 41 ? -12.455 26.044 33.270 1.00 20.27 41 VAL D C 1
ATOM 3057 O O . VAL D 1 41 ? -12.722 25.882 32.080 1.00 26.24 41 VAL D O 1
ATOM 3061 N N . GLU D 1 42 ? -12.560 25.078 34.176 1.00 15.87 42 GLU D N 1
ATOM 3062 C CA . GLU D 1 42 ? -13.010 23.733 33.834 1.00 20.75 42 GLU D CA 1
ATOM 3063 C C . GLU D 1 42 ? -14.531 23.670 33.730 1.00 18.77 42 GLU D C 1
ATOM 3064 O O . GLU D 1 42 ? -15.240 24.296 34.515 1.00 24.51 42 GLU D O 1
ATOM 3070 N N . GLY D 1 43 ? -15.030 22.916 32.757 1.00 21.88 43 GLY D N 1
ATOM 3071 C CA . GLY D 1 43 ? -16.468 22.802 32.592 1.00 17.79 43 GLY D CA 1
ATOM 3072 C C . GLY D 1 43 ? -16.891 22.523 31.163 1.00 12.04 43 GLY D C 1
ATOM 3073 O O . GLY D 1 43 ? -16.045 22.361 30.283 1.00 13.47 43 GLY D O 1
ATOM 3074 N N . ASP D 1 44 ? -18.201 22.472 30.934 1.00 15.89 44 ASP D N 1
ATOM 3075 C CA . ASP D 1 44 ? -18.742 22.202 29.607 1.00 17.76 44 ASP D CA 1
ATOM 3076 C C . ASP D 1 44 ? -18.602 23.382 28.652 1.00 19.87 44 ASP D C 1
ATOM 3077 O O . ASP D 1 44 ? -18.033 24.423 28.997 1.00 14.40 44 ASP D O 1
ATOM 3082 N N . ILE D 1 45 ? -19.133 23.212 27.446 1.00 15.24 45 ILE D N 1
ATOM 3083 C CA . ILE D 1 45 ? -19.056 24.253 26.430 1.00 13.04 45 ILE D CA 1
ATOM 3084 C C . ILE D 1 45 ? -19.701 25.561 26.890 1.00 12.56 45 ILE D C 1
ATOM 3085 O O . ILE D 1 45 ? -19.179 26.643 26.612 1.00 12.85 45 ILE D O 1
ATOM 3090 N N . ARG D 1 46 ? -20.828 25.472 27.592 1.00 13.06 46 ARG D N 1
ATOM 3091 C CA . ARG D 1 46 ? -21.496 26.679 28.067 1.00 12.28 46 ARG D CA 1
ATOM 3092 C C . ARG D 1 46 ? -20.586 27.456 29.014 1.00 14.79 46 ARG D C 1
ATOM 3093 O O . ARG D 1 46 ? -20.353 28.646 28.823 1.00 14.25 46 ARG D O 1
ATOM 3101 N N . VAL D 1 47 ? -20.069 26.773 30.031 1.00 12.67 47 VAL D N 1
ATOM 3102 C CA . VAL D 1 47 ? -19.197 27.400 31.017 1.00 12.94 47 VAL D CA 1
ATOM 3103 C C . VAL D 1 47 ? -17.936 27.998 30.398 1.00 13.63 47 VAL D C 1
ATOM 3104 O O . VAL D 1 47 ? -17.526 29.104 30.754 1.00 13.35 47 VAL D O 1
ATOM 3108 N N . GLN D 1 48 ? -17.320 27.273 29.470 1.00 10.47 48 GLN D N 1
ATOM 3109 C CA . GLN D 1 48 ? -16.111 27.780 28.834 1.00 10.45 48 GLN D CA 1
ATOM 3110 C C . GLN D 1 48 ? -16.426 28.938 27.894 1.00 12.53 48 GLN D C 1
ATOM 3111 O O . GLN D 1 48 ? -15.674 29.906 27.834 1.00 10.46 48 GLN D O 1
ATOM 3117 N N . THR D 1 49 ? -17.541 28.855 27.173 1.00 11.26 49 THR D N 1
ATOM 3118 C CA . THR D 1 49 ? -17.904 29.937 26.262 1.00 12.19 49 THR D CA 1
ATOM 3119 C C . THR D 1 49 ? -18.202 31.203 27.068 1.00 11.30 49 THR D C 1
ATOM 3120 O O . THR D 1 49 ? -17.834 32.304 26.662 1.00 10.21 49 THR D O 1
ATOM 3124 N N . GLU D 1 50 ? -18.854 31.048 28.217 1.00 10.31 50 GLU D N 1
ATOM 3125 C CA . GLU D 1 50 ? -19.167 32.201 29.058 1.00 10.81 50 GLU D CA 1
ATOM 3126 C C . GLU D 1 50 ? -17.876 32.900 29.490 1.00 8.43 50 GLU D C 1
ATOM 3127 O O . GLU D 1 50 ? -17.803 34.129 29.505 1.00 10.91 50 GLU D O 1
ATOM 3133 N N . ARG D 1 51 ? -16.855 32.117 29.831 1.00 10.40 51 ARG D N 1
ATOM 3134 C CA . ARG D 1 51 ? -15.573 32.678 30.254 1.00 8.77 51 ARG D CA 1
ATOM 3135 C C . ARG D 1 51 ? -14.927 33.449 29.103 1.00 9.94 51 ARG D C 1
ATOM 3136 O O . ARG D 1 51 ? -14.342 34.515 29.302 1.00 7.54 51 ARG D O 1
ATOM 3144 N N . VAL D 1 52 ? -15.033 32.902 27.898 1.00 10.07 52 VAL D N 1
ATOM 3145 C CA . VAL D 1 52 ? -14.470 33.560 26.727 1.00 8.54 52 VAL D CA 1
ATOM 3146 C C . VAL D 1 52 ? -15.204 34.868 26.459 1.00 6.16 52 VAL D C 1
ATOM 3147 O O . VAL D 1 52 ? -14.582 35.890 26.162 1.00 8.40 52 VAL D O 1
ATOM 3159 N N . GLU D 1 54 ? -16.834 36.735 28.612 1.00 9.00 54 GLU D N 1
ATOM 3160 C CA . GLU D 1 54 ? -16.491 37.708 29.643 1.00 7.77 54 GLU D CA 1
ATOM 3161 C C . GLU D 1 54 ? -15.120 38.317 29.371 1.00 6.44 54 GLU D C 1
ATOM 3162 O O . GLU D 1 54 ? -14.903 39.502 29.632 1.00 8.30 54 GLU D O 1
ATOM 3168 N N . ASN D 1 55 ? -14.195 37.514 28.843 1.00 6.36 55 ASN D N 1
ATOM 3169 C CA . ASN D 1 55 ? -12.859 38.021 28.532 1.00 5.85 55 ASN D CA 1
ATOM 3170 C C . ASN D 1 55 ? -12.949 39.007 27.367 1.00 6.44 55 ASN D C 1
ATOM 3171 O O . ASN D 1 55 ? -12.327 40.064 27.393 1.00 7.73 55 ASN D O 1
ATOM 3176 N N . LEU D 1 56 ? -13.737 38.667 26.351 1.00 7.01 56 LEU D N 1
ATOM 3177 C CA . LEU D 1 56 ? -13.909 39.567 25.214 1.00 7.50 56 LEU D CA 1
ATOM 3178 C C . LEU D 1 56 ? -14.473 40.891 25.720 1.00 6.55 56 LEU D C 1
ATOM 3179 O O . LEU D 1 56 ? -13.953 41.963 25.409 1.00 8.64 56 LEU D O 1
ATOM 3184 N N . LYS D 1 57 ? -15.541 40.801 26.508 1.00 7.43 57 LYS D N 1
ATOM 3185 C CA . LYS D 1 57 ? -16.190 41.979 27.066 1.00 8.60 57 LYS D CA 1
ATOM 3186 C C . LYS D 1 57 ? -15.211 42.843 27.852 1.00 10.98 57 LYS D C 1
ATOM 3187 O O . LYS D 1 57 ? -15.164 44.059 27.673 1.00 9.28 57 LYS D O 1
ATOM 3193 N N . ALA D 1 58 ? -14.430 42.214 28.725 1.00 11.53 58 ALA D N 1
ATOM 3194 C CA . ALA D 1 58 ? -13.465 42.947 29.541 1.00 11.36 58 ALA D CA 1
ATOM 3195 C C . ALA D 1 58 ? -12.410 43.673 28.713 1.00 9.49 58 ALA D C 1
ATOM 3196 O O . ALA D 1 58 ? -12.079 44.829 28.992 1.00 11.25 58 ALA D O 1
ATOM 3198 N N . VAL D 1 59 ? -11.874 42.992 27.704 1.00 8.37 59 VAL D N 1
ATOM 3199 C CA . VAL D 1 59 ? -10.852 43.595 26.856 1.00 6.17 59 VAL D CA 1
ATOM 3200 C C . VAL D 1 59 ? -11.456 44.725 26.023 1.00 7.62 59 VAL D C 1
ATOM 3201 O O . VAL D 1 59 ? -10.852 45.787 25.870 1.00 10.42 59 VAL D O 1
ATOM 3205 N N . LEU D 1 60 ? -12.651 44.495 25.491 1.00 9.13 60 LEU D N 1
ATOM 3206 C CA . LEU D 1 60 ? -13.317 45.511 24.683 1.00 7.29 60 LEU D CA 1
ATOM 3207 C C . LEU D 1 60 ? -13.591 46.774 25.484 1.00 8.80 60 LEU D C 1
ATOM 3208 O O . LEU D 1 60 ? -13.351 47.882 25.006 1.00 10.59 60 LEU D O 1
ATOM 3213 N N . GLU D 1 61 ? -14.085 46.608 26.706 1.00 9.55 61 GLU D N 1
ATOM 3214 C CA . GLU D 1 61 ? -14.391 47.754 27.548 1.00 9.65 61 GLU D CA 1
ATOM 3215 C C . GLU D 1 61 ? -13.137 48.500 27.985 1.00 10.25 61 GLU D C 1
ATOM 3216 O O . GLU D 1 61 ? -13.155 49.724 28.110 1.00 12.18 61 GLU D O 1
ATOM 3222 N N . ALA D 1 62 ? -12.041 47.777 28.198 1.00 10.86 62 ALA D N 1
ATOM 3223 C CA . ALA D 1 62 ? -10.793 48.420 28.597 1.00 10.13 62 ALA D CA 1
ATOM 3224 C C . ALA D 1 62 ? -10.243 49.224 27.424 1.00 11.43 62 ALA D C 1
ATOM 3225 O O . ALA D 1 62 ? -9.431 50.136 27.602 1.00 13.07 62 ALA D O 1
ATOM 3227 N N . ALA D 1 63 ? -10.701 48.881 26.222 1.00 12.27 63 ALA D N 1
ATOM 3228 C CA . ALA D 1 63 ? -10.267 49.560 25.008 1.00 12.16 63 ALA D CA 1
ATOM 3229 C C . ALA D 1 63 ? -11.175 50.744 24.688 1.00 13.59 63 ALA D C 1
ATOM 3230 O O . ALA D 1 63 ? -10.957 51.456 23.707 1.00 15.58 63 ALA D O 1
ATOM 3232 N N . GLY D 1 64 ? -12.195 50.944 25.516 1.00 11.06 64 GLY D N 1
ATOM 3233 C CA . GLY D 1 64 ? -13.121 52.042 25.301 1.00 12.05 64 GLY D CA 1
ATOM 3234 C C . GLY D 1 64 ? -14.230 51.661 24.341 1.00 18.13 64 GLY D C 1
ATOM 3235 O O . GLY D 1 64 ? -14.984 52.513 23.866 1.00 16.48 64 GLY D O 1
ATOM 3236 N N . SER D 1 65 ? -14.329 50.367 24.054 1.00 10.64 65 SER D N 1
ATOM 3237 C CA . SER D 1 65 ? -15.346 49.858 23.146 1.00 10.75 65 SER D CA 1
ATOM 3238 C C . SER D 1 65 ? -16.319 48.999 23.945 1.00 12.04 65 SER D C 1
ATOM 3239 O O . SER D 1 65 ? -16.470 49.187 25.151 1.00 10.08 65 SER D O 1
ATOM 3242 N N . GLY D 1 66 ? -16.974 48.060 23.273 1.00 11.74 66 GLY D N 1
ATOM 3243 C CA . GLY D 1 66 ? -17.923 47.196 23.948 1.00 9.21 66 GLY D CA 1
ATOM 3244 C C . GLY D 1 66 ? -18.457 46.126 23.018 1.00 7.37 66 GLY D C 1
ATOM 3245 O O . GLY D 1 66 ? -18.202 46.162 21.817 1.00 8.75 66 GLY D O 1
ATOM 3246 N N . LEU D 1 67 ? -19.202 45.175 23.567 1.00 9.73 67 LEU D N 1
ATOM 3247 C CA . LEU D 1 67 ? -19.765 44.099 22.761 1.00 9.36 67 LEU D CA 1
ATOM 3248 C C . LEU D 1 67 ? -20.686 44.612 21.653 1.00 11.35 67 LEU D C 1
ATOM 3249 O O . LEU D 1 67 ? -20.687 44.074 20.544 1.00 11.32 67 LEU D O 1
ATOM 3254 N N . SER D 1 68 ? -21.455 45.659 21.940 1.00 11.51 68 SER D N 1
ATOM 3255 C CA . SER D 1 68 ? -22.373 46.209 20.942 1.00 13.39 68 SER D CA 1
ATOM 3256 C C . SER D 1 68 ? -21.644 46.851 19.761 1.00 11.73 68 SER D C 1
ATOM 3257 O O . SER D 1 68 ? -22.256 47.145 18.730 1.00 11.99 68 SER D O 1
ATOM 3260 N N . ARG D 1 69 ? -20.341 47.062 19.910 1.00 6.72 69 ARG D N 1
ATOM 3261 C CA . ARG D 1 69 ? -19.536 47.670 18.852 1.00 13.18 69 ARG D CA 1
ATOM 3262 C C . ARG D 1 69 ? -18.753 46.638 18.036 1.00 7.96 69 ARG D C 1
ATOM 3263 O O . ARG D 1 69 ? -18.032 46.999 17.110 1.00 8.32 69 ARG D O 1
ATOM 3271 N N . VAL D 1 70 ? -18.897 45.359 18.379 1.00 7.60 70 VAL D N 1
ATOM 3272 C CA . VAL D 1 70 ? -18.196 44.300 17.651 1.00 7.09 70 VAL D CA 1
ATOM 3273 C C . VAL D 1 70 ? -18.821 44.120 16.272 1.00 8.63 70 VAL D C 1
ATOM 3274 O O . VAL D 1 70 ? -20.035 43.964 16.154 1.00 9.44 70 VAL D O 1
ATOM 3278 N N . VAL D 1 71 ? -17.991 44.140 15.233 1.00 5.49 71 VAL D N 1
ATOM 3279 C CA . VAL D 1 71 ? -18.486 43.997 13.869 1.00 9.87 71 VAL D CA 1
ATOM 3280 C C . VAL D 1 71 ? -18.117 42.662 13.237 1.00 7.99 71 VAL D C 1
ATOM 3281 O O . VAL D 1 71 ? -18.707 42.264 12.231 1.00 10.82 71 VAL D O 1
ATOM 3285 N N . GLN D 1 72 ? -17.155 41.964 13.832 1.00 4.83 72 GLN D N 1
ATOM 3286 C CA . GLN D 1 72 ? -16.707 40.690 13.287 1.00 3.06 72 GLN D CA 1
ATOM 3287 C C . GLN D 1 72 ? -16.071 39.810 14.351 1.00 5.82 72 GLN D C 1
ATOM 3288 O O . GLN D 1 72 ? -15.274 40.281 15.158 1.00 6.28 72 GLN D O 1
ATOM 3294 N N . THR D 1 73 ? -16.434 38.532 14.354 1.00 8.15 73 THR D N 1
ATOM 3295 C CA . THR D 1 73 ? -15.838 37.587 15.287 1.00 4.18 73 THR D CA 1
ATOM 3296 C C . THR D 1 73 ? -15.343 36.382 14.501 1.00 6.93 73 THR D C 1
ATOM 3297 O O . THR D 1 73 ? -15.887 36.038 13.450 1.00 6.45 73 THR D O 1
ATOM 3301 N N . THR D 1 74 ? -14.287 35.761 15.005 1.00 7.61 74 THR D N 1
ATOM 3302 C CA . THR D 1 74 ? -13.712 34.578 14.377 1.00 6.85 74 THR D CA 1
ATOM 3303 C C . THR D 1 74 ? -13.727 33.562 15.505 1.00 8.78 74 THR D C 1
ATOM 3304 O O . THR D 1 74 ? -13.044 33.736 16.514 1.00 10.07 74 THR D O 1
ATOM 3308 N N . CYS D 1 75 ? -14.516 32.508 15.328 1.00 9.41 75 CYS D N 1
ATOM 3309 C CA . CYS D 1 75 ? -14.703 31.506 16.363 1.00 8.35 75 CYS D CA 1
ATOM 3310 C C . CYS D 1 75 ? -14.173 30.119 16.039 1.00 12.07 75 CYS D C 1
ATOM 3311 O O . CYS D 1 75 ? -14.453 29.565 14.975 1.00 11.91 75 CYS D O 1
ATOM 3314 N N . PHE D 1 76 ? -13.417 29.562 16.980 1.00 6.18 76 PHE D N 1
ATOM 3315 C CA . PHE D 1 76 ? -12.847 28.230 16.821 1.00 8.80 76 PHE D CA 1
ATOM 3316 C C . PHE D 1 76 ? -13.359 27.322 17.924 1.00 12.61 76 PHE D C 1
ATOM 3317 O O . PHE D 1 76 ? -13.319 27.677 19.102 1.00 11.65 76 PHE D O 1
ATOM 3325 N N . LEU D 1 77 ? -13.836 26.145 17.541 1.00 8.83 77 LEU D N 1
ATOM 3326 C CA . LEU D 1 77 ? -14.335 25.181 18.509 1.00 13.89 77 LEU D CA 1
ATOM 3327 C C . LEU D 1 77 ? -13.560 23.883 18.367 1.00 13.07 77 LEU D C 1
ATOM 3328 O O . LEU D 1 77 ? -13.053 23.573 17.288 1.00 13.11 77 LEU D O 1
ATOM 3333 N N . ALA D 1 78 ? -13.461 23.134 19.461 1.00 12.66 78 ALA D N 1
ATOM 3334 C CA . ALA D 1 78 ? -12.740 21.868 19.445 1.00 15.30 78 ALA D CA 1
ATOM 3335 C C . ALA D 1 78 ? -13.541 20.787 18.734 1.00 20.69 78 ALA D C 1
ATOM 3336 O O . ALA D 1 78 ? -12.978 19.791 18.280 1.00 19.43 78 ALA D O 1
ATOM 3338 N N . ASP D 1 79 ? -14.851 20.984 18.636 1.00 16.33 79 ASP D N 1
ATOM 3339 C CA . ASP D 1 79 ? -15.706 20.008 17.974 1.00 20.80 79 ASP D CA 1
ATOM 3340 C C . ASP D 1 79 ? -16.954 20.656 17.380 1.00 16.40 79 ASP D C 1
ATOM 3341 O O . ASP D 1 79 ? -17.596 21.494 18.018 1.00 14.92 79 ASP D O 1
ATOM 3354 N N . GLU D 1 81 ? -19.832 19.610 17.094 1.00 13.67 81 GLU D N 1
ATOM 3355 C CA . GLU D 1 81 ? -21.008 19.400 17.926 1.00 15.65 81 GLU D CA 1
ATOM 3356 C C . GLU D 1 81 ? -21.149 20.427 19.044 1.00 16.12 81 GLU D C 1
ATOM 3357 O O . GLU D 1 81 ? -22.174 20.464 19.728 1.00 21.11 81 GLU D O 1
ATOM 3363 N N . ASP D 1 82 ? -20.124 21.258 19.218 1.00 15.17 82 ASP D N 1
ATOM 3364 C CA . ASP D 1 82 ? -20.136 22.306 20.240 1.00 17.74 82 ASP D CA 1
ATOM 3365 C C . ASP D 1 82 ? -20.843 23.563 19.740 1.00 16.62 82 ASP D C 1
ATOM 3366 O O . ASP D 1 82 ? -21.103 24.481 20.516 1.00 18.41 82 ASP D O 1
ATOM 3371 N N . PHE D 1 83 ? -21.145 23.609 18.445 1.00 18.58 83 PHE D N 1
ATOM 3372 C CA . PHE D 1 83 ? -21.804 24.774 17.856 1.00 21.38 83 PHE D CA 1
ATOM 3373 C C . PHE D 1 83 ? -23.090 25.199 18.576 1.00 19.50 83 PHE D C 1
ATOM 3374 O O . PHE D 1 83 ? -23.280 26.377 18.877 1.00 17.75 83 PHE D O 1
ATOM 3382 N N . PRO D 1 84 ? -23.992 24.246 18.859 1.00 19.80 84 PRO D N 1
ATOM 3383 C CA . PRO D 1 84 ? -25.248 24.572 19.544 1.00 18.96 84 PRO D CA 1
ATOM 3384 C C . PRO D 1 84 ? -25.087 25.246 20.907 1.00 18.68 84 PRO D C 1
ATOM 3385 O O . PRO D 1 84 ? -25.712 26.276 21.177 1.00 15.25 84 PRO D O 1
ATOM 3389 N N . GLY D 1 85 ? -24.257 24.659 21.765 1.00 15.58 85 GLY D N 1
ATOM 3390 C CA . GLY D 1 85 ? -24.041 25.221 23.085 1.00 14.86 85 GLY D CA 1
ATOM 3391 C C . GLY D 1 85 ? -23.312 26.546 23.001 1.00 12.20 85 GLY D C 1
ATOM 3392 O O . GLY D 1 85 ? -23.598 27.479 23.754 1.00 14.64 85 GLY D O 1
ATOM 3393 N N . PHE D 1 86 ? -22.363 26.624 22.076 1.00 13.14 86 PHE D N 1
ATOM 3394 C CA . PHE D 1 86 ? -21.594 27.843 21.872 1.00 9.48 86 PHE D CA 1
ATOM 3395 C C . PHE D 1 86 ? -22.531 28.971 21.445 1.00 10.65 86 PHE D C 1
ATOM 3396 O O . PHE D 1 86 ? -22.458 30.081 21.969 1.00 13.44 86 PHE D O 1
ATOM 3404 N N . ASN D 1 87 ? -23.422 28.681 20.503 1.00 10.33 87 ASN D N 1
ATOM 3405 C CA . ASN D 1 87 ? -24.360 29.696 20.027 1.00 13.28 87 ASN D CA 1
ATOM 3406 C C . ASN D 1 87 ? -25.299 30.203 21.117 1.00 14.52 87 ASN D C 1
ATOM 3407 O O . ASN D 1 87 ? -25.632 31.389 21.155 1.00 17.86 87 ASN D O 1
ATOM 3412 N N . GLU D 1 88 ? -25.730 29.307 22.000 1.00 11.49 88 GLU D N 1
ATOM 3413 C CA . GLU D 1 88 ? -26.642 29.685 23.071 1.00 13.24 88 GLU D CA 1
ATOM 3414 C C . GLU D 1 88 ? -26.044 30.773 23.957 1.00 14.44 88 GLU D C 1
ATOM 3415 O O . GLU D 1 88 ? -26.707 31.759 24.277 1.00 15.96 88 GLU D O 1
ATOM 3421 N N . VAL D 1 89 ? -24.787 30.593 24.347 1.00 11.78 89 VAL D N 1
ATOM 3422 C CA . VAL D 1 89 ? -24.106 31.563 25.198 1.00 11.56 89 VAL D CA 1
ATOM 3423 C C . VAL D 1 89 ? -23.749 32.813 24.404 1.00 9.75 89 VAL D C 1
ATOM 3424 O O . VAL D 1 89 ? -23.960 33.937 24.858 1.00 11.57 89 VAL D O 1
ATOM 3428 N N . TYR D 1 90 ? -23.210 32.602 23.209 1.00 12.80 90 TYR D N 1
ATOM 3429 C CA . TYR D 1 90 ? -22.812 33.694 22.325 1.00 11.59 90 TYR D CA 1
ATOM 3430 C C . TYR D 1 90 ? -23.963 34.685 22.121 1.00 12.35 90 TYR D C 1
ATOM 3431 O O . TYR D 1 90 ? -23.774 35.903 22.201 1.00 12.68 90 TYR D O 1
ATOM 3440 N N . ALA D 1 91 ? -25.152 34.148 21.864 1.00 13.06 91 ALA D N 1
ATOM 3441 C CA . ALA D 1 91 ? -26.349 34.951 21.614 1.00 13.69 91 ALA D CA 1
ATOM 3442 C C . ALA D 1 91 ? -26.805 35.787 22.806 1.00 17.12 91 ALA D C 1
ATOM 3443 O O . ALA D 1 91 ? -27.559 36.746 22.646 1.00 25.18 91 ALA D O 1
ATOM 3445 N N . ARG D 1 92 ? -26.357 35.416 23.999 1.00 15.63 92 ARG D N 1
ATOM 3446 C CA . ARG D 1 92 ? -26.724 36.146 25.203 1.00 18.76 92 ARG D CA 1
ATOM 3447 C C . ARG D 1 92 ? -25.863 37.392 25.370 1.00 16.31 92 ARG D C 1
ATOM 3448 O O . ARG D 1 92 ? -26.282 38.360 26.000 1.00 19.60 92 ARG D O 1
ATOM 3456 N N . TYR D 1 93 ? -24.662 37.364 24.798 1.00 14.48 93 TYR D N 1
ATOM 3457 C CA . TYR D 1 93 ? -23.742 38.493 24.901 1.00 14.05 93 TYR D CA 1
ATOM 3458 C C . TYR D 1 93 ? -23.850 39.459 23.731 1.00 15.63 93 TYR D C 1
ATOM 3459 O O . TYR D 1 93 ? -23.527 40.641 23.858 1.00 13.93 93 TYR D O 1
ATOM 3468 N N . PHE D 1 94 ? -24.291 38.948 22.588 1.00 21.02 94 PHE D N 1
ATOM 3469 C CA . PHE D 1 94 ? -24.459 39.769 21.399 1.00 25.01 94 PHE D CA 1
ATOM 3470 C C . PHE D 1 94 ? -25.931 39.785 21.021 1.00 30.77 94 PHE D C 1
ATOM 3471 O O . PHE D 1 94 ? -26.601 38.752 21.061 1.00 33.25 94 PHE D O 1
ATOM 3479 N N . THR D 1 95 ? -26.433 40.960 20.662 1.00 30.03 95 THR D N 1
ATOM 3480 C CA . THR D 1 95 ? -27.827 41.111 20.267 1.00 28.90 95 THR D CA 1
ATOM 3481 C C . THR D 1 95 ? -27.899 41.872 18.948 1.00 29.11 95 THR D C 1
ATOM 3482 O O . THR D 1 95 ? -26.986 42.624 18.611 1.00 24.77 95 THR D O 1
ATOM 3486 N N . PRO D 1 96 ? -28.979 41.673 18.175 1.00 24.88 96 PRO D N 1
ATOM 3487 C CA . PRO D 1 96 ? -29.140 42.359 16.889 1.00 26.79 96 PRO D CA 1
ATOM 3488 C C . PRO D 1 96 ? -28.908 43.868 16.987 1.00 30.72 96 PRO D C 1
ATOM 3489 O O . PRO D 1 96 ? -29.434 44.526 17.883 1.00 34.69 96 PRO D O 1
ATOM 3493 N N . PRO D 1 97 ? -28.106 44.433 16.067 1.00 30.63 97 PRO D N 1
ATOM 3494 C CA . PRO D 1 97 ? -27.431 43.725 14.974 1.00 26.49 97 PRO D CA 1
ATOM 3495 C C . PRO D 1 97 ? -26.235 42.905 15.454 1.00 21.43 97 PRO D C 1
ATOM 3496 O O . PRO D 1 97 ? -25.369 43.413 16.171 1.00 22.26 97 PRO D O 1
ATOM 3500 N N . TYR D 1 98 ? -26.199 41.638 15.054 1.00 15.75 98 TYR D N 1
ATOM 3501 C CA . TYR D 1 98 ? -25.116 40.731 15.430 1.00 15.97 98 TYR D CA 1
ATOM 3502 C C . TYR D 1 98 ? -23.870 40.997 14.608 1.00 11.64 98 TYR D C 1
ATOM 3503 O O . TYR D 1 98 ? -23.944 41.511 13.496 1.00 12.44 98 TYR D O 1
ATOM 3512 N N . PRO D 1 99 ? -22.697 40.643 15.146 1.00 9.42 99 PRO D N 1
ATOM 3513 C CA . PRO D 1 99 ? -21.467 40.861 14.381 1.00 8.41 99 PRO D CA 1
ATOM 3514 C C . PRO D 1 99 ? -21.463 39.864 13.222 1.00 7.13 99 PRO D C 1
ATOM 3515 O O . PRO D 1 99 ? -22.249 38.910 13.225 1.00 8.15 99 PRO D O 1
ATOM 3519 N N . ALA D 1 100 ? -20.597 40.089 12.237 1.00 6.32 100 ALA D N 1
ATOM 3520 C CA . ALA D 1 100 ? -20.444 39.147 11.131 1.00 6.06 100 ALA D CA 1
ATOM 3521 C C . ALA D 1 100 ? -19.642 38.050 11.822 1.00 10.47 100 ALA D C 1
ATOM 3522 O O . ALA D 1 100 ? -18.957 38.330 12.804 1.00 12.08 100 ALA D O 1
ATOM 3524 N N . ARG D 1 101 ? -19.700 36.817 11.329 1.00 4.37 101 ARG D N 1
ATOM 3525 C CA . ARG D 1 101 ? -19.000 35.741 12.018 1.00 6.74 101 ARG D CA 1
ATOM 3526 C C . ARG D 1 101 ? -18.536 34.602 11.129 1.00 6.07 101 ARG D C 1
ATOM 3527 O O . ARG D 1 101 ? -19.168 34.281 10.123 1.00 7.62 101 ARG D O 1
ATOM 3535 N N . ALA D 1 102 ? -17.416 33.998 11.520 1.00 5.87 102 ALA D N 1
ATOM 3536 C CA . ALA D 1 102 ? -16.854 32.843 10.829 1.00 9.37 102 ALA D CA 1
ATOM 3537 C C . ALA D 1 102 ? -16.632 31.829 11.946 1.00 10.53 102 ALA D C 1
ATOM 3538 O O . ALA D 1 102 ? -16.099 32.173 13.001 1.00 9.69 102 ALA D O 1
ATOM 3540 N N . THR D 1 103 ? -17.045 30.587 11.723 1.00 8.52 103 THR D N 1
ATOM 3541 C CA . THR D 1 103 ? -16.907 29.553 12.738 1.00 10.55 103 THR D CA 1
ATOM 3542 C C . THR D 1 103 ? -16.409 28.246 12.135 1.00 9.51 103 THR D C 1
ATOM 3543 O O . THR D 1 103 ? -16.899 27.800 11.094 1.00 10.99 103 THR D O 1
ATOM 3547 N N . VAL D 1 104 ? -15.435 27.637 12.802 1.00 7.50 104 VAL D N 1
ATOM 3548 C CA . VAL D 1 104 ? -14.855 26.379 12.348 1.00 7.16 104 VAL D CA 1
ATOM 3549 C C . VAL D 1 104 ? -14.496 25.510 13.543 1.00 7.72 104 VAL D C 1
ATOM 3550 O O . VAL D 1 104 ? -14.391 25.999 14.668 1.00 8.85 104 VAL D O 1
ATOM 3554 N N . ALA D 1 105 ? -14.329 24.214 13.294 1.00 10.38 105 ALA D N 1
ATOM 3555 C CA . ALA D 1 105 ? -13.929 23.271 14.334 1.00 13.05 105 ALA D CA 1
ATOM 3556 C C . ALA D 1 105 ? -12.500 22.901 13.963 1.00 16.34 105 ALA D C 1
ATOM 3557 O O . ALA D 1 105 ? -12.222 22.591 12.803 1.00 14.02 105 ALA D O 1
ATOM 3559 N N . VAL D 1 106 ? -11.589 22.939 14.930 1.00 14.73 106 VAL D N 1
ATOM 3560 C CA . VAL D 1 106 ? -10.195 22.637 14.637 1.00 22.86 106 VAL D CA 1
ATOM 3561 C C . VAL D 1 106 ? -9.606 21.469 15.406 1.00 19.73 106 VAL D C 1
ATOM 3562 O O . VAL D 1 106 ? -10.236 20.907 16.301 1.00 24.82 106 VAL D O 1
ATOM 3566 N N . LYS D 1 107 ? -8.375 21.125 15.037 1.00 24.69 107 LYS D N 1
ATOM 3567 C CA . LYS D 1 107 ? -7.632 20.031 15.649 1.00 25.41 107 LYS D CA 1
ATOM 3568 C C . LYS D 1 107 ? -7.416 20.291 17.132 1.00 26.46 107 LYS D C 1
ATOM 3569 O O . LYS D 1 107 ? -7.826 19.501 17.982 1.00 25.87 107 LYS D O 1
ATOM 3575 N N . ALA D 1 108 ? -6.768 21.408 17.439 1.00 21.89 108 ALA D N 1
ATOM 3576 C CA . ALA D 1 108 ? -6.497 21.740 18.824 1.00 24.03 108 ALA D CA 1
ATOM 3577 C C . ALA D 1 108 ? -6.380 23.231 19.065 1.00 18.99 108 ALA D C 1
ATOM 3578 O O . ALA D 1 108 ? -5.929 23.989 18.204 1.00 18.90 108 ALA D O 1
ATOM 3580 N N . LEU D 1 109 ? -6.803 23.642 20.254 1.00 22.90 109 LEU D N 1
ATOM 3581 C CA . LEU D 1 109 ? -6.738 25.034 20.660 1.00 19.06 109 LEU D CA 1
ATOM 3582 C C . LEU D 1 109 ? -5.768 25.105 21.831 1.00 18.83 109 LEU D C 1
ATOM 3583 O O . LEU D 1 109 ? -5.490 24.089 22.471 1.00 21.41 109 LEU D O 1
ATOM 3588 N N . PRO D 1 110 ? -5.230 26.300 22.120 1.00 19.04 110 PRO D N 1
ATOM 3589 C CA . PRO D 1 110 ? -4.287 26.472 23.229 1.00 16.81 110 PRO D CA 1
ATOM 3590 C C . PRO D 1 110 ? -4.794 25.854 24.534 1.00 24.10 110 PRO D C 1
ATOM 3591 O O . PRO D 1 110 ? -5.985 25.924 24.845 1.00 16.03 110 PRO D O 1
ATOM 3595 N N . ARG D 1 111 ? -3.883 25.242 25.287 1.00 20.77 111 ARG D N 1
ATOM 3596 C CA . ARG D 1 111 ? -4.220 24.621 26.568 1.00 24.25 111 ARG D CA 1
ATOM 3597 C C . ARG D 1 111 ? -5.295 23.539 26.475 1.00 22.15 111 ARG D C 1
ATOM 3598 O O . ARG D 1 111 ? -5.830 23.104 27.495 1.00 22.76 111 ARG D O 1
ATOM 3606 N N . GLY D 1 112 ? -5.618 23.112 25.258 1.00 23.94 112 GLY D N 1
ATOM 3607 C CA . GLY D 1 112 ? -6.633 22.088 25.088 1.00 24.09 112 GLY D CA 1
ATOM 3608 C C . GLY D 1 112 ? -8.041 22.549 25.415 1.00 20.34 112 GLY D C 1
ATOM 3609 O O . GLY D 1 112 ? -8.903 21.737 25.755 1.00 22.83 112 GLY D O 1
ATOM 3610 N N . VAL D 1 113 ? -8.282 23.854 25.317 1.00 16.39 113 VAL D N 1
ATOM 3611 C CA . VAL D 1 113 ? -9.601 24.407 25.600 1.00 16.56 113 VAL D CA 1
ATOM 3612 C C . VAL D 1 113 ? -10.551 24.017 24.472 1.00 15.25 113 VAL D C 1
ATOM 3613 O O . VAL D 1 113 ? -10.112 23.570 23.414 1.00 18.54 113 VAL D O 1
ATOM 3617 N N . ARG D 1 114 ? -11.849 24.185 24.687 1.00 16.01 114 ARG D N 1
ATOM 3618 C CA . ARG D 1 114 ? -12.799 23.806 23.650 1.00 20.94 114 ARG D CA 1
ATOM 3619 C C . ARG D 1 114 ? -13.313 24.978 22.829 1.00 20.06 114 ARG D C 1
ATOM 3620 O O . ARG D 1 114 ? -14.080 24.789 21.886 1.00 15.92 114 ARG D O 1
ATOM 3628 N N . VAL D 1 115 ? -12.872 26.185 23.162 1.00 10.49 115 VAL D N 1
ATOM 3629 C CA . VAL D 1 115 ? -13.339 27.354 22.432 1.00 10.56 115 VAL D CA 1
ATOM 3630 C C . VAL D 1 115 ? -12.390 28.542 22.492 1.00 7.79 115 VAL D C 1
ATOM 3631 O O . VAL D 1 115 ? -11.784 28.821 23.525 1.00 9.22 115 VAL D O 1
ATOM 3635 N N . GLU D 1 116 ? -12.255 29.228 21.362 1.00 7.64 116 GLU D N 1
ATOM 3636 C CA . GLU D 1 116 ? -11.422 30.424 21.263 1.00 9.65 116 GLU D CA 1
ATOM 3637 C C . GLU D 1 116 ? -12.117 31.411 20.332 1.00 8.62 116 GLU D C 1
ATOM 3638 O O . GLU D 1 116 ? -12.526 31.046 19.233 1.00 10.78 116 GLU D O 1
ATOM 3644 N N . VAL D 1 117 ? -12.237 32.663 20.761 1.00 4.93 117 VAL D N 1
ATOM 3645 C CA . VAL D 1 117 ? -12.888 33.676 19.937 1.00 7.10 117 VAL D CA 1
ATOM 3646 C C . VAL D 1 117 ? -12.068 34.955 19.861 1.00 10.09 117 VAL D C 1
ATOM 3647 O O . VAL D 1 117 ? -11.639 35.487 20.884 1.00 8.49 117 VAL D O 1
ATOM 3651 N N . ALA D 1 118 ? -11.845 35.431 18.640 1.00 6.98 118 ALA D N 1
ATOM 3652 C CA . ALA D 1 118 ? -11.124 36.681 18.411 1.00 7.23 118 ALA D CA 1
ATOM 3653 C C . ALA D 1 118 ? -12.149 37.605 17.760 1.00 4.36 118 ALA D C 1
ATOM 3654 O O . ALA D 1 118 ? -13.180 37.143 17.277 1.00 7.84 118 ALA D O 1
ATOM 3656 N N . CYS D 1 119 ? -11.896 38.905 17.752 1.00 6.56 119 CYS D N 1
ATOM 3657 C CA . CYS D 1 119 ? -12.871 39.794 17.137 1.00 5.08 119 CYS D CA 1
ATOM 3658 C C . CYS D 1 119 ? -12.299 41.138 16.741 1.00 8.04 119 CYS D C 1
ATOM 3659 O O . CYS D 1 119 ? -11.167 41.482 17.076 1.00 6.49 119 CYS D O 1
ATOM 3662 N N . VAL D 1 120 ? -13.107 41.880 15.995 1.00 5.17 120 VAL D N 1
ATOM 3663 C CA . VAL D 1 120 ? -12.759 43.219 15.555 1.00 5.29 120 VAL D CA 1
ATOM 3664 C C . VAL D 1 120 ? -13.974 44.061 15.915 1.00 9.16 120 VAL D C 1
ATOM 3665 O O . VAL D 1 120 ? -15.115 43.669 15.653 1.00 6.30 120 VAL D O 1
ATOM 3669 N N . ALA D 1 121 ? -13.732 45.210 16.532 1.00 7.19 121 ALA D N 1
ATOM 3670 C CA . ALA D 1 121 ? -14.822 46.084 16.938 1.00 6.11 121 ALA D CA 1
ATOM 3671 C C . ALA D 1 121 ? -14.519 47.523 16.562 1.00 5.79 121 ALA D C 1
ATOM 3672 O O . ALA D 1 121 ? -13.378 47.872 16.270 1.00 6.53 121 ALA D O 1
ATOM 3674 N N . LEU D 1 122 ? -15.555 48.353 16.557 1.00 8.18 122 LEU D N 1
ATOM 3675 C CA . LEU D 1 122 ? -15.370 49.768 16.269 1.00 6.37 122 LEU D CA 1
ATOM 3676 C C . LEU D 1 122 ? -14.851 50.418 17.543 1.00 9.22 122 LEU D C 1
ATOM 3677 O O . LEU D 1 122 ? -15.249 50.042 18.650 1.00 13.39 122 LEU D O 1
ATOM 3682 N N . ALA D 1 123 ? -13.951 51.381 17.385 1.00 11.32 123 ALA D N 1
ATOM 3683 C CA . ALA D 1 123 ? -13.398 52.096 18.530 1.00 17.36 123 ALA D CA 1
ATOM 3684 C C . ALA D 1 123 ? -14.414 53.144 18.975 1.00 21.19 123 ALA D C 1
ATOM 3685 O O . ALA D 1 123 ? -15.541 53.174 18.481 1.00 24.90 123 ALA D O 1
ATOM 3687 N N . GLU D 1 124 ? -14.008 54.007 19.900 1.00 31.74 124 GLU D N 1
ATOM 3688 C CA . GLU D 1 124 ? -14.883 55.063 20.404 1.00 43.82 124 GLU D CA 1
ATOM 3689 C C . GLU D 1 124 ? -16.204 54.505 20.922 1.00 47.43 124 GLU D C 1
ATOM 3690 O O . GLU D 1 124 ? -17.261 54.908 20.388 1.00 50.84 124 GLU D O 1
ATOM 3705 N N . GLU E 1 2 ? -5.497 48.733 -3.963 1.00 25.98 2 GLU E N 1
ATOM 3706 C CA . GLU E 1 2 ? -4.112 48.705 -4.419 1.00 24.85 2 GLU E CA 1
ATOM 3707 C C . GLU E 1 2 ? -3.365 47.428 -4.044 1.00 20.25 2 GLU E C 1
ATOM 3708 O O . GLU E 1 2 ? -3.118 47.164 -2.869 1.00 19.58 2 GLU E O 1
ATOM 3714 N N . ALA E 1 3 ? -2.995 46.648 -5.057 1.00 18.03 3 ALA E N 1
ATOM 3715 C CA . ALA E 1 3 ? -2.275 45.397 -4.840 1.00 13.08 3 ALA E CA 1
ATOM 3716 C C . ALA E 1 3 ? -0.790 45.637 -4.579 1.00 15.71 3 ALA E C 1
ATOM 3717 O O . ALA E 1 3 ? -0.171 46.503 -5.195 1.00 20.47 3 ALA E O 1
ATOM 3719 N N . VAL E 1 4 ? -0.227 44.863 -3.658 1.00 13.18 4 VAL E N 1
ATOM 3720 C CA . VAL E 1 4 ? 1.186 44.976 -3.316 1.00 12.38 4 VAL E CA 1
ATOM 3721 C C . VAL E 1 4 ? 1.939 43.833 -3.980 1.00 11.92 4 VAL E C 1
ATOM 3722 O O . VAL E 1 4 ? 1.507 42.683 -3.916 1.00 12.77 4 VAL E O 1
ATOM 3726 N N . LYS E 1 5 ? 3.057 44.156 -4.626 1.00 13.68 5 LYS E N 1
ATOM 3727 C CA . LYS E 1 5 ? 3.865 43.155 -5.313 1.00 15.33 5 LYS E CA 1
ATOM 3728 C C . LYS E 1 5 ? 5.346 43.393 -5.043 1.00 15.80 5 LYS E C 1
ATOM 3729 O O . LYS E 1 5 ? 5.843 44.508 -5.203 1.00 16.82 5 LYS E O 1
ATOM 3735 N N . THR E 1 6 ? 6.048 42.342 -4.632 1.00 13.66 6 THR E N 1
ATOM 3736 C CA . THR E 1 6 ? 7.475 42.447 -4.354 1.00 13.02 6 THR E CA 1
ATOM 3737 C C . THR E 1 6 ? 8.195 41.130 -4.610 1.00 13.95 6 THR E C 1
ATOM 3738 O O . THR E 1 6 ? 7.657 40.058 -4.344 1.00 14.50 6 THR E O 1
ATOM 3742 N N . ASP E 1 7 ? 9.417 41.213 -5.129 1.00 12.62 7 ASP E N 1
ATOM 3743 C CA . ASP E 1 7 ? 10.190 40.008 -5.394 1.00 13.03 7 ASP E CA 1
ATOM 3744 C C . ASP E 1 7 ? 10.913 39.552 -4.128 1.00 11.86 7 ASP E C 1
ATOM 3745 O O . ASP E 1 7 ? 11.632 38.550 -4.141 1.00 11.15 7 ASP E O 1
ATOM 3750 N N . ARG E 1 8 ? 10.717 40.293 -3.038 1.00 14.58 8 ARG E N 1
ATOM 3751 C CA . ARG E 1 8 ? 11.341 39.967 -1.760 1.00 12.72 8 ARG E CA 1
ATOM 3752 C C . ARG E 1 8 ? 10.487 38.991 -0.958 1.00 13.07 8 ARG E C 1
ATOM 3753 O O . ARG E 1 8 ? 10.800 38.664 0.188 1.00 12.65 8 ARG E O 1
ATOM 3761 N N . ALA E 1 9 ? 9.391 38.549 -1.566 1.00 14.50 9 ALA E N 1
ATOM 3762 C CA . ALA E 1 9 ? 8.498 37.580 -0.952 1.00 13.52 9 ALA E CA 1
ATOM 3763 C C . ALA E 1 9 ? 8.092 36.632 -2.074 1.00 9.76 9 ALA E C 1
ATOM 3764 O O . ALA E 1 9 ? 8.119 36.998 -3.249 1.00 13.06 9 ALA E O 1
ATOM 3766 N N . PRO E 1 10 ? 7.716 35.396 -1.729 1.00 14.40 10 PRO E N 1
ATOM 3767 C CA . PRO E 1 10 ? 7.315 34.426 -2.750 1.00 10.07 10 PRO E CA 1
ATOM 3768 C C . PRO E 1 10 ? 6.095 34.875 -3.541 1.00 13.96 10 PRO E C 1
ATOM 3769 O O . PRO E 1 10 ? 5.228 35.581 -3.023 1.00 12.27 10 PRO E O 1
ATOM 3773 N N . ALA E 1 11 ? 6.036 34.475 -4.805 1.00 19.39 11 ALA E N 1
ATOM 3774 C CA . ALA E 1 11 ? 4.881 34.803 -5.625 1.00 19.88 11 ALA E CA 1
ATOM 3775 C C . ALA E 1 11 ? 3.754 33.949 -5.047 1.00 20.82 11 ALA E C 1
ATOM 3776 O O . ALA E 1 11 ? 4.004 32.883 -4.479 1.00 19.52 11 ALA E O 1
ATOM 3778 N N . ALA E 1 12 ? 2.517 34.417 -5.161 1.00 22.83 12 ALA E N 1
ATOM 3779 C CA . ALA E 1 12 ? 1.386 33.662 -4.636 1.00 23.05 12 ALA E CA 1
ATOM 3780 C C . ALA E 1 12 ? 1.309 32.293 -5.303 1.00 24.41 12 ALA E C 1
ATOM 3781 O O . ALA E 1 12 ? 1.642 32.150 -6.480 1.00 22.26 12 ALA E O 1
ATOM 3783 N N . ILE E 1 13 ? 0.884 31.288 -4.545 1.00 18.46 13 ILE E N 1
ATOM 3784 C CA . ILE E 1 13 ? 0.738 29.942 -5.087 1.00 20.90 13 ILE E CA 1
ATOM 3785 C C . ILE E 1 13 ? -0.753 29.682 -5.251 1.00 23.46 13 ILE E C 1
ATOM 3786 O O . ILE E 1 13 ? -1.205 28.537 -5.317 1.00 22.91 13 ILE E O 1
ATOM 3791 N N . GLY E 1 14 ? -1.510 30.772 -5.310 1.00 18.76 14 GLY E N 1
ATOM 3792 C CA . GLY E 1 14 ? -2.950 30.685 -5.473 1.00 21.99 14 GLY E CA 1
ATOM 3793 C C . GLY E 1 14 ? -3.474 31.996 -6.027 1.00 21.14 14 GLY E C 1
ATOM 3794 O O . GLY E 1 14 ? -2.699 32.938 -6.198 1.00 21.60 14 GLY E O 1
ATOM 3795 N N . PRO E 1 15 ? -4.784 32.093 -6.315 1.00 17.55 15 PRO E N 1
ATOM 3796 C CA . PRO E 1 15 ? -5.398 33.312 -6.856 1.00 15.98 15 PRO E CA 1
ATOM 3797 C C . PRO E 1 15 ? -5.536 34.437 -5.826 1.00 19.44 15 PRO E C 1
ATOM 3798 O O . PRO E 1 15 ? -6.649 34.815 -5.453 1.00 17.58 15 PRO E O 1
ATOM 3802 N N . TYR E 1 16 ? -4.404 34.981 -5.386 1.00 15.65 16 TYR E N 1
ATOM 3803 C CA . TYR E 1 16 ? -4.410 36.050 -4.393 1.00 16.11 16 TYR E CA 1
ATOM 3804 C C . TYR E 1 16 ? -3.187 36.961 -4.494 1.00 16.88 16 TYR E C 1
ATOM 3805 O O . TYR E 1 16 ? -2.128 36.541 -4.956 1.00 20.63 16 TYR E O 1
ATOM 3814 N N . ALA E 1 17 ? -3.343 38.209 -4.057 1.00 8.27 17 ALA E N 1
ATOM 3815 C CA . ALA E 1 17 ? -2.244 39.170 -4.073 1.00 7.07 17 ALA E CA 1
ATOM 3816 C C . ALA E 1 17 ? -1.479 39.025 -2.761 1.00 7.77 17 ALA E C 1
ATOM 3817 O O . ALA E 1 17 ? -2.070 38.667 -1.744 1.00 10.12 17 ALA E O 1
ATOM 3819 N N . GLN E 1 18 ? -0.176 39.294 -2.781 1.00 6.37 18 GLN E N 1
ATOM 3820 C CA . GLN E 1 18 ? 0.625 39.182 -1.562 1.00 6.61 18 GLN E CA 1
ATOM 3821 C C . GLN E 1 18 ? 0.003 40.028 -0.455 1.00 8.50 18 GLN E C 1
ATOM 3822 O O . GLN E 1 18 ? -0.023 39.629 0.712 1.00 8.72 18 GLN E O 1
ATOM 3828 N N . ALA E 1 19 ? -0.507 41.196 -0.835 1.00 8.76 19 ALA E N 1
ATOM 3829 C CA . ALA E 1 19 ? -1.154 42.096 0.105 1.00 7.66 19 ALA E CA 1
ATOM 3830 C C . ALA E 1 19 ? -1.967 43.125 -0.665 1.00 5.22 19 ALA E C 1
ATOM 3831 O O . ALA E 1 19 ? -1.730 43.356 -1.852 1.00 8.90 19 ALA E O 1
ATOM 3833 N N . VAL E 1 20 ? -2.935 43.724 0.014 1.00 8.00 20 VAL E N 1
ATOM 3834 C CA . VAL E 1 20 ? -3.780 44.742 -0.590 1.00 8.66 20 VAL E CA 1
ATOM 3835 C C . VAL E 1 20 ? -3.859 45.923 0.363 1.00 12.70 20 VAL E C 1
ATOM 3836 O O . VAL E 1 20 ? -4.058 45.743 1.565 1.00 8.76 20 VAL E O 1
ATOM 3840 N N . LYS E 1 21 ? -3.684 47.127 -0.170 1.00 10.67 21 LYS E N 1
ATOM 3841 C CA . LYS E 1 21 ? -3.780 48.328 0.651 1.00 11.58 21 LYS E CA 1
ATOM 3842 C C . LYS E 1 21 ? -5.170 48.892 0.429 1.00 13.20 21 LYS E C 1
ATOM 3843 O O . LYS E 1 21 ? -5.593 49.069 -0.712 1.00 13.14 21 LYS E O 1
ATOM 3849 N N . ALA E 1 22 ? -5.881 49.162 1.516 1.00 9.34 22 ALA E N 1
ATOM 3850 C CA . ALA E 1 22 ? -7.235 49.689 1.414 1.00 12.04 22 ALA E CA 1
ATOM 3851 C C . ALA E 1 22 ? -7.759 50.217 2.743 1.00 12.24 22 ALA E C 1
ATOM 3852 O O . ALA E 1 22 ? -7.500 49.644 3.802 1.00 12.17 22 ALA E O 1
ATOM 3854 N N . GLY E 1 23 ? -8.496 51.321 2.674 1.00 10.91 23 GLY E N 1
ATOM 3855 C CA . GLY E 1 23 ? -9.080 51.904 3.869 1.00 12.02 23 GLY E CA 1
ATOM 3856 C C . GLY E 1 23 ? -8.134 52.239 5.004 1.00 12.08 23 GLY E C 1
ATOM 3857 O O . GLY E 1 23 ? -8.548 52.270 6.164 1.00 16.17 23 GLY E O 1
ATOM 3858 N N . GLY E 1 24 ? -6.868 52.490 4.681 1.00 10.14 24 GLY E N 1
ATOM 3859 C CA . GLY E 1 24 ? -5.899 52.839 5.705 1.00 11.74 24 GLY E CA 1
ATOM 3860 C C . GLY E 1 24 ? -5.168 51.646 6.288 1.00 10.15 24 GLY E C 1
ATOM 3861 O O . GLY E 1 24 ? -4.351 51.790 7.201 1.00 12.81 24 GLY E O 1
ATOM 3862 N N . PHE E 1 25 ? -5.469 50.464 5.766 1.00 9.34 25 PHE E N 1
ATOM 3863 C CA . PHE E 1 25 ? -4.833 49.243 6.234 1.00 8.55 25 PHE E CA 1
ATOM 3864 C C . PHE E 1 25 ? -4.148 48.501 5.101 1.00 11.04 25 PHE E C 1
ATOM 3865 O O . PHE E 1 25 ? -4.346 48.798 3.921 1.00 10.23 25 PHE E O 1
ATOM 3873 N N . VAL E 1 26 ? -3.329 47.532 5.483 1.00 8.68 26 VAL E N 1
ATOM 3874 C CA . VAL E 1 26 ? -2.658 46.678 4.523 1.00 8.33 26 VAL E CA 1
ATOM 3875 C C . VAL E 1 26 ? -3.062 45.280 4.964 1.00 7.02 26 VAL E C 1
ATOM 3876 O O . VAL E 1 26 ? -2.791 44.879 6.100 1.00 9.10 26 VAL E O 1
ATOM 3880 N N . PHE E 1 27 ? -3.756 44.567 4.084 1.00 5.86 27 PHE E N 1
ATOM 3881 C CA . PHE E 1 27 ? -4.202 43.210 4.358 1.00 6.67 27 PHE E CA 1
ATOM 3882 C C . PHE E 1 27 ? -3.186 42.290 3.694 1.00 7.66 27 PHE E C 1
ATOM 3883 O O . PHE E 1 27 ? -3.052 42.279 2.470 1.00 7.49 27 PHE E O 1
ATOM 3891 N N . VAL E 1 28 ? -2.462 41.532 4.511 1.00 6.98 28 VAL E N 1
ATOM 3892 C CA . VAL E 1 28 ? -1.428 40.635 4.009 1.00 8.60 28 VAL E CA 1
ATOM 3893 C C . VAL E 1 28 ? -1.884 39.176 3.982 1.00 6.83 28 VAL E C 1
ATOM 3894 O O . VAL E 1 28 ? -2.399 38.655 4.971 1.00 6.34 28 VAL E O 1
ATOM 3898 N N . SER E 1 29 ? -1.699 38.526 2.837 1.00 5.51 29 SER E N 1
ATOM 3899 C CA . SER E 1 29 ? -2.085 37.131 2.683 1.00 6.63 29 SER E CA 1
ATOM 3900 C C . SER E 1 29 ? -1.292 36.238 3.620 1.00 6.46 29 SER E C 1
ATOM 3901 O O . SER E 1 29 ? -0.220 36.615 4.098 1.00 7.54 29 SER E O 1
ATOM 3904 N N . GLY E 1 30 ? -1.830 35.052 3.884 1.00 6.60 30 GLY E N 1
ATOM 3905 C CA . GLY E 1 30 ? -1.136 34.120 4.746 1.00 6.90 30 GLY E CA 1
ATOM 3906 C C . GLY E 1 30 ? 0.184 33.745 4.100 1.00 7.90 30 GLY E C 1
ATOM 3907 O O . GLY E 1 30 ? 0.220 33.292 2.953 1.00 11.56 30 GLY E O 1
ATOM 3908 N N . GLN E 1 31 ? 1.272 33.946 4.831 1.00 8.07 31 GLN E N 1
ATOM 3909 C CA . GLN E 1 31 ? 2.596 33.624 4.323 1.00 6.81 31 GLN E CA 1
ATOM 3910 C C . GLN E 1 31 ? 3.010 32.255 4.832 1.00 10.31 31 GLN E C 1
ATOM 3911 O O . GLN E 1 31 ? 2.729 31.898 5.973 1.00 7.68 31 GLN E O 1
ATOM 3917 N N . ILE E 1 32 ? 3.656 31.487 3.963 1.00 7.81 32 ILE E N 1
ATOM 3918 C CA . ILE E 1 32 ? 4.134 30.159 4.318 1.00 7.95 32 ILE E CA 1
ATOM 3919 C C . ILE E 1 32 ? 5.645 30.133 4.118 1.00 8.64 32 ILE E C 1
ATOM 3920 O O . ILE E 1 32 ? 6.216 31.064 3.548 1.00 10.20 32 ILE E O 1
ATOM 3925 N N . PRO E 1 33 ? 6.314 29.069 4.592 1.00 10.09 33 PRO E N 1
ATOM 3926 C CA . PRO E 1 33 ? 7.770 28.913 4.480 1.00 11.62 33 PRO E CA 1
ATOM 3927 C C . PRO E 1 33 ? 8.322 28.731 3.070 1.00 15.90 33 PRO E C 1
ATOM 3928 O O . PRO E 1 33 ? 9.036 27.769 2.804 1.00 22.18 33 PRO E O 1
ATOM 3932 N N . LEU E 1 34 ? 7.981 29.643 2.170 1.00 10.86 34 LEU E N 1
ATOM 3933 C CA . LEU E 1 34 ? 8.492 29.584 0.806 1.00 10.32 34 LEU E CA 1
ATOM 3934 C C . LEU E 1 34 ? 9.530 30.683 0.678 1.00 10.49 34 LEU E C 1
ATOM 3935 O O . LEU E 1 34 ? 9.295 31.804 1.109 1.00 11.74 34 LEU E O 1
ATOM 3940 N N . ALA E 1 35 ? 10.687 30.370 0.111 1.00 10.92 35 ALA E N 1
ATOM 3941 C CA . ALA E 1 35 ? 11.693 31.405 -0.070 1.00 10.09 35 ALA E CA 1
ATOM 3942 C C . ALA E 1 35 ? 11.193 32.243 -1.247 1.00 11.54 35 ALA E C 1
ATOM 3943 O O . ALA E 1 35 ? 10.391 31.773 -2.052 1.00 10.55 35 ALA E O 1
ATOM 3945 N N . PRO E 1 36 ? 11.640 33.502 -1.354 1.00 13.62 36 PRO E N 1
ATOM 3946 C CA . PRO E 1 36 ? 11.181 34.334 -2.469 1.00 15.40 36 PRO E CA 1
ATOM 3947 C C . PRO E 1 36 ? 11.327 33.679 -3.845 1.00 16.44 36 PRO E C 1
ATOM 3948 O O . PRO E 1 36 ? 10.546 33.963 -4.756 1.00 16.33 36 PRO E O 1
ATOM 3952 N N . ASP E 1 37 ? 12.312 32.796 -3.992 1.00 13.49 37 ASP E N 1
ATOM 3953 C CA . ASP E 1 37 ? 12.526 32.126 -5.272 1.00 7.88 37 ASP E CA 1
ATOM 3954 C C . ASP E 1 37 ? 11.537 31.001 -5.555 1.00 12.88 37 ASP E C 1
ATOM 3955 O O . ASP E 1 37 ? 11.618 30.345 -6.594 1.00 14.71 37 ASP E O 1
ATOM 3960 N N . GLY E 1 38 ? 10.605 30.780 -4.632 1.00 10.08 38 GLY E N 1
ATOM 3961 C CA . GLY E 1 38 ? 9.601 29.748 -4.831 1.00 12.50 38 GLY E CA 1
ATOM 3962 C C . GLY E 1 38 ? 9.911 28.356 -4.307 1.00 13.48 38 GLY E C 1
ATOM 3963 O O . GLY E 1 38 ? 9.091 27.447 -4.452 1.00 16.84 38 GLY E O 1
ATOM 3964 N N . SER E 1 39 ? 11.083 28.170 -3.708 1.00 12.02 39 SER E N 1
ATOM 3965 C CA . SER E 1 39 ? 11.443 26.863 -3.169 1.00 7.58 39 SER E CA 1
ATOM 3966 C C . SER E 1 39 ? 11.013 26.807 -1.710 1.00 12.40 39 SER E C 1
ATOM 3967 O O . SER E 1 39 ? 11.235 27.754 -0.958 1.00 15.31 39 SER E O 1
ATOM 3970 N N . LEU E 1 40 ? 10.392 25.699 -1.321 1.00 12.67 40 LEU E N 1
ATOM 3971 C CA . LEU E 1 40 ? 9.922 25.523 0.047 1.00 18.43 40 LEU E CA 1
ATOM 3972 C C . LEU E 1 40 ? 11.107 25.388 1.000 1.00 20.78 40 LEU E C 1
ATOM 3973 O O . LEU E 1 40 ? 12.051 24.642 0.735 1.00 19.94 40 LEU E O 1
ATOM 3978 N N . VAL E 1 41 ? 11.062 26.132 2.100 1.00 18.93 41 VAL E N 1
ATOM 3979 C CA . VAL E 1 41 ? 12.113 26.078 3.108 1.00 18.49 41 VAL E CA 1
ATOM 3980 C C . VAL E 1 41 ? 11.765 24.932 4.055 1.00 21.29 41 VAL E C 1
ATOM 3981 O O . VAL E 1 41 ? 10.779 25.003 4.787 1.00 19.98 41 VAL E O 1
ATOM 3985 N N . GLU E 1 42 ? 12.566 23.871 4.030 1.00 22.40 42 GLU E N 1
ATOM 3986 C CA . GLU E 1 42 ? 12.322 22.716 4.887 1.00 26.15 42 GLU E CA 1
ATOM 3987 C C . GLU E 1 42 ? 13.009 22.876 6.240 1.00 19.22 42 GLU E C 1
ATOM 3988 O O . GLU E 1 42 ? 13.939 23.669 6.388 1.00 24.28 42 GLU E O 1
ATOM 3994 N N . GLY E 1 43 ? 12.548 22.111 7.223 1.00 23.62 43 GLY E N 1
ATOM 3995 C CA . GLY E 1 43 ? 13.132 22.184 8.551 1.00 23.05 43 GLY E CA 1
ATOM 3996 C C . GLY E 1 43 ? 12.074 22.175 9.637 1.00 21.28 43 GLY E C 1
ATOM 3997 O O . GLY E 1 43 ? 10.895 21.958 9.363 1.00 20.87 43 GLY E O 1
ATOM 3998 N N . ASP E 1 44 ? 12.496 22.408 10.874 1.00 23.98 44 ASP E N 1
ATOM 3999 C CA . ASP E 1 44 ? 11.570 22.426 11.997 1.00 26.69 44 ASP E CA 1
ATOM 4000 C C . ASP E 1 44 ? 10.783 23.731 12.016 1.00 24.84 44 ASP E C 1
ATOM 4001 O O . ASP E 1 44 ? 10.965 24.590 11.155 1.00 19.61 44 ASP E O 1
ATOM 4006 N N . ILE E 1 45 ? 9.915 23.878 13.010 1.00 17.17 45 ILE E N 1
ATOM 4007 C CA . ILE E 1 45 ? 9.094 25.078 13.131 1.00 15.11 45 ILE E CA 1
ATOM 4008 C C . ILE E 1 45 ? 9.896 26.379 13.192 1.00 19.38 45 ILE E C 1
ATOM 4009 O O . ILE E 1 45 ? 9.447 27.413 12.695 1.00 20.26 45 ILE E O 1
ATOM 4014 N N . ARG E 1 46 ? 11.079 26.338 13.797 1.00 15.47 46 ARG E N 1
ATOM 4015 C CA . ARG E 1 46 ? 11.901 27.539 13.915 1.00 12.40 46 ARG E CA 1
ATOM 4016 C C . ARG E 1 46 ? 12.429 28.050 12.576 1.00 20.39 46 ARG E C 1
ATOM 4017 O O . ARG E 1 46 ? 12.353 29.243 12.285 1.00 15.75 46 ARG E O 1
ATOM 4025 N N . VAL E 1 47 ? 12.963 27.147 11.763 1.00 17.35 47 VAL E N 1
ATOM 4026 C CA . VAL E 1 47 ? 13.486 27.527 10.462 1.00 18.96 47 VAL E CA 1
ATOM 4027 C C . VAL E 1 47 ? 12.351 28.002 9.559 1.00 16.28 47 VAL E C 1
ATOM 4028 O O . VAL E 1 47 ? 12.472 29.023 8.887 1.00 17.28 47 VAL E O 1
ATOM 4032 N N . GLN E 1 48 ? 11.243 27.268 9.560 1.00 15.99 48 GLN E N 1
ATOM 4033 C CA . GLN E 1 48 ? 10.103 27.632 8.724 1.00 12.53 48 GLN E CA 1
ATOM 4034 C C . GLN E 1 48 ? 9.461 28.948 9.157 1.00 14.96 48 GLN E C 1
ATOM 4035 O O . GLN E 1 48 ? 9.096 29.767 8.317 1.00 11.97 48 GLN E O 1
ATOM 4041 N N . THR E 1 49 ? 9.338 29.166 10.464 1.00 15.63 49 THR E N 1
ATOM 4042 C CA . THR E 1 49 ? 8.733 30.402 10.953 1.00 12.34 49 THR E CA 1
ATOM 4043 C C . THR E 1 49 ? 9.591 31.617 10.606 1.00 17.45 49 THR E C 1
ATOM 4044 O O . THR E 1 49 ? 9.067 32.686 10.292 1.00 13.17 49 THR E O 1
ATOM 4048 N N . GLU E 1 50 ? 10.911 31.456 10.657 1.00 14.49 50 GLU E N 1
ATOM 4049 C CA . GLU E 1 50 ? 11.809 32.553 10.326 1.00 17.97 50 GLU E CA 1
ATOM 4050 C C . GLU E 1 50 ? 11.531 33.044 8.904 1.00 11.56 50 GLU E C 1
ATOM 4051 O O . GLU E 1 50 ? 11.468 34.249 8.660 1.00 13.72 50 GLU E O 1
ATOM 4057 N N . ARG E 1 51 ? 11.354 32.111 7.970 1.00 10.55 51 ARG E N 1
ATOM 4058 C CA . ARG E 1 51 ? 11.086 32.486 6.585 1.00 11.69 51 ARG E CA 1
ATOM 4059 C C . ARG E 1 51 ? 9.718 33.141 6.445 1.00 11.94 51 ARG E C 1
ATOM 4060 O O . ARG E 1 51 ? 9.554 34.076 5.664 1.00 10.07 51 ARG E O 1
ATOM 4068 N N . VAL E 1 52 ? 8.738 32.648 7.199 1.00 12.50 52 VAL E N 1
ATOM 4069 C CA . VAL E 1 52 ? 7.391 33.216 7.158 1.00 9.73 52 VAL E CA 1
ATOM 4070 C C . VAL E 1 52 ? 7.442 34.668 7.609 1.00 9.88 52 VAL E C 1
ATOM 4071 O O . VAL E 1 52 ? 6.854 35.549 6.982 1.00 9.68 52 VAL E O 1
ATOM 4083 N N . GLU E 1 54 ? 10.061 36.596 7.605 1.00 9.84 54 GLU E N 1
ATOM 4084 C CA . GLU E 1 54 ? 10.826 37.366 6.635 1.00 13.66 54 GLU E CA 1
ATOM 4085 C C . GLU E 1 54 ? 9.909 37.725 5.462 1.00 11.33 54 GLU E C 1
ATOM 4086 O O . GLU E 1 54 ? 9.993 38.826 4.927 1.00 12.14 54 GLU E O 1
ATOM 4092 N N . ASN E 1 55 ? 9.036 36.796 5.068 1.00 7.18 55 ASN E N 1
ATOM 4093 C CA . ASN E 1 55 ? 8.105 37.063 3.970 1.00 9.05 55 ASN E CA 1
ATOM 4094 C C . ASN E 1 55 ? 7.131 38.170 4.373 1.00 6.83 55 ASN E C 1
ATOM 4095 O O . ASN E 1 55 ? 6.882 39.098 3.606 1.00 9.90 55 ASN E O 1
ATOM 4100 N N . LEU E 1 56 ? 6.592 38.074 5.582 1.00 8.70 56 LEU E N 1
ATOM 4101 C CA . LEU E 1 56 ? 5.661 39.081 6.084 1.00 11.16 56 LEU E CA 1
ATOM 4102 C C . LEU E 1 56 ? 6.316 40.463 6.073 1.00 8.58 56 LEU E C 1
ATOM 4103 O O . LEU E 1 56 ? 5.737 41.439 5.597 1.00 9.09 56 LEU E O 1
ATOM 4108 N N . LYS E 1 57 ? 7.527 40.535 6.617 1.00 13.42 57 LYS E N 1
ATOM 4109 C CA . LYS E 1 57 ? 8.272 41.786 6.677 1.00 9.95 57 LYS E CA 1
ATOM 4110 C C . LYS E 1 57 ? 8.453 42.383 5.286 1.00 8.12 57 LYS E C 1
ATOM 4111 O O . LYS E 1 57 ? 8.253 43.577 5.080 1.00 10.79 57 LYS E O 1
ATOM 4117 N N . ALA E 1 58 ? 8.834 41.539 4.336 1.00 10.60 58 ALA E N 1
ATOM 4118 C CA . ALA E 1 58 ? 9.058 41.973 2.966 1.00 8.46 58 ALA E CA 1
ATOM 4119 C C . ALA E 1 58 ? 7.801 42.568 2.346 1.00 9.82 58 ALA E C 1
ATOM 4120 O O . ALA E 1 58 ? 7.838 43.636 1.733 1.00 14.31 58 ALA E O 1
ATOM 4122 N N . VAL E 1 59 ? 6.687 41.867 2.499 1.00 11.31 59 VAL E N 1
ATOM 4123 C CA . VAL E 1 59 ? 5.425 42.335 1.946 1.00 10.16 59 VAL E CA 1
ATOM 4124 C C . VAL E 1 59 ? 4.988 43.639 2.600 1.00 10.78 59 VAL E C 1
ATOM 4125 O O . VAL E 1 59 ? 4.559 44.567 1.918 1.00 9.58 59 VAL E O 1
ATOM 4129 N N . LEU E 1 60 ? 5.109 43.711 3.922 1.00 12.16 60 LEU E N 1
ATOM 4130 C CA . LEU E 1 60 ? 4.718 44.913 4.653 1.00 9.29 60 LEU E CA 1
ATOM 4131 C C . LEU E 1 60 ? 5.509 46.131 4.204 1.00 11.33 60 LEU E C 1
ATOM 4132 O O . LEU E 1 60 ? 4.946 47.206 4.000 1.00 10.71 60 LEU E O 1
ATOM 4137 N N . GLU E 1 61 ? 6.818 45.964 4.053 1.00 13.94 61 GLU E N 1
ATOM 4138 C CA . GLU E 1 61 ? 7.657 47.071 3.633 1.00 12.30 61 GLU E CA 1
ATOM 4139 C C . GLU E 1 61 ? 7.388 47.456 2.181 1.00 15.14 61 GLU E C 1
ATOM 4140 O O . GLU E 1 61 ? 7.491 48.626 1.818 1.00 14.49 61 GLU E O 1
ATOM 4146 N N . ALA E 1 62 ? 7.017 46.481 1.356 1.00 13.54 62 ALA E N 1
ATOM 4147 C CA . ALA E 1 62 ? 6.715 46.761 -0.042 1.00 14.30 62 ALA E CA 1
ATOM 4148 C C . ALA E 1 62 ? 5.432 47.587 -0.107 1.00 15.13 62 ALA E C 1
ATOM 4149 O O . ALA E 1 62 ? 5.218 48.353 -1.045 1.00 15.83 62 ALA E O 1
ATOM 4151 N N . ALA E 1 63 ? 4.584 47.430 0.907 1.00 13.87 63 ALA E N 1
ATOM 4152 C CA . ALA E 1 63 ? 3.319 48.152 0.973 1.00 16.01 63 ALA E CA 1
ATOM 4153 C C . ALA E 1 63 ? 3.484 49.528 1.614 1.00 11.72 63 ALA E C 1
ATOM 4154 O O . ALA E 1 63 ? 2.519 50.279 1.747 1.00 17.35 63 ALA E O 1
ATOM 4156 N N . GLY E 1 64 ? 4.712 49.857 2.003 1.00 13.29 64 GLY E N 1
ATOM 4157 C CA . GLY E 1 64 ? 4.970 51.143 2.626 1.00 14.45 64 GLY E CA 1
ATOM 4158 C C . GLY E 1 64 ? 4.718 51.095 4.119 1.00 16.99 64 GLY E C 1
ATOM 4159 O O . GLY E 1 64 ? 4.691 52.125 4.792 1.00 18.49 64 GLY E O 1
ATOM 4160 N N . SER E 1 65 ? 4.535 49.883 4.634 1.00 14.40 65 SER E N 1
ATOM 4161 C CA . SER E 1 65 ? 4.281 49.671 6.053 1.00 11.78 65 SER E CA 1
ATOM 4162 C C . SER E 1 65 ? 5.484 48.976 6.682 1.00 14.75 65 SER E C 1
ATOM 4163 O O . SER E 1 65 ? 6.606 49.100 6.190 1.00 16.09 65 SER E O 1
ATOM 4166 N N . GLY E 1 66 ? 5.248 48.246 7.766 1.00 13.81 66 GLY E N 1
ATOM 4167 C CA . GLY E 1 66 ? 6.330 47.549 8.435 1.00 12.90 66 GLY E CA 1
ATOM 4168 C C . GLY E 1 66 ? 5.827 46.700 9.586 1.00 8.81 66 GLY E C 1
ATOM 4169 O O . GLY E 1 66 ? 4.655 46.775 9.962 1.00 10.48 66 GLY E O 1
ATOM 4170 N N . LEU E 1 67 ? 6.713 45.885 10.145 1.00 10.84 67 LEU E N 1
ATOM 4171 C CA . LEU E 1 67 ? 6.352 45.017 11.254 1.00 11.06 67 LEU E CA 1
ATOM 4172 C C . LEU E 1 67 ? 5.768 45.778 12.438 1.00 13.67 67 LEU E C 1
ATOM 4173 O O . LEU E 1 67 ? 4.812 45.314 13.060 1.00 10.39 67 LEU E O 1
ATOM 4178 N N . SER E 1 68 ? 6.332 46.944 12.743 1.00 13.40 68 SER E N 1
ATOM 4179 C CA . SER E 1 68 ? 5.852 47.740 13.874 1.00 11.83 68 SER E CA 1
ATOM 4180 C C . SER E 1 68 ? 4.455 48.309 13.654 1.00 11.52 68 SER E C 1
ATOM 4181 O O . SER E 1 68 ? 3.825 48.807 14.590 1.00 12.93 68 SER E O 1
ATOM 4184 N N . ARG E 1 69 ? 3.972 48.226 12.420 1.00 9.83 69 ARG E N 1
ATOM 4185 C CA . ARG E 1 69 ? 2.655 48.741 12.079 1.00 8.95 69 ARG E CA 1
ATOM 4186 C C . ARG E 1 69 ? 1.590 47.651 12.062 1.00 6.56 69 ARG E C 1
ATOM 4187 O O . ARG E 1 69 ? 0.414 47.927 11.827 1.00 9.36 69 ARG E O 1
ATOM 4195 N N . VAL E 1 70 ? 2.003 46.414 12.311 1.00 7.23 70 VAL E N 1
ATOM 4196 C CA . VAL E 1 70 ? 1.069 45.293 12.326 1.00 7.51 70 VAL E CA 1
ATOM 4197 C C . VAL E 1 70 ? 0.196 45.363 13.572 1.00 8.05 70 VAL E C 1
ATOM 4198 O O . VAL E 1 70 ? 0.705 45.461 14.689 1.00 11.52 70 VAL E O 1
ATOM 4202 N N . VAL E 1 71 ? -1.119 45.309 13.371 1.00 8.24 71 VAL E N 1
ATOM 4203 C CA . VAL E 1 71 ? -2.068 45.394 14.477 1.00 8.53 71 VAL E CA 1
ATOM 4204 C C . VAL E 1 71 ? -2.771 44.081 14.791 1.00 10.80 71 VAL E C 1
ATOM 4205 O O . VAL E 1 71 ? -3.366 43.926 15.862 1.00 7.94 71 VAL E O 1
ATOM 4209 N N . GLN E 1 72 ? -2.699 43.133 13.865 1.00 7.29 72 GLN E N 1
ATOM 4210 C CA . GLN E 1 72 ? -3.356 41.849 14.057 1.00 6.95 72 GLN E CA 1
ATOM 4211 C C . GLN E 1 72 ? -2.712 40.759 13.211 1.00 7.04 72 GLN E C 1
ATOM 4212 O O . GLN E 1 72 ? -2.398 40.979 12.045 1.00 7.24 72 GLN E O 1
ATOM 4218 N N . THR E 1 73 ? -2.495 39.592 13.808 1.00 9.40 73 THR E N 1
ATOM 4219 C CA . THR E 1 73 ? -1.940 38.467 13.069 1.00 9.68 73 THR E CA 1
ATOM 4220 C C . THR E 1 73 ? -2.849 37.273 13.308 1.00 6.73 73 THR E C 1
ATOM 4221 O O . THR E 1 73 ? -3.471 37.146 14.362 1.00 8.70 73 THR E O 1
ATOM 4225 N N . THR E 1 74 ? -2.941 36.415 12.304 1.00 6.20 74 THR E N 1
ATOM 4226 C CA . THR E 1 74 ? -3.753 35.216 12.378 1.00 6.29 74 THR E CA 1
ATOM 4227 C C . THR E 1 74 ? -2.759 34.119 12.039 1.00 10.85 74 THR E C 1
ATOM 4228 O O . THR E 1 74 ? -2.300 34.009 10.900 1.00 9.29 74 THR E O 1
ATOM 4232 N N . CYS E 1 75 ? -2.418 33.326 13.048 1.00 9.16 75 CYS E N 1
ATOM 4233 C CA . CYS E 1 75 ? -1.416 32.281 12.899 1.00 8.75 75 CYS E CA 1
ATOM 4234 C C . CYS E 1 75 ? -1.950 30.860 12.963 1.00 10.48 75 CYS E C 1
ATOM 4235 O O . CYS E 1 75 ? -2.745 30.516 13.841 1.00 12.01 75 CYS E O 1
ATOM 4238 N N . PHE E 1 76 ? -1.501 30.031 12.027 1.00 7.20 76 PHE E N 1
ATOM 4239 C CA . PHE E 1 76 ? -1.920 28.636 11.991 1.00 7.91 76 PHE E CA 1
ATOM 4240 C C . PHE E 1 76 ? -0.716 27.711 12.025 1.00 10.91 76 PHE E C 1
ATOM 4241 O O . PHE E 1 76 ? 0.285 27.936 11.339 1.00 13.52 76 PHE E O 1
ATOM 4249 N N . LEU E 1 77 ? -0.816 26.673 12.845 1.00 13.53 77 LEU E N 1
ATOM 4250 C CA . LEU E 1 77 ? 0.245 25.688 12.964 1.00 13.17 77 LEU E CA 1
ATOM 4251 C C . LEU E 1 77 ? -0.343 24.344 12.565 1.00 13.98 77 LEU E C 1
ATOM 4252 O O . LEU E 1 77 ? -1.508 24.063 12.835 1.00 18.21 77 LEU E O 1
ATOM 4257 N N . ALA E 1 78 ? 0.457 23.523 11.895 1.00 15.20 78 ALA E N 1
ATOM 4258 C CA . ALA E 1 78 ? -0.003 22.207 11.477 1.00 22.62 78 ALA E CA 1
ATOM 4259 C C . ALA E 1 78 ? 0.132 21.259 12.658 1.00 24.02 78 ALA E C 1
ATOM 4260 O O . ALA E 1 78 ? -0.577 20.257 12.752 1.00 25.75 78 ALA E O 1
ATOM 4262 N N . ASP E 1 79 ? 1.046 21.595 13.562 1.00 24.69 79 ASP E N 1
ATOM 4263 C CA . ASP E 1 79 ? 1.301 20.772 14.734 1.00 30.08 79 ASP E CA 1
ATOM 4264 C C . ASP E 1 79 ? 1.333 21.584 16.025 1.00 26.37 79 ASP E C 1
ATOM 4265 O O . ASP E 1 79 ? 2.197 22.440 16.220 1.00 24.15 79 ASP E O 1
ATOM 4278 N N . GLU E 1 81 ? 2.415 20.940 18.741 1.00 29.72 81 GLU E N 1
ATOM 4279 C CA . GLU E 1 81 ? 3.693 20.820 19.435 1.00 28.75 81 GLU E CA 1
ATOM 4280 C C . GLU E 1 81 ? 4.723 21.869 19.022 1.00 25.82 81 GLU E C 1
ATOM 4281 O O . GLU E 1 81 ? 5.702 22.092 19.733 1.00 20.42 81 GLU E O 1
ATOM 4287 N N . ASP E 1 82 ? 4.508 22.508 17.875 1.00 21.79 82 ASP E N 1
ATOM 4288 C CA . ASP E 1 82 ? 5.438 23.525 17.386 1.00 21.98 82 ASP E CA 1
ATOM 4289 C C . ASP E 1 82 ? 5.193 24.914 17.967 1.00 23.58 82 ASP E C 1
ATOM 4290 O O . ASP E 1 82 ? 5.949 25.847 17.690 1.00 21.11 82 ASP E O 1
ATOM 4295 N N . PHE E 1 83 ? 4.146 25.052 18.775 1.00 23.70 83 PHE E N 1
ATOM 4296 C CA . PHE E 1 83 ? 3.811 26.342 19.374 1.00 25.36 83 PHE E CA 1
ATOM 4297 C C . PHE E 1 83 ? 5.001 27.038 20.043 1.00 23.09 83 PHE E C 1
ATOM 4298 O O . PHE E 1 83 ? 5.281 28.202 19.767 1.00 19.57 83 PHE E O 1
ATOM 4306 N N . PRO E 1 84 ? 5.721 26.334 20.933 1.00 25.63 84 PRO E N 1
ATOM 4307 C CA . PRO E 1 84 ? 6.872 26.944 21.609 1.00 22.62 84 PRO E CA 1
ATOM 4308 C C . PRO E 1 84 ? 7.929 27.513 20.661 1.00 19.11 84 PRO E C 1
ATOM 4309 O O . PRO E 1 84 ? 8.395 28.637 20.841 1.00 21.53 84 PRO E O 1
ATOM 4313 N N . GLY E 1 85 ? 8.309 26.729 19.656 1.00 17.69 85 GLY E N 1
ATOM 4314 C CA . GLY E 1 85 ? 9.305 27.186 18.704 1.00 20.58 85 GLY E CA 1
ATOM 4315 C C . GLY E 1 85 ? 8.798 28.365 17.896 1.00 14.27 85 GLY E C 1
ATOM 4316 O O . GLY E 1 85 ? 9.534 29.314 17.627 1.00 20.25 85 GLY E O 1
ATOM 4317 N N . PHE E 1 86 ? 7.532 28.297 17.505 1.00 18.51 86 PHE E N 1
ATOM 4318 C CA . PHE E 1 86 ? 6.911 29.365 16.732 1.00 15.85 86 PHE E CA 1
ATOM 4319 C C . PHE E 1 86 ? 6.977 30.693 17.483 1.00 17.89 86 PHE E C 1
ATOM 4320 O O . PHE E 1 86 ? 7.446 31.695 16.944 1.00 17.33 86 PHE E O 1
ATOM 4328 N N . ASN E 1 87 ? 6.516 30.692 18.731 1.00 15.87 87 ASN E N 1
ATOM 4329 C CA . ASN E 1 87 ? 6.514 31.898 19.550 1.00 13.46 87 ASN E CA 1
ATOM 4330 C C . ASN E 1 87 ? 7.890 32.526 19.716 1.00 13.80 87 ASN E C 1
ATOM 4331 O O . ASN E 1 87 ? 8.021 33.746 19.720 1.00 16.84 87 ASN E O 1
ATOM 4336 N N . GLU E 1 88 ? 8.914 31.690 19.859 1.00 17.44 88 GLU E N 1
ATOM 4337 C CA . GLU E 1 88 ? 10.271 32.189 20.026 1.00 17.80 88 GLU E CA 1
ATOM 4338 C C . GLU E 1 88 ? 10.700 33.020 18.821 1.00 17.48 88 GLU E C 1
ATOM 4339 O O . GLU E 1 88 ? 11.198 34.132 18.972 1.00 17.33 88 GLU E O 1
ATOM 4345 N N . VAL E 1 89 ? 10.504 32.475 17.625 1.00 16.85 89 VAL E N 1
ATOM 4346 C CA . VAL E 1 89 ? 10.879 33.178 16.404 1.00 15.56 89 VAL E CA 1
ATOM 4347 C C . VAL E 1 89 ? 9.976 34.389 16.186 1.00 13.29 89 VAL E C 1
ATOM 4348 O O . VAL E 1 89 ? 10.448 35.481 15.874 1.00 14.39 89 VAL E O 1
ATOM 4352 N N . TYR E 1 90 ? 8.677 34.184 16.360 1.00 15.75 90 TYR E N 1
ATOM 4353 C CA . TYR E 1 90 ? 7.696 35.248 16.194 1.00 16.75 90 TYR E CA 1
ATOM 4354 C C . TYR E 1 90 ? 8.109 36.471 17.014 1.00 19.19 90 TYR E C 1
ATOM 4355 O O . TYR E 1 90 ? 8.088 37.603 16.525 1.00 15.24 90 TYR E O 1
ATOM 4364 N N . ALA E 1 91 ? 8.500 36.227 18.262 1.00 18.63 91 ALA E N 1
ATOM 4365 C CA . ALA E 1 91 ? 8.908 37.291 19.174 1.00 19.89 91 ALA E CA 1
ATOM 4366 C C . ALA E 1 91 ? 10.107 38.104 18.695 1.00 20.49 91 ALA E C 1
ATOM 4367 O O . ALA E 1 91 ? 10.253 39.271 19.059 1.00 19.63 91 ALA E O 1
ATOM 4369 N N . ARG E 1 92 ? 10.965 37.496 17.881 1.00 21.09 92 ARG E N 1
ATOM 4370 C CA . ARG E 1 92 ? 12.149 38.187 17.377 1.00 20.88 92 ARG E CA 1
ATOM 4371 C C . ARG E 1 92 ? 11.809 39.319 16.416 1.00 20.44 92 ARG E C 1
ATOM 4372 O O . ARG E 1 92 ? 12.607 40.237 16.230 1.00 17.88 92 ARG E O 1
ATOM 4380 N N . TYR E 1 93 ? 10.629 39.253 15.805 1.00 19.48 93 TYR E N 1
ATOM 4381 C CA . TYR E 1 93 ? 10.227 40.263 14.832 1.00 15.11 93 TYR E CA 1
ATOM 4382 C C . TYR E 1 93 ? 9.355 41.404 15.340 1.00 15.36 93 TYR E C 1
ATOM 4383 O O . TYR E 1 93 ? 9.187 42.407 14.648 1.00 16.44 93 TYR E O 1
ATOM 4392 N N . PHE E 1 94 ? 8.804 41.263 16.541 1.00 17.21 94 PHE E N 1
ATOM 4393 C CA . PHE E 1 94 ? 7.970 42.319 17.101 1.00 22.05 94 PHE E CA 1
ATOM 4394 C C . PHE E 1 94 ? 8.502 42.844 18.430 1.00 24.29 94 PHE E C 1
ATOM 4395 O O . PHE E 1 94 ? 9.355 42.228 19.069 1.00 25.43 94 PHE E O 1
ATOM 4403 N N . THR E 1 95 ? 7.982 43.996 18.832 1.00 26.99 95 THR E N 1
ATOM 4404 C CA . THR E 1 95 ? 8.367 44.650 20.073 1.00 24.37 95 THR E CA 1
ATOM 4405 C C . THR E 1 95 ? 7.148 45.449 20.517 1.00 24.18 95 THR E C 1
ATOM 4406 O O . THR E 1 95 ? 6.350 45.879 19.685 1.00 20.75 95 THR E O 1
ATOM 4410 N N . PRO E 1 96 ? 6.972 45.643 21.833 1.00 25.47 96 PRO E N 1
ATOM 4411 C CA . PRO E 1 96 ? 5.817 46.407 22.311 1.00 23.99 96 PRO E CA 1
ATOM 4412 C C . PRO E 1 96 ? 5.665 47.749 21.596 1.00 21.72 96 PRO E C 1
ATOM 4413 O O . PRO E 1 96 ? 6.646 48.462 21.379 1.00 21.02 96 PRO E O 1
ATOM 4417 N N . PRO E 1 97 ? 4.430 48.105 21.206 1.00 20.40 97 PRO E N 1
ATOM 4418 C CA . PRO E 1 97 ? 3.202 47.326 21.396 1.00 19.59 97 PRO E CA 1
ATOM 4419 C C . PRO E 1 97 ? 3.092 46.176 20.392 1.00 14.68 97 PRO E C 1
ATOM 4420 O O . PRO E 1 97 ? 3.284 46.370 19.190 1.00 16.93 97 PRO E O 1
ATOM 4424 N N . TYR E 1 98 ? 2.786 44.984 20.898 1.00 12.98 98 TYR E N 1
ATOM 4425 C CA . TYR E 1 98 ? 2.652 43.794 20.065 1.00 15.85 98 TYR E CA 1
ATOM 4426 C C . TYR E 1 98 ? 1.305 43.760 19.363 1.00 12.61 98 TYR E C 1
ATOM 4427 O O . TYR E 1 98 ? 0.341 44.369 19.816 1.00 14.81 98 TYR E O 1
ATOM 4436 N N . PRO E 1 99 ? 1.224 43.043 18.238 1.00 9.57 99 PRO E N 1
ATOM 4437 C CA . PRO E 1 99 ? -0.047 42.957 17.510 1.00 9.80 99 PRO E CA 1
ATOM 4438 C C . PRO E 1 99 ? -1.027 42.071 18.268 1.00 9.19 99 PRO E C 1
ATOM 4439 O O . PRO E 1 99 ? -0.619 41.274 19.113 1.00 9.07 99 PRO E O 1
ATOM 4443 N N . ALA E 1 100 ? -2.317 42.227 17.981 1.00 7.31 100 ALA E N 1
ATOM 4444 C CA . ALA E 1 100 ? -3.326 41.359 18.577 1.00 7.37 100 ALA E CA 1
ATOM 4445 C C . ALA E 1 100 ? -3.041 40.051 17.842 1.00 6.99 100 ALA E C 1
ATOM 4446 O O . ALA E 1 100 ? -2.501 40.084 16.732 1.00 9.87 100 ALA E O 1
ATOM 4448 N N . ARG E 1 101 ? -3.385 38.912 18.434 1.00 9.48 101 ARG E N 1
ATOM 4449 C CA . ARG E 1 101 ? -3.089 37.635 17.788 1.00 9.05 101 ARG E CA 1
ATOM 4450 C C . ARG E 1 101 ? -4.046 36.499 18.113 1.00 7.03 101 ARG E C 1
ATOM 4451 O O . ARG E 1 101 ? -4.637 36.446 19.186 1.00 9.03 101 ARG E O 1
ATOM 4459 N N . ALA E 1 102 ? -4.180 35.587 17.158 1.00 8.36 102 ALA E N 1
ATOM 4460 C CA . ALA E 1 102 ? -4.994 34.390 17.320 1.00 10.93 102 ALA E CA 1
ATOM 4461 C C . ALA E 1 102 ? -4.132 33.281 16.734 1.00 12.24 102 ALA E C 1
ATOM 4462 O O . ALA E 1 102 ? -3.664 33.391 15.602 1.00 11.59 102 ALA E O 1
ATOM 4464 N N . THR E 1 103 ? -3.895 32.231 17.513 1.00 10.68 103 THR E N 1
ATOM 4465 C CA . THR E 1 103 ? -3.074 31.117 17.050 1.00 12.32 103 THR E CA 1
ATOM 4466 C C . THR E 1 103 ? -3.824 29.813 17.264 1.00 11.92 103 THR E C 1
ATOM 4467 O O . THR E 1 103 ? -4.266 29.512 18.374 1.00 20.61 103 THR E O 1
ATOM 4471 N N . VAL E 1 104 ? -3.979 29.039 16.198 1.00 9.36 104 VAL E N 1
ATOM 4472 C CA . VAL E 1 104 ? -4.684 27.772 16.296 1.00 7.78 104 VAL E CA 1
ATOM 4473 C C . VAL E 1 104 ? -3.953 26.694 15.508 1.00 12.44 104 VAL E C 1
ATOM 4474 O O . VAL E 1 104 ? -3.292 26.985 14.511 1.00 13.57 104 VAL E O 1
ATOM 4478 N N . ALA E 1 105 ? -4.059 25.453 15.973 1.00 12.92 105 ALA E N 1
ATOM 4479 C CA . ALA E 1 105 ? -3.445 24.327 15.287 1.00 11.85 105 ALA E CA 1
ATOM 4480 C C . ALA E 1 105 ? -4.539 23.758 14.389 1.00 18.00 105 ALA E C 1
ATOM 4481 O O . ALA E 1 105 ? -5.632 23.450 14.862 1.00 18.71 105 ALA E O 1
ATOM 4483 N N . VAL E 1 106 ? -4.254 23.631 13.096 1.00 15.95 106 VAL E N 1
ATOM 4484 C CA . VAL E 1 106 ? -5.246 23.123 12.152 1.00 18.04 106 VAL E CA 1
ATOM 4485 C C . VAL E 1 106 ? -4.892 21.757 11.572 1.00 17.49 106 VAL E C 1
ATOM 4486 O O . VAL E 1 106 ? -3.855 21.182 11.901 1.00 19.84 106 VAL E O 1
ATOM 4490 N N . LYS E 1 107 ? -5.763 21.240 10.708 1.00 20.45 107 LYS E N 1
ATOM 4491 C CA . LYS E 1 107 ? -5.538 19.932 10.102 1.00 18.76 107 LYS E CA 1
ATOM 4492 C C . LYS E 1 107 ? -4.458 19.963 9.033 1.00 21.10 107 LYS E C 1
ATOM 4493 O O . LYS E 1 107 ? -3.562 19.121 9.025 1.00 19.67 107 LYS E O 1
ATOM 4499 N N . ALA E 1 108 ? -4.535 20.934 8.130 1.00 17.57 108 ALA E N 1
ATOM 4500 C CA . ALA E 1 108 ? -3.541 21.030 7.072 1.00 18.47 108 ALA E CA 1
ATOM 4501 C C . ALA E 1 108 ? -3.364 22.449 6.561 1.00 13.59 108 ALA E C 1
ATOM 4502 O O . ALA E 1 108 ? -4.298 23.255 6.576 1.00 16.01 108 ALA E O 1
ATOM 4504 N N . LEU E 1 109 ? -2.153 22.745 6.106 1.00 16.96 109 LEU E N 1
ATOM 4505 C CA . LEU E 1 109 ? -1.826 24.057 5.573 1.00 18.70 109 LEU E CA 1
ATOM 4506 C C . LEU E 1 109 ? -1.393 23.875 4.124 1.00 18.50 109 LEU E C 1
ATOM 4507 O O . LEU E 1 109 ? -1.099 22.760 3.694 1.00 20.81 109 LEU E O 1
ATOM 4512 N N . PRO E 1 110 ? -1.366 24.963 3.345 1.00 16.00 110 PRO E N 1
ATOM 4513 C CA . PRO E 1 110 ? -0.954 24.836 1.946 1.00 16.38 110 PRO E CA 1
ATOM 4514 C C . PRO E 1 110 ? 0.366 24.083 1.801 1.00 18.56 110 PRO E C 1
ATOM 4515 O O . PRO E 1 110 ? 1.321 24.335 2.534 1.00 15.30 110 PRO E O 1
ATOM 4519 N N . ARG E 1 111 ? 0.393 23.146 0.858 1.00 18.77 111 ARG E N 1
ATOM 4520 C CA . ARG E 1 111 ? 1.575 22.342 0.573 1.00 20.11 111 ARG E CA 1
ATOM 4521 C C . ARG E 1 111 ? 2.240 21.667 1.771 1.00 19.66 111 ARG E C 1
ATOM 4522 O O . ARG E 1 111 ? 3.452 21.451 1.785 1.00 21.03 111 ARG E O 1
ATOM 4530 N N . GLY E 1 112 ? 1.431 21.325 2.768 1.00 21.11 112 GLY E N 1
ATOM 4531 C CA . GLY E 1 112 ? 1.933 20.640 3.947 1.00 16.61 112 GLY E CA 1
ATOM 4532 C C . GLY E 1 112 ? 2.982 21.312 4.814 1.00 23.40 112 GLY E C 1
ATOM 4533 O O . GLY E 1 112 ? 3.776 20.623 5.458 1.00 21.40 112 GLY E O 1
ATOM 4534 N N . VAL E 1 113 ? 2.992 22.641 4.856 1.00 16.38 113 VAL E N 1
ATOM 4535 C CA . VAL E 1 113 ? 3.965 23.356 5.676 1.00 15.11 113 VAL E CA 1
ATOM 4536 C C . VAL E 1 113 ? 3.561 23.315 7.149 1.00 17.43 113 VAL E C 1
ATOM 4537 O O . VAL E 1 113 ? 2.446 22.920 7.484 1.00 16.47 113 VAL E O 1
ATOM 4541 N N . ARG E 1 114 ? 4.473 23.735 8.020 1.00 14.69 114 ARG E N 1
ATOM 4542 C CA . ARG E 1 114 ? 4.229 23.730 9.461 1.00 15.74 114 ARG E CA 1
ATOM 4543 C C . ARG E 1 114 ? 3.584 24.993 9.998 1.00 18.08 114 ARG E C 1
ATOM 4544 O O . ARG E 1 114 ? 2.990 24.975 11.076 1.00 15.35 114 ARG E O 1
ATOM 4552 N N . VAL E 1 115 ? 3.702 26.088 9.260 1.00 19.47 115 VAL E N 1
ATOM 4553 C CA . VAL E 1 115 ? 3.156 27.347 9.738 1.00 10.89 115 VAL E CA 1
ATOM 4554 C C . VAL E 1 115 ? 2.706 28.307 8.643 1.00 13.26 115 VAL E C 1
ATOM 4555 O O . VAL E 1 115 ? 3.303 28.375 7.565 1.00 11.23 115 VAL E O 1
ATOM 4559 N N . GLU E 1 116 ? 1.630 29.035 8.932 1.00 8.92 116 GLU E N 1
ATOM 4560 C CA . GLU E 1 116 ? 1.099 30.036 8.013 1.00 9.93 116 GLU E CA 1
ATOM 4561 C C . GLU E 1 116 ? 0.679 31.233 8.858 1.00 8.92 116 GLU E C 1
ATOM 4562 O O . GLU E 1 116 ? -0.010 31.077 9.867 1.00 9.72 116 GLU E O 1
ATOM 4568 N N . VAL E 1 117 ? 1.107 32.426 8.460 1.00 7.84 117 VAL E N 1
ATOM 4569 C CA . VAL E 1 117 ? 0.754 33.629 9.199 1.00 7.37 117 VAL E CA 1
ATOM 4570 C C . VAL E 1 117 ? 0.288 34.729 8.263 1.00 10.76 117 VAL E C 1
ATOM 4571 O O . VAL E 1 117 ? 0.978 35.077 7.307 1.00 6.86 117 VAL E O 1
ATOM 4575 N N . ALA E 1 118 ? -0.898 35.259 8.541 1.00 8.42 118 ALA E N 1
ATOM 4576 C CA . ALA E 1 118 ? -1.457 36.359 7.763 1.00 7.71 118 ALA E CA 1
ATOM 4577 C C . ALA E 1 118 ? -1.577 37.504 8.758 1.00 6.62 118 ALA E C 1
ATOM 4578 O O . ALA E 1 118 ? -1.548 37.276 9.971 1.00 8.37 118 ALA E O 1
ATOM 4580 N N . CYS E 1 119 ? -1.699 38.733 8.271 1.00 7.34 119 CYS E N 1
ATOM 4581 C CA . CYS E 1 119 ? -1.822 39.855 9.190 1.00 7.84 119 CYS E CA 1
ATOM 4582 C C . CYS E 1 119 ? -2.506 41.057 8.572 1.00 6.08 119 CYS E C 1
ATOM 4583 O O . CYS E 1 119 ? -2.765 41.106 7.367 1.00 6.35 119 CYS E O 1
ATOM 4586 N N . VAL E 1 120 ? -2.786 42.027 9.430 1.00 5.83 120 VAL E N 1
ATOM 4587 C CA . VAL E 1 120 ? -3.392 43.285 9.030 1.00 7.37 120 VAL E CA 1
ATOM 4588 C C . VAL E 1 120 ? -2.523 44.337 9.697 1.00 8.65 120 VAL E C 1
ATOM 4589 O O . VAL E 1 120 ? -2.210 44.229 10.883 1.00 9.56 120 VAL E O 1
ATOM 4593 N N . ALA E 1 121 ? -2.109 45.335 8.931 1.00 7.10 121 ALA E N 1
ATOM 4594 C CA . ALA E 1 121 ? -1.269 46.391 9.471 1.00 7.67 121 ALA E CA 1
ATOM 4595 C C . ALA E 1 121 ? -1.792 47.745 9.033 1.00 5.59 121 ALA E C 1
ATOM 4596 O O . ALA E 1 121 ? -2.581 47.843 8.091 1.00 7.76 121 ALA E O 1
ATOM 4598 N N . LEU E 1 122 ? -1.369 48.788 9.737 1.00 9.72 122 LEU E N 1
ATOM 4599 C CA . LEU E 1 122 ? -1.763 50.142 9.375 1.00 7.23 122 LEU E CA 1
ATOM 4600 C C . LEU E 1 122 ? -0.962 50.507 8.134 1.00 10.87 122 LEU E C 1
ATOM 4601 O O . LEU E 1 122 ? 0.213 50.150 8.020 1.00 14.24 122 LEU E O 1
ATOM 4606 N N . ALA E 1 123 ? -1.595 51.211 7.201 1.00 11.60 123 ALA E N 1
ATOM 4607 C CA . ALA E 1 123 ? -0.920 51.608 5.970 1.00 19.36 123 ALA E CA 1
ATOM 4608 C C . ALA E 1 123 ? 0.108 52.700 6.238 1.00 23.11 123 ALA E C 1
ATOM 4609 O O . ALA E 1 123 ? 1.163 52.738 5.604 1.00 26.67 123 ALA E O 1
ATOM 4611 N N . GLU E 1 124 ? -0.207 53.588 7.176 1.00 22.22 124 GLU E N 1
ATOM 4612 C CA . GLU E 1 124 ? 0.691 54.684 7.526 1.00 31.98 124 GLU E CA 1
ATOM 4613 C C . GLU E 1 124 ? 1.290 54.479 8.914 1.00 37.86 124 GLU E C 1
ATOM 4614 O O . GLU E 1 124 ? 0.973 53.451 9.548 1.00 44.94 124 GLU E O 1
ATOM 4629 N N . GLU F 1 2 ? -24.128 48.697 11.061 1.00 21.37 2 GLU F N 1
ATOM 4630 C CA . GLU F 1 2 ? -25.243 48.475 10.140 1.00 19.37 2 GLU F CA 1
ATOM 4631 C C . GLU F 1 2 ? -25.288 47.051 9.581 1.00 18.60 2 GLU F C 1
ATOM 4632 O O . GLU F 1 2 ? -24.420 46.647 8.804 1.00 17.05 2 GLU F O 1
ATOM 4638 N N . ALA F 1 3 ? -26.314 46.301 9.974 1.00 14.81 3 ALA F N 1
ATOM 4639 C CA . ALA F 1 3 ? -26.480 44.927 9.517 1.00 15.48 3 ALA F CA 1
ATOM 4640 C C . ALA F 1 3 ? -27.007 44.856 8.089 1.00 19.01 3 ALA F C 1
ATOM 4641 O O . ALA F 1 3 ? -27.865 45.644 7.688 1.00 19.79 3 ALA F O 1
ATOM 4643 N N . VAL F 1 4 ? -26.480 43.902 7.330 1.00 15.07 4 VAL F N 1
ATOM 4644 C CA . VAL F 1 4 ? -26.881 43.681 5.946 1.00 15.46 4 VAL F CA 1
ATOM 4645 C C . VAL F 1 4 ? -27.715 42.412 5.909 1.00 11.86 4 VAL F C 1
ATOM 4646 O O . VAL F 1 4 ? -27.303 41.385 6.433 1.00 10.63 4 VAL F O 1
ATOM 4650 N N . LYS F 1 5 ? -28.887 42.477 5.290 1.00 12.65 5 LYS F N 1
ATOM 4651 C CA . LYS F 1 5 ? -29.739 41.303 5.207 1.00 14.11 5 LYS F CA 1
ATOM 4652 C C . LYS F 1 5 ? -30.317 41.186 3.806 1.00 17.49 5 LYS F C 1
ATOM 4653 O O . LYS F 1 5 ? -30.793 42.168 3.239 1.00 20.25 5 LYS F O 1
ATOM 4659 N N . THR F 1 6 ? -30.257 39.983 3.245 1.00 16.89 6 THR F N 1
ATOM 4660 C CA . THR F 1 6 ? -30.773 39.747 1.904 1.00 17.78 6 THR F CA 1
ATOM 4661 C C . THR F 1 6 ? -31.335 38.335 1.767 1.00 13.63 6 THR F C 1
ATOM 4662 O O . THR F 1 6 ? -30.859 37.393 2.399 1.00 12.25 6 THR F O 1
ATOM 4666 N N . ASP F 1 7 ? -32.370 38.204 0.946 1.00 10.90 7 ASP F N 1
ATOM 4667 C CA . ASP F 1 7 ? -32.998 36.917 0.701 1.00 10.76 7 ASP F CA 1
ATOM 4668 C C . ASP F 1 7 ? -32.306 36.214 -0.468 1.00 9.89 7 ASP F C 1
ATOM 4669 O O . ASP F 1 7 ? -32.653 35.084 -0.813 1.00 11.86 7 ASP F O 1
ATOM 4674 N N . ARG F 1 8 ? -31.325 36.887 -1.067 1.00 7.95 8 ARG F N 1
ATOM 4675 C CA . ARG F 1 8 ? -30.590 36.331 -2.205 1.00 9.04 8 ARG F CA 1
ATOM 4676 C C . ARG F 1 8 ? -29.458 35.415 -1.747 1.00 13.80 8 ARG F C 1
ATOM 4677 O O . ARG F 1 8 ? -28.757 34.812 -2.559 1.00 16.69 8 ARG F O 1
ATOM 4685 N N . ALA F 1 9 ? -29.288 35.322 -0.433 1.00 12.55 9 ALA F N 1
ATOM 4686 C CA . ALA F 1 9 ? -28.279 34.457 0.167 1.00 9.13 9 ALA F CA 1
ATOM 4687 C C . ALA F 1 9 ? -28.989 33.746 1.308 1.00 11.99 9 ALA F C 1
ATOM 4688 O O . ALA F 1 9 ? -29.955 34.266 1.865 1.00 16.20 9 ALA F O 1
ATOM 4690 N N . PRO F 1 10 ? -28.528 32.546 1.673 1.00 9.83 10 PRO F N 1
ATOM 4691 C CA . PRO F 1 10 ? -29.179 31.819 2.764 1.00 7.66 10 PRO F CA 1
ATOM 4692 C C . PRO F 1 10 ? -29.197 32.603 4.068 1.00 12.89 10 PRO F C 1
ATOM 4693 O O . PRO F 1 10 ? -28.297 33.396 4.343 1.00 13.74 10 PRO F O 1
ATOM 4697 N N . ALA F 1 11 ? -30.238 32.386 4.864 1.00 12.72 11 ALA F N 1
ATOM 4698 C CA . ALA F 1 11 ? -30.352 33.053 6.151 1.00 15.16 11 ALA F CA 1
ATOM 4699 C C . ALA F 1 11 ? -29.240 32.498 7.031 1.00 13.10 11 ALA F C 1
ATOM 4700 O O . ALA F 1 11 ? -28.791 31.368 6.833 1.00 16.43 11 ALA F O 1
ATOM 4702 N N . ALA F 1 12 ? -28.789 33.294 7.992 1.00 14.01 12 ALA F N 1
ATOM 4703 C CA . ALA F 1 12 ? -27.739 32.849 8.899 1.00 13.09 12 ALA F CA 1
ATOM 4704 C C . ALA F 1 12 ? -28.256 31.646 9.682 1.00 14.82 12 ALA F C 1
ATOM 4705 O O . ALA F 1 12 ? -29.445 31.581 10.002 1.00 15.42 12 ALA F O 1
ATOM 4707 N N . ILE F 1 13 ? -27.375 30.689 9.974 1.00 14.03 13 ILE F N 1
ATOM 4708 C CA . ILE F 1 13 ? -27.768 29.511 10.744 1.00 9.57 13 ILE F CA 1
ATOM 4709 C C . ILE F 1 13 ? -27.188 29.582 12.157 1.00 18.62 13 ILE F C 1
ATOM 4710 O O . ILE F 1 13 ? -26.951 28.561 12.809 1.00 19.38 13 ILE F O 1
ATOM 4715 N N . GLY F 1 14 ? -26.966 30.808 12.616 1.00 14.91 14 GLY F N 1
ATOM 4716 C CA . GLY F 1 14 ? -26.427 31.039 13.941 1.00 13.30 14 GLY F CA 1
ATOM 4717 C C . GLY F 1 14 ? -26.659 32.493 14.298 1.00 14.84 14 GLY F C 1
ATOM 4718 O O . GLY F 1 14 ? -27.228 33.231 13.493 1.00 15.05 14 GLY F O 1
ATOM 4719 N N . PRO F 1 15 ? -26.243 32.937 15.492 1.00 12.40 15 PRO F N 1
ATOM 4720 C CA . PRO F 1 15 ? -26.429 34.329 15.913 1.00 11.62 15 PRO F CA 1
ATOM 4721 C C . PRO F 1 15 ? -25.432 35.275 15.246 1.00 15.36 15 PRO F C 1
ATOM 4722 O O . PRO F 1 15 ? -24.504 35.772 15.885 1.00 12.20 15 PRO F O 1
ATOM 4726 N N . TYR F 1 16 ? -25.629 35.513 13.955 1.00 10.45 16 TYR F N 1
ATOM 4727 C CA . TYR F 1 16 ? -24.750 36.404 13.207 1.00 9.71 16 TYR F CA 1
ATOM 4728 C C . TYR F 1 16 ? -25.474 37.022 12.026 1.00 10.10 16 TYR F C 1
ATOM 4729 O O . TYR F 1 16 ? -26.441 36.459 11.515 1.00 14.92 16 TYR F O 1
ATOM 4738 N N . ALA F 1 17 ? -25.015 38.197 11.614 1.00 8.14 17 ALA F N 1
ATOM 4739 C CA . ALA F 1 17 ? -25.601 38.887 10.471 1.00 8.64 17 ALA F CA 1
ATOM 4740 C C . ALA F 1 17 ? -24.827 38.430 9.238 1.00 7.81 17 ALA F C 1
ATOM 4741 O O . ALA F 1 17 ? -23.635 38.146 9.328 1.00 9.77 17 ALA F O 1
ATOM 4743 N N . GLN F 1 18 ? -25.496 38.347 8.092 1.00 7.61 18 GLN F N 1
ATOM 4744 C CA . GLN F 1 18 ? -24.814 37.932 6.869 1.00 6.63 18 GLN F CA 1
ATOM 4745 C C . GLN F 1 18 ? -23.595 38.825 6.642 1.00 9.43 18 GLN F C 1
ATOM 4746 O O . GLN F 1 18 ? -22.539 38.361 6.213 1.00 8.58 18 GLN F O 1
ATOM 4752 N N . ALA F 1 19 ? -23.746 40.111 6.939 1.00 9.91 19 ALA F N 1
ATOM 4753 C CA . ALA F 1 19 ? -22.649 41.064 6.802 1.00 10.13 19 ALA F CA 1
ATOM 4754 C C . ALA F 1 19 ? -22.932 42.299 7.645 1.00 9.15 19 ALA F C 1
ATOM 4755 O O . ALA F 1 19 ? -24.076 42.563 8.013 1.00 7.39 19 ALA F O 1
ATOM 4757 N N . VAL F 1 20 ? -21.877 43.039 7.963 1.00 7.95 20 VAL F N 1
ATOM 4758 C CA . VAL F 1 20 ? -21.998 44.265 8.740 1.00 9.01 20 VAL F CA 1
ATOM 4759 C C . VAL F 1 20 ? -21.173 45.361 8.078 1.00 10.87 20 VAL F C 1
ATOM 4760 O O . VAL F 1 20 ? -20.025 45.138 7.688 1.00 11.05 20 VAL F O 1
ATOM 4764 N N . LYS F 1 21 ? -21.763 46.542 7.930 1.00 9.56 21 LYS F N 1
ATOM 4765 C CA . LYS F 1 21 ? -21.044 47.662 7.344 1.00 10.98 21 LYS F CA 1
ATOM 4766 C C . LYS F 1 21 ? -20.562 48.550 8.483 1.00 10.26 21 LYS F C 1
ATOM 4767 O O . LYS F 1 21 ? -21.348 48.940 9.347 1.00 13.67 21 LYS F O 1
ATOM 4773 N N . ALA F 1 22 ? -19.267 48.846 8.493 1.00 7.82 22 ALA F N 1
ATOM 4774 C CA . ALA F 1 22 ? -18.691 49.684 9.533 1.00 11.82 22 ALA F CA 1
ATOM 4775 C C . ALA F 1 22 ? -17.294 50.166 9.174 1.00 9.68 22 ALA F C 1
ATOM 4776 O O . ALA F 1 22 ? -16.509 49.441 8.561 1.00 8.72 22 ALA F O 1
ATOM 4778 N N . GLY F 1 23 ? -16.994 51.405 9.552 1.00 11.93 23 GLY F N 1
ATOM 4779 C CA . GLY F 1 23 ? -15.684 51.970 9.296 1.00 11.67 23 GLY F CA 1
ATOM 4780 C C . GLY F 1 23 ? -15.219 52.005 7.851 1.00 8.46 23 GLY F C 1
ATOM 4781 O O . GLY F 1 23 ? -14.021 52.047 7.592 1.00 12.89 23 GLY F O 1
ATOM 4782 N N . GLY F 1 24 ? -16.154 51.999 6.907 1.00 9.40 24 GLY F N 1
ATOM 4783 C CA . GLY F 1 24 ? -15.769 52.042 5.507 1.00 11.37 24 GLY F CA 1
ATOM 4784 C C . GLY F 1 24 ? -15.563 50.669 4.895 1.00 10.42 24 GLY F C 1
ATOM 4785 O O . GLY F 1 24 ? -15.206 50.548 3.719 1.00 11.05 24 GLY F O 1
ATOM 4786 N N . PHE F 1 25 ? -15.773 49.634 5.699 1.00 8.94 25 PHE F N 1
ATOM 4787 C CA . PHE F 1 25 ? -15.627 48.259 5.231 1.00 10.69 25 PHE F CA 1
ATOM 4788 C C . PHE F 1 25 ? -16.938 47.497 5.369 1.00 8.85 25 PHE F C 1
ATOM 4789 O O . PHE F 1 25 ? -17.884 47.947 6.022 1.00 9.36 25 PHE F O 1
ATOM 4797 N N . VAL F 1 26 ? -16.977 46.328 4.744 1.00 8.80 26 VAL F N 1
ATOM 4798 C CA . VAL F 1 26 ? -18.125 45.441 4.824 1.00 7.46 26 VAL F CA 1
ATOM 4799 C C . VAL F 1 26 ? -17.523 44.138 5.320 1.00 9.08 26 VAL F C 1
ATOM 4800 O O . VAL F 1 26 ? -16.652 43.563 4.664 1.00 7.30 26 VAL F O 1
ATOM 4804 N N . PHE F 1 27 ? -17.954 43.700 6.496 1.00 6.21 27 PHE F N 1
ATOM 4805 C CA . PHE F 1 27 ? -17.458 42.461 7.071 1.00 5.52 27 PHE F CA 1
ATOM 4806 C C . PHE F 1 27 ? -18.485 41.390 6.752 1.00 3.85 27 PHE F C 1
ATOM 4807 O O . PHE F 1 27 ? -19.617 41.436 7.234 1.00 6.74 27 PHE F O 1
ATOM 4815 N N . VAL F 1 28 ? -18.081 40.430 5.926 1.00 5.27 28 VAL F N 1
ATOM 4816 C CA . VAL F 1 28 ? -18.972 39.364 5.502 1.00 5.96 28 VAL F CA 1
ATOM 4817 C C . VAL F 1 28 ? -18.737 38.069 6.261 1.00 6.07 28 VAL F C 1
ATOM 4818 O O . VAL F 1 28 ? -17.608 37.585 6.366 1.00 7.03 28 VAL F O 1
ATOM 4822 N N . SER F 1 29 ? -19.818 37.522 6.804 1.00 5.92 29 SER F N 1
ATOM 4823 C CA . SER F 1 29 ? -19.749 36.278 7.557 1.00 6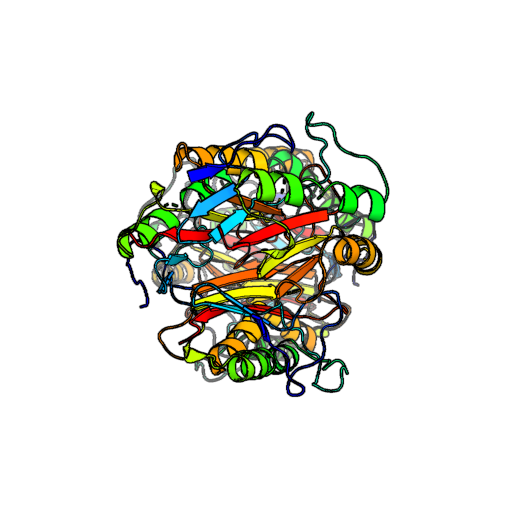.36 29 SER F CA 1
ATOM 4824 C C . SER F 1 29 ? -19.275 35.126 6.681 1.00 7.55 29 SER F C 1
ATOM 4825 O O . SER F 1 29 ? -19.350 35.193 5.452 1.00 7.46 29 SER F O 1
ATOM 4828 N N . GLY F 1 30 ? -18.777 34.072 7.317 1.00 6.78 30 GLY F N 1
ATOM 4829 C CA . GLY F 1 30 ? -18.328 32.921 6.559 1.00 4.68 30 GLY F CA 1
ATOM 4830 C C . GLY F 1 30 ? -19.504 32.306 5.826 1.00 8.83 30 GLY F C 1
ATOM 4831 O O . GLY F 1 30 ? -20.471 31.864 6.452 1.00 10.64 30 GLY F O 1
ATOM 4832 N N . GLN F 1 31 ? -19.436 32.302 4.499 1.00 7.38 31 GLN F N 1
ATOM 4833 C CA . GLN F 1 31 ? -20.499 31.727 3.687 1.00 6.09 31 GLN F CA 1
ATOM 4834 C C . GLN F 1 31 ? -20.248 30.243 3.463 1.00 6.63 31 GLN F C 1
ATOM 4835 O O . GLN F 1 31 ? -19.115 29.818 3.232 1.00 7.98 31 GLN F O 1
ATOM 4841 N N . ILE F 1 32 ? -21.315 29.460 3.560 1.00 6.26 32 ILE F N 1
ATOM 4842 C CA . ILE F 1 32 ? -21.242 28.020 3.354 1.00 6.35 32 ILE F CA 1
ATOM 4843 C C . ILE F 1 32 ? -22.130 27.667 2.168 1.00 7.23 32 ILE F C 1
ATOM 4844 O O . ILE F 1 32 ? -22.940 28.483 1.721 1.00 9.26 32 ILE F O 1
ATOM 4849 N N . PRO F 1 33 ? -21.986 26.448 1.632 1.00 7.02 33 PRO F N 1
ATOM 4850 C CA . PRO F 1 33 ? -22.800 26.046 0.480 1.00 7.60 33 PRO F CA 1
ATOM 4851 C C . PRO F 1 33 ? -24.283 25.764 0.707 1.00 8.57 33 PRO F C 1
ATOM 4852 O O . PRO F 1 33 ? -24.757 24.651 0.484 1.00 12.29 33 PRO F O 1
ATOM 4856 N N . LEU F 1 34 ? -25.009 26.782 1.152 1.00 9.18 34 LEU F N 1
ATOM 4857 C CA . LEU F 1 34 ? -26.450 26.658 1.348 1.00 8.77 34 LEU F CA 1
ATOM 4858 C C . LEU F 1 34 ? -27.107 27.505 0.264 1.00 10.85 34 LEU F C 1
ATOM 4859 O O . LEU F 1 34 ? -26.604 28.572 -0.085 1.00 11.09 34 LEU F O 1
ATOM 4864 N N . ALA F 1 35 ? -28.217 27.024 -0.283 1.00 11.46 35 ALA F N 1
ATOM 4865 C CA . ALA F 1 35 ? -28.931 27.786 -1.296 1.00 12.31 35 ALA F CA 1
ATOM 4866 C C . ALA F 1 35 ? -29.775 28.810 -0.539 1.00 9.27 35 ALA F C 1
ATOM 4867 O O . ALA F 1 35 ? -29.953 28.700 0.674 1.00 10.96 35 ALA F O 1
ATOM 4869 N N . PRO F 1 36 ? -30.309 29.818 -1.242 1.00 12.15 36 PRO F N 1
ATOM 4870 C CA . PRO F 1 36 ? -31.127 30.834 -0.572 1.00 11.63 36 PRO F CA 1
ATOM 4871 C C . PRO F 1 36 ? -32.278 30.265 0.265 1.00 14.89 36 PRO F C 1
ATOM 4872 O O . PRO F 1 36 ? -32.686 30.872 1.258 1.00 14.97 36 PRO F O 1
ATOM 4876 N N . ASP F 1 37 ? -32.794 29.100 -0.122 1.00 13.76 37 ASP F N 1
ATOM 4877 C CA . ASP F 1 37 ? -33.892 28.485 0.617 1.00 13.99 37 ASP F CA 1
ATOM 4878 C C . ASP F 1 37 ? -33.419 27.703 1.841 1.00 17.37 37 ASP F C 1
ATOM 4879 O O . ASP F 1 37 ? -34.213 27.044 2.514 1.00 15.25 37 ASP F O 1
ATOM 4884 N N . GLY F 1 38 ? -32.122 27.774 2.122 1.00 14.61 38 GLY F N 1
ATOM 4885 C CA . GLY F 1 38 ? -31.579 27.089 3.280 1.00 13.87 38 GLY F CA 1
ATOM 4886 C C . GLY F 1 38 ? -31.121 25.662 3.060 1.00 17.12 38 GLY F C 1
ATOM 4887 O O . GLY F 1 38 ? -30.502 25.068 3.944 1.00 16.89 38 GLY F O 1
ATOM 4888 N N . SER F 1 39 ? -31.412 25.108 1.888 1.00 12.20 39 SER F N 1
ATOM 4889 C CA . SER F 1 39 ? -31.022 23.738 1.584 1.00 11.72 39 SER F CA 1
ATOM 4890 C C . SER F 1 39 ? -29.537 23.654 1.268 1.00 10.73 39 SER F C 1
ATOM 4891 O O . SER F 1 39 ? -28.964 24.559 0.665 1.00 13.39 39 SER F O 1
ATOM 4894 N N . LEU F 1 40 ? -28.918 22.553 1.672 1.00 14.33 40 LEU F N 1
ATOM 4895 C CA . LEU F 1 40 ? -27.498 22.372 1.435 1.00 15.49 40 LEU F CA 1
ATOM 4896 C C . LEU F 1 40 ? -27.233 21.932 0.001 1.00 16.02 40 LEU F C 1
ATOM 4897 O O . LEU F 1 40 ? -27.951 21.096 -0.549 1.00 18.15 40 LEU F O 1
ATOM 4902 N N . VAL F 1 41 ? -26.215 22.525 -0.609 1.00 12.89 41 VAL F N 1
ATOM 4903 C CA . VAL F 1 41 ? -25.814 22.161 -1.960 1.00 12.76 41 VAL F CA 1
ATOM 4904 C C . VAL F 1 41 ? -24.709 21.148 -1.727 1.00 15.39 41 VAL F C 1
ATOM 4905 O O . VAL F 1 41 ? -23.595 21.503 -1.334 1.00 18.08 41 VAL F O 1
ATOM 4909 N N . GLU F 1 42 ? -25.028 19.879 -1.942 1.00 16.05 42 GLU F N 1
ATOM 4910 C CA . GLU F 1 42 ? -24.059 18.826 -1.724 1.00 15.51 42 GLU F CA 1
ATOM 4911 C C . GLU F 1 42 ? -23.300 18.497 -2.994 1.00 16.79 42 GLU F C 1
ATOM 4912 O O . GLU F 1 42 ? -23.746 18.803 -4.100 1.00 22.63 42 GLU F O 1
ATOM 4918 N N . GLY F 1 43 ? -22.140 17.881 -2.823 1.00 13.12 43 GLY F N 1
ATOM 4919 C CA . GLY F 1 43 ? -21.329 17.529 -3.967 1.00 11.46 43 GLY F CA 1
ATOM 4920 C C . GLY F 1 43 ? -19.863 17.782 -3.700 1.00 10.98 43 GLY F C 1
ATOM 4921 O O . GLY F 1 43 ? -19.450 17.962 -2.552 1.00 14.26 43 GLY F O 1
ATOM 4922 N N . ASP F 1 44 ? -19.078 17.804 -4.771 1.00 10.23 44 ASP F N 1
ATOM 4923 C CA . ASP F 1 44 ? -17.641 18.014 -4.667 1.00 13.27 44 ASP F CA 1
ATOM 4924 C C . ASP F 1 44 ? -17.296 19.455 -4.313 1.00 11.20 44 ASP F C 1
ATOM 4925 O O . ASP F 1 44 ? -18.175 20.311 -4.204 1.00 11.21 44 ASP F O 1
ATOM 4930 N N . ILE F 1 45 ? -16.008 19.720 -4.134 1.00 12.60 45 ILE F N 1
ATOM 4931 C CA . ILE F 1 45 ? -15.556 21.056 -3.769 1.00 10.56 45 ILE F CA 1
ATOM 4932 C C . ILE F 1 45 ? -15.921 22.124 -4.796 1.00 7.94 45 ILE F C 1
ATOM 4933 O O . ILE F 1 45 ? -16.213 23.267 -4.437 1.00 11.31 45 ILE F O 1
ATOM 4938 N N . ARG F 1 46 ? -15.913 21.764 -6.074 1.00 8.80 46 ARG F N 1
ATOM 4939 C CA . ARG F 1 46 ? -16.239 22.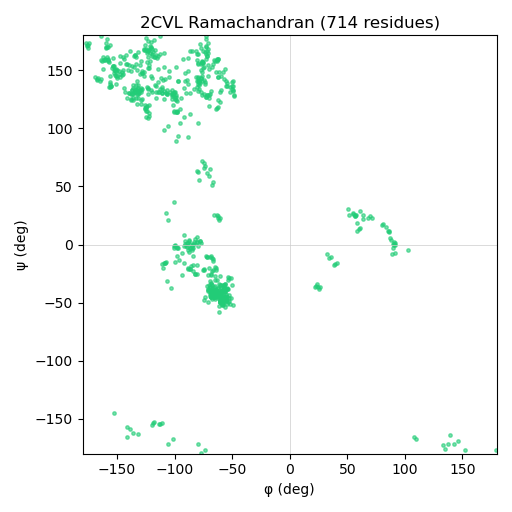737 -7.109 1.00 10.95 46 ARG F CA 1
ATOM 4940 C C . ARG F 1 46 ? -17.682 23.221 -7.031 1.00 9.51 46 ARG F C 1
ATOM 4941 O O . ARG F 1 46 ? -17.941 24.422 -7.125 1.00 12.84 46 ARG F O 1
ATOM 4949 N N . VAL F 1 47 ? -18.622 22.295 -6.853 1.00 11.58 47 VAL F N 1
ATOM 4950 C CA . VAL F 1 47 ? -20.026 22.672 -6.766 1.00 12.09 47 VAL F CA 1
ATOM 4951 C C . VAL F 1 47 ? -20.307 23.449 -5.483 1.00 13.22 47 VAL F C 1
ATOM 4952 O O . VAL F 1 47 ? -21.045 24.434 -5.497 1.00 14.16 47 VAL F O 1
ATOM 4956 N N . GLN F 1 48 ? -19.717 23.015 -4.374 1.00 11.22 48 GLN F N 1
ATOM 4957 C CA . GLN F 1 48 ? -19.946 23.710 -3.113 1.00 7.79 48 GLN F CA 1
ATOM 4958 C C . GLN F 1 48 ? -19.285 25.085 -3.112 1.00 9.64 48 GLN F C 1
ATOM 4959 O O . GLN F 1 48 ? -19.837 26.040 -2.570 1.00 9.85 48 GLN F O 1
ATOM 4965 N N . THR F 1 49 ? -18.111 25.196 -3.726 1.00 10.76 49 THR F N 1
ATOM 4966 C CA . THR F 1 49 ? -17.435 26.487 -3.758 1.00 10.16 49 THR F CA 1
ATOM 4967 C C . THR F 1 49 ? -18.220 27.472 -4.617 1.00 7.97 49 THR F C 1
ATOM 4968 O O . THR F 1 49 ? -18.277 28.658 -4.312 1.00 8.13 49 THR F O 1
ATOM 4972 N N . GLU F 1 50 ? -18.840 26.979 -5.685 1.00 10.70 50 GLU F N 1
ATOM 4973 C CA . GLU F 1 50 ? -19.629 27.848 -6.547 1.00 11.57 50 GLU F CA 1
ATOM 4974 C C . GLU F 1 50 ? -20.769 28.466 -5.738 1.00 8.93 50 GLU F C 1
ATOM 4975 O O . GLU F 1 50 ? -21.024 29.664 -5.831 1.00 13.21 50 GLU F O 1
ATOM 4981 N N . ARG F 1 51 ? -21.444 27.648 -4.937 1.00 10.12 51 ARG F N 1
ATOM 4982 C CA . ARG F 1 51 ? -22.548 28.135 -4.118 1.00 9.37 51 ARG F CA 1
ATOM 4983 C C . ARG F 1 51 ? -22.028 29.161 -3.113 1.00 7.52 51 ARG F C 1
ATOM 4984 O O . ARG F 1 51 ? -22.652 30.194 -2.898 1.00 9.70 51 ARG F O 1
ATOM 4992 N N . VAL F 1 52 ? -20.879 28.871 -2.505 1.00 9.06 52 VAL F N 1
ATOM 4993 C CA . VAL F 1 52 ? -20.282 29.786 -1.536 1.00 7.20 52 VAL F CA 1
ATOM 4994 C C . VAL F 1 52 ? -19.967 31.133 -2.176 1.00 9.62 52 VAL F C 1
ATOM 4995 O O . VAL F 1 52 ? -20.257 32.188 -1.607 1.00 10.05 52 VAL F O 1
ATOM 5007 N N . GLU F 1 54 ? -21.325 32.406 -4.844 1.00 8.98 54 GLU F N 1
ATOM 5008 C CA . GLU F 1 54 ? -22.568 33.057 -5.235 1.00 8.39 54 GLU F CA 1
ATOM 5009 C C . GLU F 1 54 ? -23.172 33.742 -4.013 1.00 11.51 54 GLU F C 1
ATOM 5010 O O . GLU F 1 54 ? -23.754 34.822 -4.121 1.00 9.99 54 GLU F O 1
ATOM 5016 N N . ASN F 1 55 ? -23.031 33.113 -2.849 1.00 11.34 55 ASN F N 1
ATOM 5017 C CA . ASN F 1 55 ? -23.561 33.691 -1.622 1.00 10.87 55 ASN F CA 1
ATOM 5018 C C . ASN F 1 55 ? -22.771 34.941 -1.255 1.00 9.08 55 ASN F C 1
ATOM 5019 O O . ASN F 1 55 ? -23.345 35.962 -0.879 1.00 8.46 55 ASN F O 1
ATOM 5024 N N . LEU F 1 56 ? -21.450 34.853 -1.365 1.00 9.41 56 LEU F N 1
ATOM 5025 C CA . LEU F 1 56 ? -20.588 35.992 -1.069 1.00 6.83 56 LEU F CA 1
ATOM 5026 C C . LEU F 1 56 ? -20.982 37.170 -1.949 1.00 11.59 56 LEU F C 1
ATOM 5027 O O . LEU F 1 56 ? -21.112 38.300 -1.480 1.00 8.88 56 LEU F O 1
ATOM 5032 N N . LYS F 1 57 ? -21.167 36.890 -3.235 1.00 8.84 57 LYS F N 1
ATOM 5033 C CA . LYS F 1 57 ? -21.541 37.916 -4.199 1.00 9.75 57 LYS F CA 1
ATOM 5034 C C . LYS F 1 57 ? -22.873 38.555 -3.835 1.00 5.56 57 LYS F C 1
ATOM 5035 O O . LYS F 1 57 ? -23.009 39.777 -3.866 1.00 9.22 57 LYS F O 1
ATOM 5041 N N . ALA F 1 58 ? -23.848 37.725 -3.473 1.00 11.15 58 ALA F N 1
ATOM 5042 C CA . ALA F 1 58 ? -25.175 38.212 -3.112 1.00 7.30 58 ALA F CA 1
ATOM 5043 C C . ALA F 1 58 ? -25.137 39.108 -1.880 1.00 9.63 58 ALA F C 1
ATOM 5044 O O . ALA F 1 58 ? -25.784 40.152 -1.844 1.00 10.54 58 ALA F O 1
ATOM 5046 N N . VAL F 1 59 ? -24.377 38.698 -0.870 1.00 8.90 59 VAL F N 1
ATOM 5047 C CA . VAL F 1 59 ? -24.270 39.481 0.358 1.00 8.93 59 VAL F CA 1
ATOM 5048 C C . VAL F 1 59 ? -23.539 40.799 0.109 1.00 8.22 59 VAL F C 1
ATOM 5049 O O . VAL F 1 59 ? -23.956 41.852 0.592 1.00 10.92 59 VAL F O 1
ATOM 5053 N N . LEU F 1 60 ? -22.447 40.738 -0.646 1.00 7.76 60 LEU F N 1
ATOM 5054 C CA . LEU F 1 60 ? -21.666 41.931 -0.952 1.00 10.03 60 LEU F CA 1
ATOM 5055 C C . LEU F 1 60 ? -22.503 42.950 -1.712 1.00 9.74 60 LEU F C 1
ATOM 5056 O O . LEU F 1 60 ? -22.442 44.145 -1.431 1.00 12.22 60 LEU F O 1
ATOM 5061 N N . GLU F 1 61 ? -23.289 42.478 -2.672 1.00 10.55 61 GLU F N 1
ATOM 5062 C CA . GLU F 1 61 ? -24.123 43.392 -3.442 1.00 9.47 61 GLU F CA 1
ATOM 5063 C C . GLU F 1 61 ? -25.234 44.002 -2.588 1.00 11.02 61 GLU F C 1
ATOM 5064 O O . GLU F 1 61 ? -25.617 45.156 -2.796 1.00 14.97 61 GLU F O 1
ATOM 5070 N N . ALA F 1 62 ? -25.741 43.238 -1.626 1.00 11.03 62 ALA F N 1
ATOM 5071 C CA . ALA F 1 62 ? -26.794 43.737 -0.745 1.00 8.44 62 ALA F CA 1
ATOM 5072 C C . ALA F 1 62 ? -26.218 44.828 0.153 1.00 13.95 62 ALA F C 1
ATOM 5073 O O . ALA F 1 62 ? -26.943 45.704 0.630 1.00 13.70 62 ALA F O 1
ATOM 5075 N N . ALA F 1 63 ? -24.908 44.769 0.374 1.00 10.84 63 ALA F N 1
ATOM 5076 C CA . ALA F 1 63 ? -24.221 45.748 1.212 1.00 12.40 63 ALA F CA 1
ATOM 5077 C C . ALA F 1 63 ? -23.768 46.968 0.416 1.00 12.76 63 ALA F C 1
ATOM 5078 O O . ALA F 1 63 ? -23.126 47.867 0.960 1.00 16.48 63 ALA F O 1
ATOM 5080 N N . GLY F 1 64 ? -24.102 47.000 -0.871 1.00 11.73 64 GLY F N 1
ATOM 5081 C CA . GLY F 1 64 ? -23.703 48.117 -1.708 1.00 11.58 64 GLY F CA 1
ATOM 5082 C C . GLY F 1 64 ? -22.265 47.997 -2.179 1.00 17.71 64 GLY F C 1
ATOM 5083 O O . GLY F 1 64 ? -21.660 48.968 -2.634 1.00 18.23 64 GLY F O 1
ATOM 5084 N N . SER F 1 65 ? -21.721 46.790 -2.070 1.00 10.96 65 SER F N 1
ATOM 5085 C CA . SER F 1 65 ? -20.347 46.519 -2.471 1.00 9.64 65 SER F CA 1
ATOM 5086 C C . SER F 1 65 ? -20.345 45.466 -3.574 1.00 14.80 65 SER F C 1
ATOM 5087 O O . SER F 1 65 ? -21.333 45.304 -4.295 1.00 14.85 65 SER F O 1
ATOM 5090 N N . GLY F 1 66 ? -19.240 44.742 -3.698 1.00 13.08 66 GLY F N 1
ATOM 5091 C CA . GLY F 1 66 ? -19.155 43.725 -4.725 1.00 11.72 66 GLY F CA 1
ATOM 5092 C C . GLY F 1 66 ? -17.862 42.948 -4.643 1.00 8.11 66 GLY F C 1
ATOM 5093 O O . GLY F 1 66 ? -16.958 43.304 -3.885 1.00 9.95 66 GLY F O 1
ATOM 5094 N N . LEU F 1 67 ? -17.772 41.884 -5.433 1.00 13.71 67 LEU F N 1
ATOM 5095 C CA . LEU F 1 67 ? -16.588 41.039 -5.447 1.00 11.74 67 LEU F CA 1
ATOM 5096 C C . LEU F 1 67 ? -15.312 41.806 -5.788 1.00 10.91 67 LEU F C 1
ATOM 5097 O O . LEU F 1 67 ? -14.246 41.501 -5.260 1.00 10.76 67 LEU F O 1
ATOM 5102 N N . SER F 1 68 ? -15.417 42.804 -6.662 1.00 12.90 68 SER F N 1
ATOM 5103 C CA . SER F 1 68 ? -14.247 43.587 -7.051 1.00 12.31 68 SER F CA 1
ATOM 5104 C C . SER F 1 68 ? -13.762 44.516 -5.941 1.00 12.31 68 SER F C 1
ATOM 5105 O O . SER F 1 68 ? -12.684 45.096 -6.041 1.00 14.12 68 SER F O 1
ATOM 5108 N N . ARG F 1 69 ? -14.561 44.654 -4.888 1.00 7.84 69 ARG F N 1
ATOM 5109 C CA . ARG F 1 69 ? -14.209 45.523 -3.766 1.00 11.96 69 ARG F CA 1
ATOM 5110 C C . ARG F 1 69 ? -13.663 44.721 -2.591 1.00 11.18 69 ARG F C 1
ATOM 5111 O O . ARG F 1 69 ? -13.263 45.284 -1.572 1.00 10.14 69 ARG F O 1
ATOM 5119 N N . VAL F 1 70 ? -13.652 43.402 -2.731 1.00 7.57 70 VAL F N 1
ATOM 5120 C CA . VAL F 1 70 ? -13.151 42.540 -1.665 1.00 5.53 70 VAL F CA 1
ATOM 5121 C C . VAL F 1 70 ? -11.642 42.727 -1.535 1.00 8.73 70 VAL F C 1
ATOM 5122 O O . VAL F 1 70 ? -10.914 42.660 -2.522 1.00 9.35 70 VAL F O 1
ATOM 5126 N N . VAL F 1 71 ? -11.173 42.966 -0.314 1.00 5.95 71 VAL F N 1
ATOM 5127 C CA . VAL F 1 71 ? -9.749 43.176 -0.085 1.00 5.98 71 VAL F CA 1
ATOM 5128 C C . VAL F 1 71 ? -9.083 42.030 0.666 1.00 3.29 71 VAL F C 1
ATOM 5129 O O . VAL F 1 71 ? -7.861 41.868 0.608 1.00 8.83 71 VAL F O 1
ATOM 5133 N N . GLN F 1 72 ? -9.888 41.233 1.359 1.00 6.17 72 GLN F N 1
ATOM 5134 C CA . GLN F 1 72 ? -9.362 40.115 2.132 1.00 7.10 72 GLN F CA 1
ATOM 5135 C C . GLN F 1 72 ? -10.376 38.991 2.244 1.00 6.09 72 GLN F C 1
ATOM 5136 O O . GLN F 1 72 ? -11.559 39.246 2.444 1.00 6.73 72 GLN F O 1
ATOM 5142 N N . THR F 1 73 ? -9.914 37.752 2.107 1.00 7.39 73 THR F N 1
ATOM 5143 C CA . THR F 1 73 ? -10.798 36.605 2.281 1.00 4.98 73 THR F CA 1
ATOM 5144 C C . THR F 1 73 ? -10.126 35.628 3.240 1.00 5.50 73 THR F C 1
ATOM 5145 O O . THR F 1 73 ? -8.897 35.518 3.289 1.00 9.68 73 THR F O 1
ATOM 5149 N N . THR F 1 74 ? -10.949 34.944 4.019 1.00 6.80 74 THR F N 1
ATOM 5150 C CA . THR F 1 74 ? -10.478 33.959 4.977 1.00 9.86 74 THR F CA 1
ATOM 5151 C C . THR F 1 74 ? -11.202 32.695 4.550 1.00 9.66 74 THR F C 1
ATOM 5152 O O . THR F 1 74 ? -12.423 32.589 4.685 1.00 9.11 74 THR F O 1
ATOM 5156 N N . CYS F 1 75 ? -10.437 31.745 4.020 1.00 9.80 75 CYS F N 1
ATOM 5157 C CA . CYS F 1 75 ? -10.998 30.513 3.486 1.00 9.03 75 CYS F CA 1
ATOM 5158 C C . CYS F 1 75 ? -10.666 29.267 4.291 1.00 12.25 75 CYS F C 1
ATOM 5159 O O . CYS F 1 75 ? -9.507 29.023 4.629 1.00 9.94 75 CYS F O 1
ATOM 5162 N N . PHE F 1 76 ? -11.694 28.480 4.598 1.00 6.89 76 PHE F N 1
ATOM 5163 C CA . PHE F 1 76 ? -11.499 27.247 5.347 1.00 6.21 76 PHE F CA 1
ATOM 5164 C C . PHE F 1 76 ? -12.036 26.064 4.561 1.00 9.40 76 PHE F C 1
ATOM 5165 O O . PHE F 1 76 ? -13.138 26.124 4.012 1.00 9.38 76 PHE F O 1
ATOM 5173 N N . LEU F 1 77 ? -11.255 24.988 4.519 1.00 6.92 77 LEU F N 1
ATOM 5174 C CA . LEU F 1 77 ? -11.648 23.765 3.823 1.00 6.26 77 LEU F CA 1
ATOM 5175 C C . LEU F 1 77 ? -11.640 22.606 4.821 1.00 9.80 77 LEU F C 1
ATOM 5176 O O . LEU F 1 77 ? -10.935 22.658 5.823 1.00 15.31 77 LEU F O 1
ATOM 5181 N N . ALA F 1 78 ? -12.424 21.567 4.552 1.00 11.84 78 ALA F N 1
ATOM 5182 C CA . ALA F 1 78 ? -12.465 20.415 5.449 1.00 11.29 78 ALA F CA 1
ATOM 5183 C C . ALA F 1 78 ? -11.463 19.361 5.018 1.00 15.42 78 ALA F C 1
ATOM 5184 O O . ALA F 1 78 ? -11.142 18.458 5.786 1.00 16.30 78 ALA F O 1
ATOM 5186 N N . ASP F 1 79 ? -10.972 19.475 3.790 1.00 17.30 79 ASP F N 1
ATOM 5187 C CA . ASP F 1 79 ? -10.025 18.495 3.267 1.00 15.86 79 ASP F CA 1
ATOM 5188 C C . ASP F 1 79 ? -8.961 19.178 2.421 1.00 13.30 79 ASP F C 1
ATOM 5189 O O . ASP F 1 79 ? -9.281 19.916 1.488 1.00 16.77 79 ASP F O 1
ATOM 5202 N N . GLU F 1 81 ? -7.203 17.958 0.227 1.00 11.92 81 GLU F N 1
ATOM 5203 C CA . GLU F 1 81 ? -7.252 17.503 -1.156 1.00 10.67 81 GLU F CA 1
ATOM 5204 C C . GLU F 1 81 ? -8.185 18.372 -1.987 1.00 10.50 81 GLU F C 1
ATOM 5205 O O . GLU F 1 81 ? -8.209 18.275 -3.210 1.00 11.12 81 GLU F O 1
ATOM 5211 N N . ASP F 1 82 ? -8.949 19.229 -1.319 1.00 9.64 82 ASP F N 1
ATOM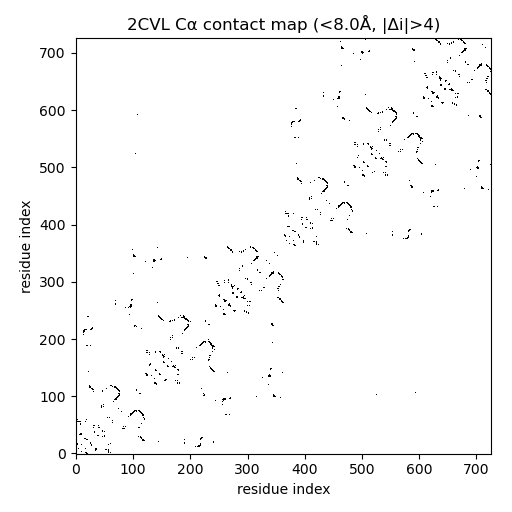 5212 C CA . ASP F 1 82 ? -9.873 20.103 -2.028 1.00 12.73 82 ASP F CA 1
ATOM 5213 C C . ASP F 1 82 ? -9.281 21.456 -2.419 1.00 14.58 82 ASP F C 1
ATOM 5214 O O . ASP F 1 82 ? -9.973 22.271 -3.019 1.00 11.84 82 ASP F O 1
ATOM 5219 N N . PHE F 1 83 ? -8.013 21.696 -2.092 1.00 12.28 83 PHE F N 1
ATOM 5220 C CA . PHE F 1 83 ? -7.378 22.972 -2.428 1.00 13.57 83 PHE F CA 1
ATOM 5221 C C . PHE F 1 83 ? -7.429 23.338 -3.913 1.00 13.07 83 PHE F C 1
ATOM 5222 O O . PHE F 1 83 ? -7.790 24.461 -4.263 1.00 11.71 83 PHE F O 1
ATOM 5230 N N . PRO F 1 84 ? -7.061 22.401 -4.807 1.00 13.70 84 PRO F N 1
ATOM 5231 C CA . PRO F 1 84 ? -7.078 22.675 -6.249 1.00 16.01 84 PRO F CA 1
ATOM 5232 C C . PRO F 1 84 ? -8.449 23.069 -6.786 1.00 13.13 84 PRO F C 1
ATOM 5233 O O . PRO F 1 84 ? -8.592 24.083 -7.476 1.00 12.42 84 PRO F O 1
ATOM 5237 N N . GLY F 1 85 ? -9.452 22.252 -6.478 1.00 13.70 85 GLY F N 1
ATOM 5238 C CA . GLY F 1 85 ? -10.800 22.526 -6.939 1.00 10.62 85 GLY F CA 1
ATOM 5239 C C . GLY F 1 85 ? -11.304 23.847 -6.400 1.00 11.00 85 GLY F C 1
ATOM 5240 O O . GLY F 1 85 ? -11.955 24.614 -7.111 1.00 10.82 85 GLY F O 1
ATOM 5241 N N . PHE F 1 86 ? -11.008 24.110 -5.134 1.00 9.28 86 PHE F N 1
ATOM 5242 C CA . PHE F 1 86 ? -11.424 25.356 -4.511 1.00 7.72 86 PHE F CA 1
ATOM 5243 C C . PHE F 1 86 ? -10.813 26.553 -5.237 1.00 8.96 86 PHE F C 1
ATOM 5244 O O . PHE F 1 86 ? -11.516 27.502 -5.579 1.00 11.56 86 PHE F O 1
ATOM 5252 N N . ASN F 1 87 ? -9.504 26.504 -5.474 1.00 11.32 87 ASN F N 1
ATOM 5253 C CA . ASN F 1 87 ? -8.815 27.600 -6.151 1.00 10.52 87 ASN F CA 1
ATOM 5254 C C . ASN F 1 87 ? -9.360 27.863 -7.548 1.00 13.31 87 ASN F C 1
ATOM 5255 O O . ASN F 1 87 ? -9.507 29.013 -7.958 1.00 11.75 87 ASN F O 1
ATOM 5260 N N . GLU F 1 88 ? -9.660 26.796 -8.278 1.00 13.27 88 GLU F N 1
ATOM 5261 C CA . GLU F 1 88 ? -10.182 26.928 -9.630 1.00 13.67 88 GLU F CA 1
ATOM 5262 C C . GLU F 1 88 ? -11.465 27.747 -9.662 1.00 13.11 88 GLU F C 1
ATOM 5263 O O . GLU F 1 88 ? -11.581 28.704 -10.431 1.00 11.26 88 GLU F O 1
ATOM 5269 N N . VAL F 1 89 ? -12.425 27.374 -8.821 1.00 10.14 89 VAL F N 1
ATOM 5270 C CA . VAL F 1 89 ? -13.699 28.080 -8.775 1.00 9.62 89 VAL F CA 1
ATOM 5271 C C . VAL F 1 89 ? -13.546 29.485 -8.201 1.00 10.02 89 VAL F C 1
ATOM 5272 O O . VAL F 1 89 ? -14.105 30.441 -8.730 1.00 10.51 89 VAL F O 1
ATOM 5276 N N . TYR F 1 90 ? -12.795 29.599 -7.112 1.00 10.58 90 TYR F N 1
ATOM 5277 C CA . TYR F 1 90 ? -12.559 30.885 -6.470 1.00 8.22 90 TYR F CA 1
ATOM 5278 C C . TYR F 1 90 ? -12.029 31.892 -7.498 1.00 8.79 90 TYR F C 1
ATOM 5279 O O . TYR F 1 90 ? -12.467 33.045 -7.538 1.00 10.14 90 TYR F O 1
ATOM 5288 N N . ALA F 1 91 ? -11.098 31.443 -8.337 1.00 10.73 91 ALA F N 1
ATOM 5289 C CA . ALA F 1 91 ? -10.479 32.296 -9.354 1.00 13.27 91 ALA F CA 1
ATOM 5290 C C . ALA F 1 91 ? -11.440 32.812 -10.428 1.00 15.33 91 ALA F C 1
ATOM 5291 O O . ALA F 1 91 ? -11.145 33.798 -11.104 1.00 18.18 91 ALA F O 1
ATOM 5293 N N . ARG F 1 92 ? -12.582 32.152 -10.587 1.00 15.45 92 ARG F N 1
ATOM 5294 C CA . ARG F 1 92 ? -13.559 32.570 -11.590 1.00 15.62 92 ARG F CA 1
ATOM 5295 C C . ARG F 1 92 ? -14.317 33.812 -11.149 1.00 18.19 92 ARG F C 1
ATOM 5296 O O . ARG F 1 92 ? -14.868 34.538 -11.975 1.00 16.46 92 ARG F O 1
ATOM 5304 N N . TYR F 1 93 ? -14.347 34.055 -9.844 1.00 11.73 93 TYR F N 1
ATOM 5305 C CA . TYR F 1 93 ? -15.081 35.194 -9.314 1.00 12.94 93 TYR F CA 1
ATOM 5306 C C . TYR F 1 93 ? -14.297 36.477 -9.101 1.00 16.44 93 TYR F C 1
ATOM 5307 O O . TYR F 1 93 ? -14.883 37.509 -8.786 1.00 14.29 93 TYR F O 1
ATOM 5316 N N . PHE F 1 94 ? -12.982 36.421 -9.280 1.00 20.41 94 PHE F N 1
ATOM 5317 C CA . PHE F 1 94 ? -12.148 37.604 -9.108 1.00 19.60 94 PHE F CA 1
ATOM 5318 C C . PHE F 1 94 ? -11.230 37.836 -10.300 1.00 23.10 94 PHE F C 1
ATOM 5319 O O . PHE F 1 94 ? -10.930 36.915 -11.060 1.00 22.36 94 PHE F O 1
ATOM 5327 N N . THR F 1 95 ? -10.790 39.080 -10.451 1.00 25.77 95 THR F N 1
ATOM 5328 C CA . THR F 1 95 ? -9.878 39.471 -11.517 1.00 28.55 95 THR F CA 1
ATOM 5329 C C . THR F 1 95 ? -8.901 40.453 -10.885 1.00 29.46 95 THR F C 1
ATOM 5330 O O . THR F 1 95 ? -9.252 41.153 -9.939 1.00 22.05 95 THR F O 1
ATOM 5334 N N . PRO F 1 96 ? -7.660 40.515 -11.390 1.00 32.72 96 PRO F N 1
ATOM 5335 C CA . PRO F 1 96 ? -6.681 41.445 -10.817 1.00 33.40 96 PRO F CA 1
ATOM 5336 C C . PRO F 1 96 ? -7.259 42.854 -10.668 1.00 37.74 96 PRO F C 1
ATOM 5337 O O . PRO F 1 96 ? -7.934 43.353 -11.568 1.00 39.31 96 PRO F O 1
ATOM 5341 N N . PRO F 1 97 ? -7.003 43.511 -9.523 1.00 35.39 97 PRO F N 1
ATOM 5342 C CA . PRO F 1 97 ? -6.218 42.995 -8.398 1.00 29.24 97 PRO F CA 1
ATOM 5343 C C . PRO F 1 97 ? -6.999 42.017 -7.520 1.00 25.26 97 PRO F C 1
ATOM 5344 O O . PRO F 1 97 ? -8.148 42.277 -7.157 1.00 22.42 97 PRO F O 1
ATOM 5348 N N . TYR F 1 98 ? -6.369 40.894 -7.187 1.00 25.09 98 TYR F N 1
ATOM 5349 C CA . TYR F 1 98 ? -6.999 39.880 -6.346 1.00 15.91 98 TYR F CA 1
ATOM 5350 C C . TYR F 1 98 ? -6.945 40.264 -4.875 1.00 11.41 98 TYR F C 1
ATOM 5351 O O . TYR F 1 98 ? -6.081 41.029 -4.451 1.00 14.97 98 TYR F O 1
ATOM 5360 N N . PRO F 1 99 ? -7.878 39.734 -4.074 1.00 6.37 99 PRO F N 1
ATOM 5361 C CA . PRO F 1 99 ? -7.890 40.048 -2.643 1.00 9.19 99 PRO F CA 1
ATOM 5362 C C . PRO F 1 99 ? -6.731 39.336 -1.952 1.00 11.25 99 PRO F C 1
ATOM 5363 O O . PRO F 1 99 ? -6.137 38.412 -2.517 1.00 8.78 99 PRO F O 1
ATOM 5367 N N . ALA F 1 100 ? -6.405 39.778 -0.741 1.00 8.41 100 ALA F N 1
ATOM 5368 C CA . ALA F 1 100 ? -5.379 39.107 0.044 1.00 7.30 100 ALA F CA 1
ATOM 5369 C C . ALA F 1 100 ? -6.140 37.864 0.507 1.00 8.67 100 ALA F C 1
ATOM 5370 O O . ALA F 1 100 ? -7.374 37.879 0.562 1.00 11.58 100 ALA F O 1
ATOM 5372 N N . ARG F 1 101 ? -5.429 36.793 0.838 1.00 7.65 101 ARG F N 1
ATOM 5373 C CA . ARG F 1 101 ? -6.109 35.570 1.232 1.00 7.35 101 ARG F CA 1
ATOM 5374 C C . ARG F 1 101 ? -5.318 34.683 2.185 1.00 8.56 101 ARG F C 1
ATOM 5375 O O . ARG F 1 101 ? -4.086 34.671 2.180 1.00 8.40 101 ARG F O 1
ATOM 5383 N N . ALA F 1 102 ? -6.057 33.951 3.013 1.00 8.78 102 ALA F N 1
ATOM 5384 C CA . ALA F 1 102 ? -5.490 32.987 3.947 1.00 8.86 102 ALA F CA 1
ATOM 5385 C C . ALA F 1 102 ? -6.398 31.771 3.804 1.00 10.54 102 ALA F C 1
ATOM 5386 O O . ALA F 1 102 ? -7.617 31.879 3.938 1.00 9.20 102 ALA F O 1
ATOM 5388 N N . THR F 1 103 ? -5.808 30.624 3.491 1.00 10.91 103 THR F N 1
ATOM 5389 C CA . THR F 1 103 ? -6.579 29.397 3.320 1.00 14.79 103 THR F CA 1
ATOM 5390 C C . THR F 1 103 ? -5.966 28.275 4.146 1.00 11.48 103 THR F C 1
ATOM 5391 O O . THR F 1 103 ? -4.754 28.090 4.141 1.00 12.37 103 THR F O 1
ATOM 5395 N N . VAL F 1 104 ? -6.810 27.537 4.857 1.00 9.30 104 VAL F N 1
ATOM 5396 C CA . VAL F 1 104 ? -6.349 26.424 5.677 1.00 9.92 104 VAL F CA 1
ATOM 5397 C C . VAL F 1 104 ? -7.398 25.321 5.714 1.00 9.32 104 VAL F C 1
ATOM 5398 O O . VAL F 1 104 ? -8.580 25.567 5.489 1.00 8.15 104 VAL F O 1
ATOM 5402 N N . ALA F 1 105 ? -6.958 24.097 5.986 1.00 8.60 105 ALA F N 1
ATOM 5403 C CA . ALA F 1 105 ? -7.884 22.976 6.096 1.00 10.99 105 ALA F CA 1
ATOM 5404 C C . ALA F 1 105 ? -8.096 22.749 7.587 1.00 10.65 105 ALA F C 1
ATOM 5405 O O . ALA F 1 105 ? -7.134 22.694 8.349 1.00 13.00 105 ALA F O 1
ATOM 5407 N N . VAL F 1 106 ? -9.350 22.638 8.007 1.00 10.20 106 VAL F N 1
ATOM 5408 C CA . VAL F 1 106 ? -9.655 22.425 9.420 1.00 10.12 106 VAL F CA 1
ATOM 5409 C C . VAL F 1 106 ? -10.363 21.099 9.616 1.00 10.55 106 VAL F C 1
ATOM 5410 O O . VAL F 1 106 ? -10.682 20.412 8.650 1.00 12.92 106 VAL F O 1
ATOM 5414 N N . LYS F 1 107 ? -10.616 20.746 10.872 1.00 11.90 107 LYS F N 1
ATOM 5415 C CA . LYS F 1 107 ? -11.268 19.483 11.178 1.00 11.87 107 LYS F CA 1
ATOM 5416 C C . LYS F 1 107 ? -12.703 19.412 10.660 1.00 12.37 107 LYS F C 1
ATOM 5417 O O . LYS F 1 107 ? -13.095 18.421 10.041 1.00 14.64 107 LYS F O 1
ATOM 5423 N N . ALA F 1 108 ? -13.483 20.461 10.902 1.00 9.19 108 ALA F N 1
ATOM 5424 C CA . ALA F 1 108 ? -14.873 20.468 10.459 1.00 10.13 108 ALA F CA 1
ATOM 5425 C C . ALA F 1 108 ? -15.462 21.866 10.316 1.00 11.59 108 ALA F C 1
ATOM 5426 O O . ALA F 1 108 ? -14.987 22.829 10.919 1.00 10.05 108 ALA F O 1
ATOM 5428 N N . LEU F 1 109 ? -16.512 21.961 9.512 1.00 8.38 109 LEU F N 1
ATOM 5429 C CA . LEU F 1 109 ? -17.189 23.227 9.273 1.00 7.92 109 LEU F CA 1
ATOM 5430 C C . LEU F 1 109 ? -18.674 23.078 9.570 1.00 10.99 109 LEU F C 1
ATOM 5431 O O . LEU F 1 109 ? -19.169 21.968 9.734 1.00 10.85 109 LEU F O 1
ATOM 5436 N N . PRO F 1 110 ? -19.406 24.201 9.655 1.00 9.20 110 PRO F N 1
ATOM 5437 C CA . PRO F 1 110 ? -20.841 24.104 9.934 1.00 9.40 110 PRO F CA 1
ATOM 5438 C C . PRO F 1 110 ? -21.547 23.194 8.927 1.00 10.29 110 PRO F C 1
ATOM 5439 O O . PRO F 1 110 ? -21.257 23.233 7.729 1.00 9.95 110 PRO F O 1
ATOM 5443 N N . ARG F 1 111 ? -22.465 22.373 9.426 1.00 11.89 111 ARG F N 1
ATOM 5444 C CA . ARG F 1 111 ? -23.236 21.452 8.591 1.00 11.38 111 ARG F CA 1
ATOM 5445 C C . ARG F 1 111 ? -22.391 20.415 7.847 1.00 13.63 111 ARG F C 1
ATOM 5446 O O . ARG F 1 111 ? -22.878 19.766 6.921 1.00 15.50 111 ARG F O 1
ATOM 5454 N N . GLY F 1 112 ? -21.134 20.263 8.250 1.00 11.93 112 GLY F N 1
ATOM 5455 C CA . GLY F 1 112 ? -20.257 19.294 7.609 1.00 12.53 112 GLY F CA 1
ATOM 5456 C C . GLY F 1 112 ? -19.876 19.610 6.171 1.00 9.87 112 GLY F C 1
ATOM 5457 O O . GLY F 1 112 ? -19.496 18.717 5.411 1.00 11.16 112 GLY F O 1
ATOM 5458 N N . VAL F 1 113 ? -19.962 20.880 5.793 1.00 7.74 113 VAL F N 1
ATOM 5459 C CA . VAL F 1 113 ? -19.633 21.294 4.433 1.00 7.91 113 VAL F CA 1
ATOM 5460 C C . VAL F 1 113 ? -18.137 21.219 4.131 1.00 7.58 113 VAL F C 1
ATOM 5461 O O . VAL F 1 113 ? -17.317 21.050 5.033 1.00 9.84 113 VAL F O 1
ATOM 5465 N N . ARG F 1 114 ? -17.797 21.339 2.851 1.00 5.94 114 ARG F N 1
ATOM 5466 C CA . ARG F 1 114 ? -16.408 21.279 2.400 1.00 7.08 114 ARG F CA 1
ATOM 5467 C C . ARG F 1 114 ? -15.706 22.625 2.407 1.00 8.60 114 ARG F C 1
ATOM 5468 O O . ARG F 1 114 ? -14.476 22.686 2.424 1.00 8.84 114 ARG F O 1
ATOM 5476 N N . VAL F 1 115 ? -16.476 23.702 2.394 1.00 7.25 115 VAL F N 1
ATOM 5477 C CA . VAL F 1 115 ? -15.863 25.016 2.321 1.00 7.77 115 VAL F CA 1
ATOM 5478 C C . VAL F 1 115 ? -16.661 26.137 2.986 1.00 11.28 115 VAL F C 1
ATOM 5479 O O . VAL F 1 115 ? -17.893 26.131 2.985 1.00 8.72 115 VAL F O 1
ATOM 5483 N N . GLU F 1 116 ? -15.934 27.085 3.571 1.00 6.79 116 GLU F N 1
ATOM 5484 C CA . GLU F 1 116 ? -16.520 28.255 4.218 1.00 6.81 116 GLU F CA 1
ATOM 5485 C C . GLU F 1 116 ? -15.607 29.434 3.901 1.00 6.70 116 GLU F C 1
ATOM 5486 O O . GLU F 1 116 ? -14.402 29.370 4.148 1.00 9.19 116 GLU F O 1
ATOM 5492 N N . VAL F 1 117 ? -16.176 30.506 3.355 1.00 4.76 117 VAL F N 1
ATOM 5493 C CA . VAL F 1 117 ? -15.386 31.685 3.016 1.00 4.16 117 VAL F CA 1
ATOM 5494 C C . VAL F 1 117 ? -15.980 32.971 3.580 1.00 7.68 117 VAL F C 1
ATOM 5495 O O . VAL F 1 117 ? -17.138 33.295 3.327 1.00 9.40 117 VAL F O 1
ATOM 5499 N N . ALA F 1 118 ? -15.176 33.697 4.351 1.00 6.55 118 ALA F N 1
ATOM 5500 C CA . ALA F 1 118 ? -15.600 34.980 4.910 1.00 5.24 118 ALA F CA 1
ATOM 5501 C C . ALA F 1 118 ? -14.731 36.024 4.230 1.00 5.13 118 ALA F C 1
ATOM 5502 O O . ALA F 1 118 ? -13.710 35.691 3.634 1.00 7.37 118 ALA F O 1
ATOM 5504 N N . CYS F 1 119 ? -15.124 37.288 4.300 1.00 5.97 119 CYS F N 1
ATOM 5505 C CA . CYS F 1 119 ? -14.305 38.305 3.674 1.00 5.03 119 CYS F CA 1
ATOM 5506 C C . CYS F 1 119 ? -14.527 39.693 4.230 1.00 5.57 119 CYS F C 1
ATOM 5507 O O . CYS F 1 119 ? -15.431 39.928 5.035 1.00 7.02 119 CYS F O 1
ATOM 5510 N N . VAL F 1 120 ? -13.645 40.593 3.814 1.00 4.71 120 VAL F N 1
ATOM 5511 C CA . VAL F 1 120 ? -13.715 42.002 4.177 1.00 5.36 120 VAL F CA 1
ATOM 5512 C C . VAL F 1 120 ? -13.612 42.739 2.846 1.00 7.37 120 VAL F C 1
ATOM 5513 O O . VAL F 1 120 ? -12.745 42.433 2.018 1.00 7.30 120 VAL F O 1
ATOM 5517 N N . ALA F 1 121 ? -14.513 43.690 2.626 1.00 8.16 121 ALA F N 1
ATOM 5518 C CA . ALA F 1 121 ? -14.514 44.458 1.390 1.00 5.93 121 ALA F CA 1
ATOM 5519 C C . ALA F 1 121 ? -14.680 45.935 1.686 1.00 8.13 121 ALA F C 1
ATOM 5520 O O . ALA F 1 121 ? -15.088 46.323 2.780 1.00 10.90 121 ALA F O 1
ATOM 5522 N N . LEU F 1 122 ? -14.355 46.759 0.701 1.00 10.17 122 LEU F N 1
ATOM 5523 C CA . LEU F 1 122 ? -14.516 48.194 0.854 1.00 11.07 122 LEU F CA 1
ATOM 5524 C C . LEU F 1 122 ? -15.993 48.487 0.640 1.00 13.67 122 LEU F C 1
ATOM 5525 O O . LEU F 1 122 ? -16.626 47.894 -0.233 1.00 14.44 122 LEU F O 1
ATOM 5530 N N . ALA F 1 123 ? -16.536 49.396 1.442 1.00 14.29 123 ALA F N 1
ATOM 5531 C CA . ALA F 1 123 ? -17.940 49.768 1.343 1.00 19.27 123 ALA F CA 1
ATOM 5532 C C . ALA F 1 123 ? -18.201 50.576 0.077 1.00 26.36 123 ALA F C 1
ATOM 5533 O O . ALA F 1 123 ? -19.319 50.593 -0.438 1.00 28.16 123 ALA F O 1
ATOM 5535 N N . GLU F 1 124 ? -17.168 51.251 -0.417 1.00 28.12 124 GLU F N 1
ATOM 5536 C CA . GLU F 1 124 ? -17.286 52.052 -1.630 1.00 40.07 124 GLU F CA 1
ATOM 5537 C C . GLU F 1 124 ? -16.338 51.532 -2.708 1.00 47.01 124 GLU F C 1
ATOM 5538 O O . GLU F 1 124 ? -16.829 51.164 -3.797 1.00 51.82 124 GLU F O 1
#

Sequence (726 aa):
EAVKTDRAPAAIGPYAQAVKAGGFVFVSGQIPLAPDGSLVEGDIRVQTERVENLKAVLEAAGSGLSRVVQTTCFLADEDFPGFNEVYARYFTPPYPARATVAVKALPRGVRVEVACVALAEEAVKTDRAPAAIGPYAQAVKAGGFVFVSGQIPLAPDGSLVEGDIRVQTERVENLKAVLEAAGSGLSRVVQTTCFLADEDFPGFNEVYARYFTPPYPARATVAVKALPRGVRVEVACVALAEEAVKTDRAPAAIGPYAQAVKAGGFVFVSGQIPLAPDGSLVEGDIRVQTERVENLKAVLEAAGSGLSRVVQTTCFLADEDFPGFNEVYARYFTPPYPARATVAVKALPRGVRVEVACVALAEEAVKTDRAPAAIGPYAQAVKAGGFVFVSGQIPLAPDGSLVEGDIRVQTERVENLKAVLEAAGSGLSRVVQTTCFLADEDFPGFNEVYARYFTPPYPARATVAVKALPRGVRVEVACVALAEEAVKTDRAPAAIGPYAQAVKAGGFVFVSGQIPLAPDGSLVEGDIRVQTERVENLKAVLEAAGSGLSRVVQTTCFLADEDFPGFNEVYARYFTPPYPARATVAVKALPRGVRVEVACVALAEEAVKTDRAPAAIGPYAQAVKAGGFVFVSGQIPLAPDGSLVEGDIRVQTERVENLKAVLEAAGSGLSRVVQTTCFLADEDFPGFNEVYARYFTPPYPARATVAVKALPRGVRVEVACVALAE

Foldseek 3Di:
DAFADLQAAGDDDPDGQWDDDPQKIWGDKAWQAGSVGHHDDDALLRGLLSSNRVQVRQVSLQHGQAQWAEKEKEFLDVRVVNSVVNVVVRYDPPHHDYDYDYDNADPPRTGMMMITMGGSD/DAFDDLQAAADPDPDGQWDDDDQKIWGFWQWQAGSVRHHQDDALLRGLLSSNRVQVRQVSLVHGLAQWAEKEKEFQDVRVVSNVVNVPVRADPVGHHYDYYYDNADPVRGGMIMITMGGSD/DAFDDLQAAGDDDPDGCWDDDPQKIWGFWQWQAGSVRHHFDDALQRGLLSSNRVQRRQVSQVHGLAQWAEKEKEFQDVRVVSNVVNVCVRADPVGHHYDYDYDNADPPRGGMIMITMGGGD/DAFADLQAAADDDPDGQWDDDPQKIWGDKQWQAGSVRHHDDDDLLNGLLSSNRVQRRQVSQQHGQAFWAEKEKEFQAVSVVSNCVNVPVRADPVGHHYDYDYDPADPPRTGMIMITMGGGD/DAFDDLQAAADPDPDGQWDDDPQKIWGFKQWQAGSVGHHQDDALQRGLLSSNRVQRRQVSLVHGQAQWAEKEKEFQAVCVVSNVVNVVVRDDPVHHHYDYDYDNADPPRGGMIMITMGGSD/DAFDDLQAAADPDPDGQWDDDPQKIWGFWQWQAGSVRHHDDDALLRGLLSSNRVQRRQVSLVHGQAQWAEKEKEFQDVRVVSNVVNVVVRYDPVHHHYDYDYDNADPPRGGMIMITMGGSD

Radius of gyration: 28.97 Å; Cα contacts (8 Å, |Δi|>4): 1975; chains: 6; bounding box: 74×74×68 Å

CATH classification: 3.30.1330.40

Nearest PDB structures (foldseek):
  2csl-assembly1_B  TM=9.933E-01  e=1.210E-23  Thermus thermophilus HB8
  5y6u-assembly1_C  TM=9.759E-01  e=1.790E-16  Bacillus subtilis subsp. natto BEST195
  2dyy-assembly1_A  TM=9.645E-01  e=2.033E-16  Pyrococcus horikoshii
  3quw-assembly1_A  TM=9.744E-01  e=2.577E-15  Saccharomyces cerevisiae
  3i3f-assembly1_C  TM=8.897E-01  e=3.943E-10  Giardia lamblia ATCC 50803

InterPro domains:
  IPR006056 RidA family [TIGR00004] (2-122)
  IPR006175 YjgF/YER057c/UK114 family [PF01042] (7-122)
  IPR006175 YjgF/YER057c/UK114 family [PTHR11803] (2-122)
  IPR035959 RutC-like superfamily [G3DSA:3.30.1330.40] (1-123)
  IPR035959 RutC-like superfamily [SSF55298] (4-122)

Solvent-accessible surface area: 27296 Å² total

Secondary structure (DSSP, 8-state):
-EE--TTSPPP-SS-BSEEEETTEEEEEEE-SB-TTS-B--SSHHHHHHH--HHHHHHHHTT--GGGEEEEEEEE----HHHHHHHHHHH--SSPPEEEEEE-S--GGG-SEEEEEEEE--/-EE--TTSPPPSSSS-SEEEETTEEEEEEE-SB-TTS-B--SSHHHHHHH--HHHHHHHHTT--GGGEEEEEEEE----HHHHHHHHHHH--SSPPEEEEEE-SB-GGG-SEEEEEEEE--/-EE--TTS----SS--SEEEETTEEEEEEE-SB-TTSPBP-SSHHHHHHH--HHHHHHHHTT--GGGEEEEEEEE----HHHHHHHHHHH--SSPPEEEEEE-SB-GGG-SEEEEEEEE--/-EE--TTS----SS--SEEEETTEEEEEEE-SB-TTS-B--S-HHHHHHH--HHHHHHHHTT--GGGEEEEEEEE----HHHHHHHHHHH--SSPPEEEEEE-SB-GGG-SEEEEEEEE--/-EE--TTSPPPSS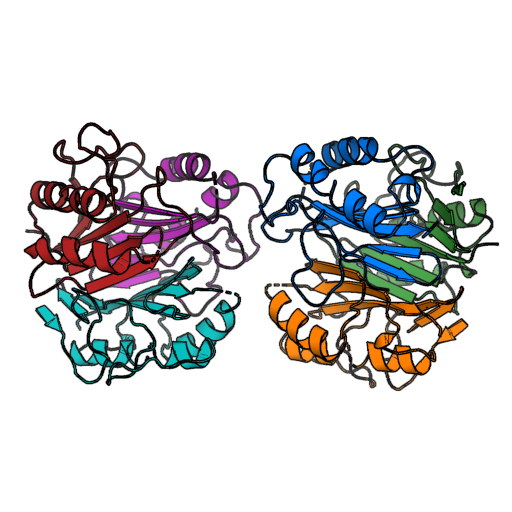SS-SEEEETTEEEEEEE-SB-TTS-B--SSHHHHHHH--HHHHHHHHTT--GGGEEEEEEEE----HHHHHHHHHHH--SSPPEEEEEE-SB-GGG-SEEEEEEEE--/-EE--TTSPPPSSS--SEEEETTEEEEEEE-SB-TTS-B--SSHHHHHHH--HHHHHHHHTT--GGGEEEEEEEE----HHHHHHHHTTS--SSPPEEEEEE-SB-GGG-SEEEEEEEE--

B-factor: mean 17.38, std 10.2, range [1.5, 83.65]